Protein AF-A0A3N9US04-F1 (afdb_monomer)

Sequence (443 aa):
MNVVSRYLFRMILAGCVCLAECSLFPELSRGQSNHASGDSTETLRVQMQSLQERIDALERRLEDALHETGQDSTGGASSSLQDSLAVLRDEVGALNAILEAQQERISRVKISGEGRIRFMNIDTEGDSASGAYGEALEQETTFKHYMRLDTRLMISENLTAGIRLRMTNVDRTILDEGPEYLSQEYGRAFLHYARKEFNCAVGAYDIFLTPLTLMRWDQEDNPEGGGEAAGGCLPCGGIAGAIPSQSLEELSPRLTFEGARINGMIGESMDVVAFYARPRYEPDYDTYQQHLLGARAKWLSYHSASSSFRYVGCTVLTSRDEVSSLILRPSTPGETLRRKQPPASENDIINLDFRVPLTKGFLVEGECTYSEMRADSVIGGTDSYDGYGLILGFKSQYPECLKFRCSYLRLERDFQSTYRAVSYYTNRHGIRAAATLEIPQWK

Mean predicted aligned error: 13.93 Å

pLDDT: mean 74.23, std 19.11, range [27.42, 97.5]

Solvent-accessible surface area (backbone atoms only — not comparable to full-atom values): 24262 Å² total; per-residue (Å²): 136,58,74,66,60,58,51,54,54,55,49,56,34,50,59,53,48,56,65,61,69,68,58,93,68,88,88,80,89,80,80,80,93,74,93,84,86,76,44,72,70,58,51,46,48,53,48,48,50,54,48,49,53,50,44,57,52,50,52,51,51,50,52,51,53,53,50,52,62,69,68,62,86,75,85,88,70,67,63,69,55,49,54,51,51,50,52,52,51,53,52,47,52,53,50,50,55,50,50,52,55,50,51,52,58,51,70,32,50,48,77,50,71,54,75,50,76,46,80,48,75,44,84,69,79,70,101,75,34,54,46,100,22,36,15,80,54,67,74,44,79,47,79,41,42,37,34,41,40,39,40,36,36,52,78,46,100,40,33,34,40,34,40,40,36,39,49,64,73,57,56,64,74,53,55,74,31,24,68,54,37,52,73,48,85,49,50,42,53,26,40,37,40,46,56,97,55,38,36,38,35,36,33,52,45,76,48,79,53,50,41,70,62,49,51,38,83,54,61,91,82,46,74,56,60,26,9,25,84,58,82,86,67,86,78,77,38,93,67,47,20,31,21,43,83,78,43,84,61,56,77,50,54,63,38,47,33,22,37,42,37,42,36,32,50,59,76,97,37,29,45,35,38,39,39,40,34,48,40,52,73,73,93,82,61,90,54,57,33,43,36,40,39,37,38,35,43,32,42,49,45,83,36,75,82,34,74,41,69,26,40,44,34,42,36,40,39,38,40,37,45,34,78,86,60,52,76,86,74,76,92,50,97,84,66,74,94,70,72,75,74,66,42,52,31,38,38,42,35,45,33,40,35,38,37,43,59,77,33,74,38,33,34,38,38,38,37,41,32,42,15,41,36,40,30,42,42,99,84,69,59,74,48,74,34,59,22,43,36,38,40,45,33,39,38,39,44,57,68,100,33,33,39,37,37,39,33,39,41,38,33,32,70,37,41,57,54,68,23,50,28,49,91,60,56,50,59,39,68,50,77,49,74,50,75,46,79,52,75,76,78,85,126

Foldseek 3Di:
DDPVVVVVQVVVLVVQVVVVVPDPDDPDPDDDDDDDRRQVVVVLVVVLVVLVVVLVVLVVVLVVLVVVVVVCPDDDDPPVSVVVSVVSVVVSVVSVVVSVVSVVQVVQKDKDKDKDKDFDADDDDDPLDADPFQFGDDGDTDIKMKMWMWIWGPPDPFKIKIKIFIDIPQDPVLVLQAQAAAQDDTMKIKMWGHDDFKIKIAFKDKDFDDCLLLVPPPPPPDPQAFADPNDDDPLFEDQGAHRHPSHPHGSDSIYMAHGMKMWGDDPPFKIKIWDKGWFHDDPDDLFFGKIKTKMKIKGWDQDVQQRDIKIKMKMKMKIWGDQVRGDDDDPDPPDDPPPQRRKTKMKIKIKIKIWDAPHNFKIKIKMKMWMWMWIADSVGDIDIFIWMKIKIKMWGCDPVFKIKIKIKIAFAQRDDHSHHTNVCHGRDIDMDMDMGGHDPPDD

Structure (mmCIF, N/CA/C/O backbone):
data_AF-A0A3N9US04-F1
#
_entry.id   AF-A0A3N9US04-F1
#
loop_
_atom_site.group_PDB
_atom_site.id
_atom_site.type_symbol
_atom_site.label_atom_id
_atom_site.label_alt_id
_atom_site.label_comp_id
_atom_site.label_asym_id
_atom_site.label_entity_id
_atom_site.label_seq_id
_atom_site.pdbx_PDB_ins_code
_atom_site.Cartn_x
_atom_site.Cartn_y
_atom_site.Cartn_z
_atom_site.occupancy
_atom_site.B_iso_or_equiv
_atom_site.auth_seq_id
_atom_site.auth_comp_id
_atom_site.auth_asym_id
_atom_site.auth_atom_id
_atom_site.pdbx_PDB_model_num
ATOM 1 N N . MET A 1 1 ? 26.866 13.747 23.803 1.00 38.16 1 MET A N 1
ATOM 2 C CA . MET A 1 1 ? 25.462 13.945 23.368 1.00 38.16 1 MET A CA 1
ATOM 3 C C . MET A 1 1 ? 25.470 14.723 22.064 1.00 38.16 1 MET A C 1
ATOM 5 O O . MET A 1 1 ? 25.872 15.880 22.054 1.00 38.16 1 MET A O 1
ATOM 9 N N . ASN A 1 2 ? 25.159 14.030 20.969 1.00 30.08 2 ASN A N 1
ATOM 10 C CA . ASN A 1 2 ? 25.493 14.427 19.600 1.00 30.08 2 ASN A CA 1
ATOM 11 C C . ASN A 1 2 ? 24.652 15.592 19.068 1.00 30.08 2 ASN A C 1
ATOM 13 O O . ASN A 1 2 ? 23.477 15.732 19.398 1.00 30.08 2 ASN A O 1
ATOM 17 N N . VAL A 1 3 ? 25.259 16.373 18.171 1.00 30.97 3 VAL A N 1
ATOM 18 C CA . VAL A 1 3 ? 24.650 17.458 17.378 1.00 30.97 3 VAL A CA 1
ATOM 19 C C . VAL A 1 3 ? 23.313 17.030 16.745 1.00 30.97 3 VAL A C 1
ATOM 21 O O . VAL A 1 3 ? 22.370 17.815 16.714 1.00 30.97 3 VAL A O 1
ATOM 24 N N . VAL A 1 4 ? 23.183 15.751 16.378 1.00 30.81 4 VAL A N 1
ATOM 25 C CA . VAL A 1 4 ? 21.960 15.114 15.855 1.00 30.81 4 VAL A CA 1
ATOM 26 C C . VAL A 1 4 ? 20.780 15.175 16.840 1.00 30.81 4 VAL A C 1
ATOM 28 O O . VAL A 1 4 ? 19.668 15.497 16.439 1.00 30.81 4 VAL A O 1
ATOM 31 N N . SER A 1 5 ? 21.009 14.971 18.142 1.00 30.77 5 SER A N 1
ATOM 32 C CA . SER A 1 5 ? 19.957 15.052 19.173 1.00 30.77 5 SER A CA 1
ATOM 33 C C . SER A 1 5 ? 19.442 16.486 19.362 1.00 30.77 5 SER A C 1
ATOM 35 O O . SER A 1 5 ? 18.252 16.687 19.590 1.00 30.77 5 SER A O 1
ATOM 37 N N . ARG A 1 6 ? 20.305 17.499 19.179 1.00 34.59 6 ARG A N 1
ATOM 38 C CA . ARG A 1 6 ? 19.905 18.917 19.239 1.00 34.59 6 ARG A CA 1
ATOM 39 C C . ARG A 1 6 ? 19.103 19.356 18.010 1.00 34.59 6 ARG A C 1
ATOM 41 O O . ARG A 1 6 ? 18.216 20.191 18.154 1.00 34.59 6 ARG A O 1
ATOM 48 N N . TYR A 1 7 ? 19.386 18.797 16.832 1.00 37.81 7 TYR A N 1
ATOM 49 C CA . TYR A 1 7 ? 18.606 19.057 15.615 1.00 37.81 7 TYR A CA 1
ATOM 50 C C . TYR A 1 7 ? 17.246 18.350 15.636 1.00 37.81 7 TYR A C 1
ATOM 52 O O . TYR A 1 7 ? 16.240 18.983 15.325 1.00 37.81 7 TYR A O 1
ATOM 60 N N . LEU A 1 8 ? 17.192 17.093 16.094 1.00 35.66 8 LEU A N 1
ATOM 61 C CA . LEU A 1 8 ? 15.941 16.343 16.253 1.00 35.66 8 LEU A CA 1
ATOM 62 C C . LEU A 1 8 ? 14.979 17.054 17.222 1.00 35.66 8 LEU A C 1
ATOM 64 O O . LEU A 1 8 ? 13.803 17.232 16.921 1.00 35.66 8 LEU A O 1
ATOM 68 N N . PHE A 1 9 ? 15.506 17.549 18.347 1.00 37.66 9 PHE A N 1
ATOM 69 C CA . PHE A 1 9 ? 14.732 18.289 19.346 1.00 37.66 9 PHE A CA 1
ATOM 70 C C . PHE A 1 9 ? 14.217 19.639 18.814 1.00 37.66 9 PHE A C 1
ATOM 72 O O . PHE A 1 9 ? 13.053 19.981 19.006 1.00 37.66 9 PHE A O 1
ATOM 79 N N . ARG A 1 10 ? 15.050 20.392 18.077 1.00 37.69 10 ARG A N 1
ATOM 80 C CA . ARG A 1 10 ? 14.647 21.672 17.460 1.00 37.69 10 ARG A CA 1
ATOM 81 C C . ARG A 1 10 ? 13.607 21.507 16.345 1.00 37.69 10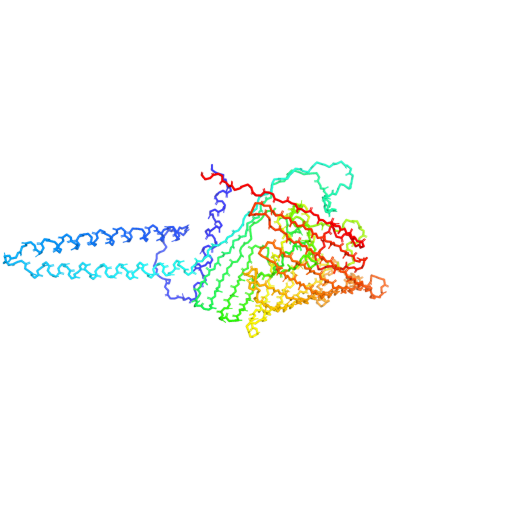 ARG A C 1
ATOM 83 O O . ARG A 1 10 ? 12.799 22.409 16.150 1.00 37.69 10 ARG A O 1
ATOM 90 N N . MET A 1 11 ? 13.595 20.374 15.643 1.00 40.72 11 MET A N 1
ATOM 91 C CA . MET A 1 11 ? 12.625 20.102 14.574 1.00 40.72 11 MET A CA 1
ATOM 92 C C . MET A 1 11 ? 11.275 19.593 15.090 1.00 40.72 11 MET A C 1
ATOM 94 O O . MET A 1 11 ? 10.242 20.011 14.571 1.00 40.72 11 MET A O 1
ATOM 98 N N . ILE A 1 12 ? 11.259 18.784 16.157 1.00 40.50 12 ILE A N 1
ATOM 99 C CA . ILE A 1 12 ? 10.019 18.439 16.877 1.00 40.50 12 ILE A CA 1
ATOM 100 C C . ILE A 1 12 ? 9.358 19.719 17.418 1.00 40.50 12 ILE A C 1
ATOM 102 O O . ILE A 1 12 ? 8.152 19.906 17.268 1.00 40.50 12 ILE A O 1
ATOM 106 N N . LEU A 1 13 ? 10.161 20.657 17.938 1.00 38.72 13 LEU A N 1
ATOM 107 C CA . LEU A 1 13 ? 9.705 21.998 18.316 1.00 38.72 13 LEU A CA 1
ATOM 108 C C . LEU A 1 13 ? 9.051 22.754 17.146 1.00 38.72 13 LEU A C 1
ATOM 110 O O . LEU A 1 13 ? 7.985 23.335 17.324 1.00 38.72 13 LEU A O 1
ATOM 114 N N . ALA A 1 14 ? 9.665 22.753 15.958 1.00 38.28 14 ALA A N 1
ATOM 115 C CA . ALA A 1 14 ? 9.157 23.484 14.793 1.00 38.28 14 ALA A CA 1
ATOM 116 C C . ALA A 1 14 ? 7.804 22.936 14.294 1.00 38.28 14 ALA A C 1
ATOM 118 O O . ALA A 1 14 ? 6.909 23.717 13.965 1.00 38.28 14 ALA A O 1
ATOM 119 N N . GLY A 1 15 ? 7.617 21.610 14.321 1.00 34.00 15 GLY A N 1
ATOM 120 C CA . GLY A 1 15 ? 6.329 20.971 14.023 1.00 34.00 15 GLY A CA 1
ATOM 121 C C . GLY A 1 15 ? 5.232 21.325 15.036 1.00 34.00 15 GLY A C 1
ATOM 122 O O . GLY A 1 15 ? 4.087 21.562 14.653 1.00 34.00 15 GLY A O 1
ATOM 123 N N . CYS A 1 16 ? 5.585 21.443 16.320 1.00 35.84 16 CYS A N 1
ATOM 124 C CA . CYS A 1 16 ? 4.667 21.882 17.375 1.00 35.84 16 CYS A CA 1
ATOM 125 C C . CYS A 1 16 ? 4.320 23.382 17.287 1.00 35.84 16 CYS A C 1
ATOM 127 O O . CYS A 1 16 ? 3.186 23.757 17.578 1.00 35.84 16 CYS A O 1
ATOM 129 N N . VAL A 1 17 ? 5.258 24.237 16.861 1.00 37.16 17 VAL A N 1
ATOM 130 C CA . VAL A 1 17 ? 5.034 25.686 16.678 1.00 37.16 17 VAL A CA 1
ATOM 131 C C . VAL A 1 17 ? 4.110 25.966 15.487 1.00 37.16 17 VAL A C 1
ATOM 133 O O . VAL A 1 17 ? 3.184 26.760 15.628 1.00 37.16 17 VAL A O 1
ATOM 136 N N . CYS A 1 18 ? 4.251 25.244 14.368 1.00 35.50 18 CYS A N 1
ATOM 137 C CA . CYS A 1 18 ? 3.314 25.359 13.238 1.00 35.50 18 CYS A CA 1
ATOM 138 C C . CYS A 1 18 ? 1.868 24.986 13.619 1.00 35.50 18 CYS A C 1
ATOM 140 O O . CYS A 1 18 ? 0.921 25.593 13.125 1.00 35.50 18 CYS A O 1
ATOM 142 N N . LEU A 1 19 ? 1.675 24.026 14.531 1.00 37.25 19 LEU A N 1
ATOM 143 C CA . LEU A 1 19 ? 0.346 23.662 15.041 1.00 37.25 19 LEU A CA 1
ATOM 144 C C . LEU A 1 19 ? -0.226 24.693 16.031 1.00 37.25 19 LEU A C 1
ATOM 146 O O . LEU A 1 19 ? -1.445 24.798 16.151 1.00 37.25 19 LEU A O 1
ATOM 150 N N . ALA A 1 20 ? 0.624 25.467 16.713 1.00 36.12 20 ALA A N 1
ATOM 151 C CA . ALA A 1 20 ? 0.197 26.547 17.604 1.00 36.12 20 ALA A CA 1
ATOM 152 C C . ALA A 1 20 ? -0.191 27.825 16.831 1.00 36.12 20 ALA A C 1
ATOM 154 O O . ALA A 1 20 ? -1.148 28.507 17.206 1.00 36.12 20 ALA A O 1
ATOM 155 N N . GLU A 1 21 ? 0.497 28.121 15.724 1.00 35.75 21 GLU A N 1
ATOM 156 C CA . GLU A 1 21 ? 0.235 29.303 14.888 1.00 35.75 21 GLU A CA 1
ATOM 157 C C . GLU A 1 21 ? -0.962 29.138 13.934 1.00 35.75 21 GLU A C 1
ATOM 159 O O . GLU A 1 21 ? -1.549 30.131 13.515 1.00 35.75 21 GLU A O 1
ATOM 164 N N . CYS A 1 22 ? -1.420 27.911 13.655 1.00 30.97 22 CYS A N 1
ATOM 165 C CA . CYS A 1 22 ? -2.651 27.664 12.885 1.00 30.97 22 CYS A CA 1
ATOM 166 C C . CYS A 1 22 ? -3.962 27.862 13.681 1.00 30.97 22 CYS A C 1
ATOM 168 O O . CYS A 1 22 ? -5.025 27.397 13.259 1.00 30.97 22 CYS A O 1
ATOM 170 N N . SER A 1 23 ? -3.933 28.571 14.813 1.00 34.03 23 SER A N 1
ATOM 171 C CA . SER A 1 23 ? -5.147 28.959 15.532 1.00 34.03 23 SER A CA 1
ATOM 172 C C . SER A 1 23 ? -5.871 30.104 14.807 1.00 34.03 23 SER A C 1
ATOM 174 O O . SER A 1 23 ? -5.522 31.277 14.885 1.00 34.03 23 SER A O 1
ATOM 176 N N . LEU A 1 24 ? -6.931 29.726 14.094 1.00 33.78 24 LEU A N 1
ATOM 177 C CA . LEU A 1 24 ? -8.001 30.573 13.566 1.00 33.78 24 LEU A CA 1
ATOM 178 C C . LEU A 1 24 ? -8.753 31.323 14.693 1.00 33.78 24 LEU A C 1
ATOM 180 O O . LEU A 1 24 ? -9.929 31.068 14.866 1.00 33.78 24 LEU A O 1
ATOM 184 N N . PHE A 1 25 ? -8.130 32.226 15.465 1.00 32.53 25 PHE A N 1
ATOM 185 C CA . PHE A 1 25 ? -8.823 33.233 16.304 1.00 32.53 25 PHE A CA 1
ATOM 186 C C . PHE A 1 25 ? -7.876 34.417 16.642 1.00 32.53 25 PHE A C 1
ATOM 188 O O . PHE A 1 25 ? -6.895 34.199 17.350 1.00 32.53 25 PHE A O 1
ATOM 195 N N . PRO A 1 26 ? -8.128 35.672 16.193 1.00 31.50 26 PRO A N 1
ATOM 196 C CA . PRO A 1 26 ? -7.194 36.798 16.383 1.00 31.50 26 PRO A CA 1
ATOM 197 C C . PRO A 1 26 ? -7.275 37.514 17.741 1.00 31.50 26 PRO A C 1
ATOM 199 O O . PRO A 1 26 ? -6.516 38.448 17.991 1.00 31.50 26 PRO A O 1
ATOM 202 N N . GLU A 1 27 ? -8.189 37.142 18.631 1.00 30.14 27 GLU A N 1
ATOM 203 C CA . GLU A 1 27 ? -8.425 37.900 19.861 1.00 30.14 27 GLU A CA 1
ATOM 204 C C . GLU A 1 27 ? -7.813 37.193 21.062 1.00 30.14 27 GLU A C 1
ATOM 206 O O . GLU A 1 27 ? -8.515 36.494 21.776 1.00 30.14 27 GLU A O 1
ATOM 211 N N . LEU A 1 28 ? -6.498 37.349 21.253 1.00 29.91 28 LEU A N 1
ATOM 212 C CA . LEU A 1 28 ? -5.812 37.294 22.562 1.00 29.91 28 LEU A CA 1
ATOM 213 C C . LEU A 1 28 ? -4.304 37.606 22.430 1.00 29.91 28 LEU A C 1
ATOM 215 O O . LEU A 1 28 ? -3.467 37.047 23.128 1.00 29.91 28 LEU A O 1
ATOM 219 N N . SER A 1 29 ? -3.914 38.543 21.558 1.00 33.06 29 SER A N 1
ATOM 220 C CA . SER A 1 29 ? -2.530 39.037 21.493 1.00 33.06 29 SER A CA 1
ATOM 221 C C . SER A 1 29 ? -2.348 40.331 22.297 1.00 33.06 29 SER A C 1
ATOM 223 O O . SER A 1 29 ? -2.039 41.382 21.736 1.00 33.06 29 SER A O 1
ATOM 225 N N . ARG A 1 30 ? -2.528 40.282 23.621 1.00 31.72 30 ARG A N 1
ATOM 226 C CA . ARG A 1 30 ? -1.938 41.268 24.549 1.00 31.72 30 ARG A CA 1
ATOM 227 C C . ARG A 1 30 ? -1.662 40.619 25.901 1.00 31.72 30 ARG A C 1
ATOM 229 O O . ARG A 1 30 ? -2.535 40.573 26.756 1.00 31.72 30 ARG A O 1
ATOM 236 N N . GLY A 1 31 ? -0.424 40.176 26.103 1.00 27.42 31 GLY A N 1
ATOM 237 C CA . GLY A 1 31 ? 0.046 39.788 27.430 1.00 27.42 31 GLY A CA 1
ATOM 238 C C . GLY A 1 31 ? 1.258 38.870 27.413 1.00 27.42 31 GLY A C 1
ATOM 239 O O . GLY A 1 31 ? 1.106 37.666 27.495 1.00 27.42 31 GLY A O 1
ATOM 240 N N . GLN A 1 32 ? 2.442 39.480 27.358 1.00 28.94 32 GLN A N 1
ATOM 241 C CA . GLN A 1 32 ? 3.722 38.944 27.836 1.00 28.94 32 GLN A CA 1
ATOM 242 C C . GLN A 1 32 ? 4.236 37.634 27.215 1.00 28.94 32 GLN A C 1
ATOM 244 O O . GLN A 1 32 ? 3.955 36.521 27.645 1.00 28.94 32 GLN A O 1
ATOM 249 N N . SER A 1 33 ? 5.156 37.824 26.271 1.00 37.34 33 SER A N 1
ATOM 250 C CA . SER A 1 33 ? 6.226 36.885 25.963 1.00 37.34 33 SER A CA 1
ATOM 251 C C . SER A 1 33 ? 7.048 36.577 27.218 1.00 37.34 33 SER A C 1
ATOM 253 O O . SER A 1 33 ? 7.639 37.494 27.785 1.00 37.34 33 SER A O 1
ATOM 255 N N . ASN A 1 34 ? 7.141 35.305 27.603 1.00 29.66 34 ASN A N 1
ATOM 256 C CA . ASN A 1 34 ? 8.347 34.732 28.195 1.00 29.66 34 ASN A CA 1
ATOM 257 C C . ASN A 1 34 ? 8.353 33.206 28.017 1.00 29.66 34 ASN A C 1
ATOM 259 O O . ASN A 1 34 ? 7.331 32.542 28.133 1.00 29.66 34 ASN A O 1
ATOM 263 N N . HIS A 1 35 ? 9.538 32.712 27.662 1.00 39.22 35 HIS A N 1
ATOM 264 C CA . HIS A 1 35 ? 9.981 31.334 27.449 1.00 39.22 35 HIS A CA 1
ATOM 265 C C . HIS A 1 35 ? 9.086 30.174 27.920 1.00 39.22 35 HIS A C 1
ATOM 267 O O . HIS A 1 35 ? 8.887 30.007 29.117 1.00 39.22 35 HIS A O 1
ATOM 273 N N . ALA A 1 36 ? 8.712 29.300 26.973 1.00 35.69 36 ALA A N 1
ATOM 274 C CA . ALA A 1 36 ? 8.868 27.833 27.017 1.00 35.69 36 ALA A CA 1
ATOM 275 C C . ALA A 1 36 ? 7.965 27.179 25.951 1.00 35.69 36 ALA A C 1
ATOM 277 O O . ALA A 1 36 ? 6.867 26.718 26.245 1.00 35.69 36 ALA A O 1
ATOM 278 N N . SER A 1 37 ? 8.401 27.130 24.691 1.00 40.16 37 SER A N 1
ATOM 279 C CA . SER A 1 37 ? 7.750 26.300 23.670 1.00 40.16 37 SER A CA 1
ATOM 280 C C . SER A 1 37 ? 8.656 25.112 23.378 1.00 40.16 37 SER A C 1
ATOM 282 O O . SER A 1 37 ? 9.678 25.244 22.719 1.00 40.16 37 SER A O 1
ATOM 284 N N . GLY A 1 38 ? 8.337 23.949 23.936 1.00 39.38 38 GLY A N 1
ATOM 285 C CA . GLY A 1 38 ? 9.129 22.743 23.688 1.00 39.38 38 GLY A CA 1
ATOM 286 C C . GLY A 1 38 ? 8.652 21.483 24.384 1.00 39.38 38 GLY A C 1
ATOM 287 O O . GLY A 1 38 ? 9.085 20.405 24.007 1.00 39.38 38 GLY A O 1
ATOM 288 N N . ASP A 1 39 ? 7.740 21.611 25.343 1.00 47.91 39 ASP A N 1
ATOM 289 C CA . ASP A 1 39 ? 7.416 20.509 26.240 1.00 47.91 39 ASP A CA 1
ATOM 290 C C . ASP A 1 39 ? 5.906 20.350 26.463 1.00 47.91 39 ASP A C 1
ATOM 292 O O . ASP A 1 39 ? 5.481 19.792 27.452 1.00 47.91 39 ASP A O 1
ATOM 296 N N . SER A 1 40 ? 5.038 20.842 25.573 1.00 54.38 40 SER A N 1
ATOM 297 C CA . SER A 1 40 ? 3.608 20.988 25.897 1.00 54.38 40 SER A CA 1
ATOM 298 C C . SER A 1 40 ? 2.914 19.683 26.298 1.00 54.38 40 SER A C 1
ATOM 300 O O . SER A 1 40 ? 2.134 19.710 27.236 1.00 54.38 40 SER A O 1
ATOM 302 N N . THR A 1 41 ? 3.204 18.539 25.672 1.00 50.31 41 THR A N 1
ATOM 303 C CA . THR A 1 41 ? 2.590 17.248 26.044 1.00 50.31 41 THR A CA 1
ATOM 304 C C . THR A 1 41 ? 3.204 16.607 27.282 1.00 50.31 41 THR A C 1
ATOM 306 O O . THR A 1 41 ? 2.490 15.939 28.025 1.00 50.31 41 THR A O 1
ATOM 309 N N . GLU A 1 42 ? 4.505 16.778 27.512 1.00 58.31 42 GLU A N 1
ATOM 310 C CA . GLU A 1 42 ? 5.176 16.237 28.700 1.00 58.31 42 GLU A CA 1
ATOM 311 C C . GLU A 1 42 ? 4.924 17.135 29.908 1.00 58.31 42 GLU A C 1
ATOM 313 O O . GLU A 1 42 ? 4.514 16.645 30.948 1.00 58.31 42 GLU A O 1
ATOM 318 N N . THR A 1 43 ? 4.981 18.452 29.727 1.00 65.38 43 THR A N 1
ATOM 319 C CA . THR A 1 43 ? 4.481 19.455 30.668 1.00 65.38 43 THR A CA 1
ATOM 320 C C . THR A 1 43 ? 3.000 19.232 30.966 1.00 65.38 43 THR A C 1
ATOM 322 O O . THR A 1 43 ? 2.633 19.271 32.132 1.00 65.38 43 THR A O 1
ATOM 325 N N . LEU A 1 44 ? 2.147 18.925 29.978 1.00 60.34 44 LEU A N 1
ATOM 326 C CA . LEU A 1 44 ? 0.745 18.560 30.234 1.00 60.34 44 LEU A CA 1
ATOM 327 C C . LEU A 1 44 ? 0.624 17.245 31.010 1.00 60.34 44 LEU A C 1
ATOM 329 O O . LEU A 1 44 ? -0.196 17.170 31.915 1.00 60.34 44 LEU A O 1
ATOM 333 N N . ARG A 1 45 ? 1.433 16.220 30.713 1.00 66.25 45 ARG A N 1
ATOM 334 C CA . ARG A 1 45 ? 1.458 14.968 31.493 1.00 66.25 45 ARG A CA 1
ATOM 335 C C . ARG A 1 45 ? 1.922 15.196 32.928 1.00 66.25 45 ARG A C 1
ATOM 337 O O . ARG A 1 45 ? 1.295 14.679 33.841 1.00 66.25 45 ARG A O 1
ATOM 344 N N . VAL A 1 46 ? 2.965 15.995 33.129 1.00 75.25 46 VAL A N 1
ATOM 345 C CA . VAL A 1 46 ? 3.481 16.391 34.446 1.00 75.25 46 VAL A CA 1
ATOM 346 C C . VAL A 1 46 ? 2.447 17.236 35.191 1.00 75.25 46 VAL A C 1
ATOM 348 O O . VAL A 1 46 ? 2.229 17.031 36.380 1.00 75.25 46 VAL A O 1
ATOM 351 N N . GLN A 1 47 ? 1.743 18.137 34.501 1.00 70.75 47 GLN A N 1
ATOM 352 C CA . GLN A 1 47 ? 0.631 18.902 35.067 1.00 70.75 47 GLN A CA 1
ATOM 353 C C . GLN A 1 47 ? -0.557 18.007 35.422 1.00 70.75 47 GLN A C 1
ATOM 355 O O . GLN A 1 47 ? -1.140 18.200 36.481 1.00 70.75 47 GLN A O 1
ATOM 360 N N . MET A 1 48 ? -0.901 17.019 34.591 1.00 67.38 48 MET A N 1
ATOM 361 C CA . MET A 1 48 ? -1.948 16.036 34.885 1.00 67.38 48 MET A CA 1
ATOM 362 C C . MET A 1 48 ? -1.569 15.153 36.069 1.00 67.38 48 MET A C 1
ATOM 364 O O . MET A 1 48 ? -2.404 14.924 36.932 1.00 67.38 48 MET A O 1
ATOM 368 N N . GLN A 1 49 ? -0.316 14.704 36.147 1.00 74.75 49 GLN A N 1
ATOM 369 C CA . GLN A 1 49 ? 0.180 13.927 37.277 1.00 74.75 49 GLN A CA 1
ATOM 370 C C . GLN A 1 49 ? 0.157 14.760 38.564 1.00 74.75 49 GLN A C 1
ATOM 372 O O . GLN A 1 49 ? -0.345 14.301 39.581 1.00 74.75 49 GLN A O 1
ATOM 377 N N . SER A 1 50 ? 0.597 16.019 38.506 1.00 77.06 50 SER A N 1
ATOM 378 C CA . SER A 1 50 ? 0.521 16.947 39.639 1.00 77.06 50 SER A CA 1
ATOM 379 C C . SER A 1 50 ? -0.923 17.275 40.041 1.00 77.06 50 SER A C 1
ATOM 381 O O . SER A 1 50 ? -1.216 17.407 41.228 1.00 77.06 50 SER A O 1
ATOM 383 N N . LEU A 1 51 ? -1.842 17.399 39.079 1.00 69.38 51 LEU A N 1
ATOM 384 C CA . LEU A 1 51 ? -3.271 17.578 39.341 1.00 69.38 51 LEU A CA 1
ATOM 385 C C . LEU A 1 51 ? -3.875 16.334 39.996 1.00 69.38 51 LEU A C 1
ATOM 387 O O . LEU A 1 51 ? -4.576 16.483 40.991 1.00 69.38 51 LEU A O 1
ATOM 391 N N . GLN A 1 52 ? -3.556 15.138 39.497 1.00 70.69 52 GLN A N 1
ATOM 392 C CA . GLN A 1 52 ? -3.992 13.869 40.079 1.00 70.69 52 GLN A CA 1
ATOM 393 C C . GLN A 1 52 ? -3.482 13.723 41.515 1.00 70.69 52 GLN A C 1
ATOM 395 O O . GLN A 1 52 ? -4.264 13.466 42.417 1.00 70.69 52 GLN A O 1
ATOM 400 N N . GLU A 1 53 ? -2.199 13.993 41.760 1.00 79.69 53 GLU A N 1
ATOM 401 C CA . GLU A 1 53 ? -1.617 13.958 43.107 1.00 79.69 53 GLU A CA 1
ATOM 402 C C . GLU A 1 53 ? -2.297 14.957 44.061 1.00 79.69 53 GLU A C 1
ATOM 404 O O . GLU A 1 53 ? -2.475 14.665 45.245 1.00 79.69 53 GLU A O 1
ATOM 409 N N . ARG A 1 54 ? -2.706 16.133 43.562 1.00 74.00 54 ARG A N 1
ATOM 410 C CA . ARG A 1 54 ? -3.470 17.118 44.347 1.00 74.00 54 ARG A CA 1
ATOM 411 C C . ARG A 1 54 ? -4.900 16.659 44.621 1.00 74.00 54 ARG A C 1
ATOM 413 O O . ARG A 1 54 ? -5.371 16.890 45.731 1.00 74.00 54 ARG A O 1
ATOM 420 N N . ILE A 1 55 ? -5.565 16.030 43.652 1.00 67.12 55 ILE A N 1
ATOM 421 C CA . ILE A 1 55 ? -6.897 15.435 43.824 1.00 67.12 55 ILE A CA 1
ATOM 422 C C . ILE A 1 55 ? -6.823 14.330 44.880 1.00 67.12 55 ILE A C 1
ATOM 424 O O . ILE A 1 55 ? -7.503 14.436 45.894 1.00 67.12 55 ILE A O 1
ATOM 428 N N . ASP A 1 56 ? -5.905 13.373 44.735 1.00 74.69 56 ASP A N 1
ATOM 429 C CA . ASP A 1 56 ? -5.721 12.264 45.678 1.00 74.69 56 ASP A CA 1
ATOM 430 C C . ASP A 1 56 ? -5.410 12.762 47.105 1.00 74.69 56 ASP A C 1
ATOM 432 O O . ASP A 1 56 ? -5.835 12.169 48.099 1.00 74.69 56 ASP A O 1
ATOM 436 N N . ALA A 1 57 ? -4.636 13.847 47.237 1.00 79.50 57 ALA A N 1
ATOM 437 C CA . ALA A 1 57 ? -4.329 14.452 48.532 1.00 79.50 57 ALA A CA 1
ATOM 438 C C . ALA A 1 57 ? -5.543 15.160 49.156 1.00 79.50 57 ALA A C 1
ATOM 440 O O . ALA A 1 57 ? -5.709 15.123 50.375 1.00 79.50 57 ALA A O 1
ATOM 441 N N . LEU A 1 58 ? -6.379 15.815 48.347 1.00 72.06 58 LEU A N 1
ATOM 442 C CA . LEU A 1 58 ? -7.611 16.457 48.810 1.00 72.06 58 LEU A CA 1
ATOM 443 C C . LEU A 1 58 ? -8.686 15.427 49.163 1.00 72.06 58 LEU A C 1
ATOM 445 O O . LEU A 1 58 ? -9.349 15.596 50.181 1.00 72.06 58 LEU A O 1
ATOM 449 N N . GLU A 1 59 ? -8.812 14.347 48.390 1.00 71.50 59 GLU A N 1
ATOM 450 C CA . GLU A 1 59 ? -9.706 13.225 48.689 1.00 71.50 59 GLU A CA 1
ATOM 451 C C . GLU A 1 59 ? -9.340 12.569 50.020 1.00 71.50 59 GLU A C 1
ATOM 453 O O . GLU A 1 59 ? -10.211 12.414 50.869 1.00 71.50 59 GLU A O 1
ATOM 458 N N . ARG A 1 60 ? -8.049 12.316 50.281 1.00 79.12 60 ARG A N 1
ATOM 459 C CA . ARG A 1 60 ? -7.597 11.823 51.595 1.00 79.12 60 ARG A CA 1
ATOM 460 C C . ARG A 1 60 ? -7.941 12.780 52.735 1.00 79.12 60 ARG A C 1
ATOM 462 O O . ARG A 1 60 ? -8.440 12.348 53.764 1.00 79.12 60 ARG A O 1
ATOM 469 N N . ARG A 1 61 ? -7.733 14.091 52.556 1.00 77.56 61 ARG A N 1
ATOM 470 C CA . ARG A 1 61 ? -8.104 15.094 53.576 1.00 77.56 61 ARG A CA 1
ATOM 471 C C . ARG A 1 61 ? -9.614 15.159 53.803 1.00 77.56 61 ARG A C 1
ATOM 473 O O . ARG A 1 61 ? -10.045 15.414 54.924 1.00 77.56 61 ARG A O 1
ATOM 480 N N . LEU A 1 62 ? -10.407 14.955 52.753 1.00 70.75 62 LEU A N 1
ATOM 481 C CA . LEU A 1 62 ? -11.861 14.876 52.834 1.00 70.75 62 LEU A CA 1
ATOM 482 C 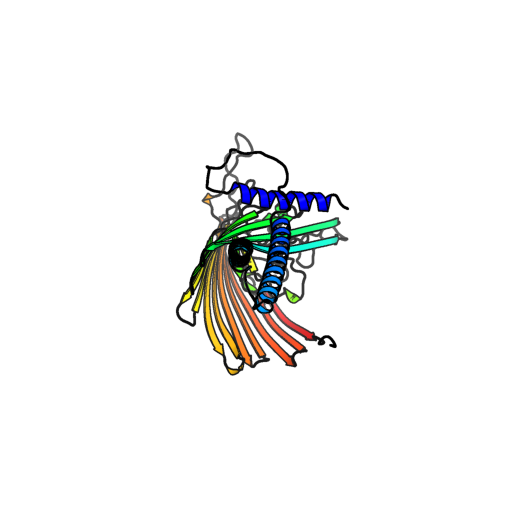C . LEU A 1 62 ? -12.296 13.611 53.588 1.00 70.75 62 LEU A C 1
ATOM 484 O O . LEU A 1 62 ? -13.163 13.699 54.452 1.00 70.75 62 LEU A O 1
ATOM 488 N N . GLU A 1 63 ? -11.685 12.461 53.294 1.00 77.00 63 GLU A N 1
ATOM 489 C CA . GLU A 1 63 ? -11.911 11.194 54.000 1.00 77.00 63 GLU A CA 1
ATOM 490 C C . GLU A 1 63 ? -11.552 11.304 55.486 1.00 77.00 63 GLU A C 1
ATOM 492 O O . GLU A 1 63 ? -12.375 10.950 56.330 1.00 77.00 63 GLU A O 1
ATOM 497 N N . ASP A 1 64 ? -10.389 11.874 55.813 1.00 80.81 64 ASP A N 1
ATOM 498 C CA . ASP A 1 64 ? -9.948 12.112 57.192 1.00 80.81 64 ASP A CA 1
ATOM 499 C C . ASP A 1 64 ? -10.934 13.030 57.943 1.00 80.81 64 ASP A C 1
ATOM 501 O O . ASP A 1 64 ? -11.389 12.698 59.039 1.00 80.81 64 ASP A O 1
ATOM 505 N N . ALA A 1 65 ? -11.357 14.141 57.327 1.00 70.69 65 ALA A N 1
ATOM 506 C CA . ALA A 1 65 ? -12.318 15.077 57.920 1.00 70.69 65 ALA A CA 1
ATOM 507 C C . ALA A 1 65 ? -13.726 14.469 58.102 1.00 70.69 65 ALA A C 1
ATOM 509 O O . ALA A 1 65 ? -14.423 14.763 59.081 1.00 70.69 65 ALA A O 1
ATOM 510 N N . LEU A 1 66 ? -14.160 13.601 57.181 1.00 69.69 66 LEU A N 1
ATOM 511 C CA . LEU A 1 66 ? -15.396 12.821 57.317 1.00 69.69 66 LEU A CA 1
ATOM 512 C C . LEU A 1 66 ? -15.288 11.784 58.444 1.00 69.69 66 LEU A C 1
ATOM 514 O O . LEU A 1 66 ? -16.275 11.511 59.130 1.00 69.69 66 LEU A O 1
ATOM 518 N N . HIS A 1 67 ? -14.099 11.221 58.661 1.00 76.38 67 HIS A N 1
ATOM 519 C CA . HIS A 1 67 ? -13.875 10.247 59.721 1.00 76.38 67 HIS A CA 1
ATOM 520 C C . HIS A 1 67 ? -13.862 10.901 61.113 1.00 76.38 67 HIS A C 1
ATOM 522 O O . HIS A 1 67 ? -14.486 10.365 62.032 1.00 76.38 67 HIS A O 1
ATOM 528 N N . GLU A 1 68 ? -13.244 12.080 61.248 1.00 70.19 68 GLU A N 1
ATOM 529 C CA . GLU A 1 68 ? -13.242 12.899 62.472 1.00 70.19 68 GLU A CA 1
ATOM 530 C C . GLU A 1 68 ? -14.657 13.377 62.849 1.00 70.19 68 GLU A C 1
ATOM 532 O O . GLU A 1 68 ? -15.090 13.230 63.994 1.00 70.19 68 GLU A O 1
ATOM 537 N N . THR A 1 69 ? -15.438 13.859 61.876 1.00 63.88 69 THR A N 1
ATOM 538 C CA . THR A 1 69 ? -16.838 14.276 62.106 1.00 63.88 69 THR A CA 1
ATOM 539 C C . THR A 1 69 ? -17.777 13.116 62.460 1.00 63.88 69 THR A C 1
ATOM 541 O O . THR A 1 69 ? -18.804 13.339 63.101 1.00 63.88 69 THR A O 1
ATOM 544 N N . GLY A 1 70 ? -17.431 11.876 62.096 1.00 61.53 70 GLY A N 1
ATOM 545 C CA . GLY A 1 70 ? -18.154 10.668 62.502 1.00 61.53 70 GLY A CA 1
ATOM 546 C C . GLY A 1 70 ? -17.866 10.195 63.935 1.00 61.53 70 GLY A C 1
ATOM 547 O O . GLY A 1 70 ? -18.662 9.428 64.480 1.00 61.53 70 GLY A O 1
ATOM 548 N N . GLN A 1 71 ? -16.761 10.633 64.555 1.00 59.28 71 GLN A N 1
ATOM 549 C CA . GLN A 1 71 ? -16.374 10.245 65.920 1.00 59.28 71 GLN A CA 1
ATOM 550 C C . GLN A 1 71 ? -16.852 11.246 66.990 1.00 59.28 71 GLN A C 1
ATOM 552 O O . GLN A 1 71 ? -17.253 10.822 68.076 1.00 59.28 71 GLN A O 1
ATOM 557 N N . ASP A 1 72 ? -16.937 12.541 66.669 1.00 52.91 72 ASP A N 1
ATOM 558 C CA . ASP A 1 72 ? -17.416 13.588 67.586 1.00 52.91 72 ASP A CA 1
ATOM 559 C C . ASP A 1 72 ? -18.938 13.810 67.489 1.00 52.91 72 ASP A C 1
ATOM 561 O O . ASP A 1 72 ? -19.443 14.803 66.968 1.00 52.91 72 ASP A O 1
ATOM 565 N N . SER A 1 73 ? -19.715 12.880 68.050 1.00 50.16 73 SER A N 1
ATOM 566 C CA . SER A 1 73 ? -21.183 12.997 68.162 1.00 50.16 73 SER A CA 1
ATOM 567 C C . SER A 1 73 ? -21.671 13.870 69.336 1.00 50.16 73 SER A C 1
ATOM 569 O O . SER A 1 73 ? -22.865 13.891 69.643 1.00 50.16 73 SER A O 1
ATOM 571 N N . THR A 1 74 ? -20.796 14.650 69.982 1.00 50.75 74 THR A N 1
ATOM 572 C CA . THR A 1 74 ? -21.165 15.521 71.112 1.00 50.75 74 THR A CA 1
ATOM 573 C C . THR A 1 74 ? -20.757 16.982 70.906 1.00 50.75 74 THR A C 1
ATOM 575 O O . THR A 1 74 ? -19.728 17.425 71.394 1.00 50.75 74 THR A O 1
ATOM 578 N N . GLY A 1 75 ? -21.639 17.744 70.250 1.00 52.19 75 GLY A N 1
ATOM 579 C CA . GLY A 1 75 ? -21.925 19.151 70.569 1.00 52.19 75 GLY A CA 1
ATOM 580 C C . GLY A 1 75 ? -20.922 20.234 70.138 1.00 52.19 75 GLY A C 1
ATOM 581 O O . GLY A 1 75 ? -19.943 20.496 70.822 1.00 52.19 75 GLY A O 1
ATOM 582 N N . GLY A 1 76 ? -21.292 21.008 69.108 1.00 51.72 76 GLY A N 1
ATOM 583 C CA . GLY A 1 76 ? -20.967 22.445 69.035 1.00 51.72 76 GLY A CA 1
ATOM 584 C C . GLY A 1 76 ? -20.082 22.942 67.886 1.00 51.72 76 GLY A C 1
ATOM 585 O O . GLY A 1 76 ? -20.053 24.148 67.663 1.00 51.72 76 GLY A O 1
ATOM 586 N N . ALA A 1 77 ? -19.419 22.072 67.118 1.00 51.34 77 ALA A N 1
ATOM 587 C CA . ALA A 1 77 ? -18.465 22.476 66.068 1.00 51.34 77 ALA A CA 1
ATOM 588 C C . ALA A 1 77 ? -18.989 22.343 64.614 1.00 51.34 77 ALA A C 1
ATOM 590 O O . ALA A 1 77 ? -18.200 22.256 63.676 1.00 51.34 77 ALA A O 1
ATOM 591 N N . SER A 1 78 ? -20.310 22.285 64.387 1.00 59.62 78 SER A N 1
ATOM 592 C CA . SER A 1 78 ? -20.833 21.678 63.148 1.00 59.62 78 SER A CA 1
ATOM 593 C C . SER A 1 78 ? -20.937 22.579 61.910 1.00 59.62 78 SER A C 1
ATOM 595 O O . SER A 1 78 ? -21.022 22.027 60.821 1.00 59.62 78 SER A O 1
ATOM 597 N N . SER A 1 79 ? -20.942 23.915 62.007 1.00 62.59 79 SER A N 1
ATOM 598 C CA . SER A 1 79 ? -21.135 24.765 60.813 1.00 62.59 79 SER A CA 1
ATOM 599 C C . SER A 1 79 ? -19.830 25.069 60.072 1.00 62.59 79 SER A C 1
ATOM 601 O O . SER A 1 79 ? -19.773 24.908 58.861 1.00 62.59 79 SER A O 1
ATOM 603 N N . SER A 1 80 ? -18.745 25.417 60.778 1.00 67.06 80 SER A N 1
ATOM 604 C CA . SER A 1 80 ? -17.474 25.777 60.123 1.00 67.06 80 SER A CA 1
ATOM 605 C C . SER A 1 80 ? -16.791 24.587 59.443 1.00 67.06 80 SER A C 1
ATOM 607 O O . SER A 1 80 ? -16.127 24.753 58.421 1.00 67.06 80 SER A O 1
ATOM 609 N N . LEU A 1 81 ? -16.949 23.382 60.002 1.00 67.56 81 LEU A N 1
ATOM 610 C CA . LEU A 1 81 ? -16.469 22.136 59.400 1.00 67.56 81 LEU A CA 1
ATOM 611 C C . LEU A 1 81 ? -17.306 21.746 58.175 1.00 67.56 81 LEU A C 1
ATOM 613 O O . LEU A 1 81 ? -16.737 21.340 57.167 1.00 67.56 81 LEU A O 1
ATOM 617 N N . GLN A 1 82 ? -18.630 21.926 58.221 1.00 71.25 82 GLN A N 1
ATOM 618 C CA . GLN A 1 82 ? -19.500 21.702 57.060 1.00 71.25 82 GLN A CA 1
ATOM 619 C C . GLN A 1 82 ? -19.206 22.685 55.921 1.00 71.25 82 GLN A C 1
ATOM 621 O O . GLN A 1 82 ? -19.122 22.258 54.771 1.00 71.25 82 GLN A O 1
ATOM 626 N N . ASP A 1 83 ? -18.964 23.958 56.237 1.00 74.88 83 ASP A N 1
ATOM 627 C CA . ASP A 1 83 ? -18.555 24.966 55.253 1.00 74.88 83 ASP A CA 1
ATOM 628 C C . ASP A 1 83 ? -17.188 24.616 54.638 1.00 74.88 83 ASP A C 1
ATOM 630 O O . ASP A 1 83 ? -17.007 24.702 53.425 1.00 74.88 83 ASP A O 1
ATOM 634 N N . SER A 1 84 ? -16.240 24.131 55.449 1.00 74.25 84 SER A N 1
ATOM 635 C CA . SER A 1 84 ? -14.919 23.692 54.969 1.00 74.25 84 SER A CA 1
ATOM 636 C C . SER A 1 84 ? -15.003 22.445 54.077 1.00 74.25 84 SER A C 1
ATOM 638 O O . SER A 1 84 ? -14.314 22.368 53.061 1.00 74.25 84 SER A O 1
ATOM 640 N N . LEU A 1 85 ? -15.871 21.483 54.412 1.00 74.12 85 LEU A N 1
ATOM 641 C CA . LEU A 1 85 ? -16.134 20.293 53.594 1.00 74.12 85 LEU A CA 1
ATOM 642 C C . LEU A 1 85 ? -16.808 20.647 52.260 1.00 74.12 85 LEU A C 1
ATOM 644 O O . LEU A 1 85 ? -16.495 20.033 51.240 1.00 74.12 85 LEU A O 1
ATOM 648 N N . ALA A 1 86 ? -17.714 21.630 52.253 1.00 75.81 86 ALA A N 1
ATOM 649 C CA . ALA A 1 86 ? -18.347 22.118 51.030 1.00 75.81 86 ALA A CA 1
ATOM 650 C C . ALA A 1 86 ? -17.318 22.766 50.091 1.00 75.81 86 ALA A C 1
ATOM 652 O O . ALA A 1 86 ? -17.254 22.400 48.920 1.00 75.81 86 ALA A O 1
ATOM 653 N N . VAL A 1 87 ? -16.446 23.631 50.625 1.00 79.62 87 VAL A N 1
ATOM 654 C CA . VAL A 1 87 ? -15.350 24.251 49.861 1.00 79.62 87 VAL A CA 1
ATOM 655 C C . VAL A 1 87 ? -14.402 23.192 49.285 1.00 79.62 87 VAL A C 1
ATOM 657 O O . VAL A 1 87 ? -14.073 23.251 48.104 1.00 79.62 87 VAL A O 1
ATOM 660 N N . LEU A 1 88 ? -14.015 22.182 50.073 1.00 72.31 88 LEU A N 1
ATOM 661 C CA . LEU A 1 88 ? -13.145 21.095 49.602 1.00 72.31 88 LEU A CA 1
ATOM 662 C C . LEU A 1 88 ? -13.797 20.245 48.502 1.00 72.31 88 LEU A C 1
ATOM 664 O O . LEU A 1 88 ? -13.132 19.876 47.535 1.00 72.31 88 LEU A O 1
ATOM 668 N N . ARG A 1 89 ? -15.096 19.939 48.617 1.00 75.19 89 ARG A N 1
ATOM 669 C CA . ARG A 1 89 ? -15.835 19.196 47.585 1.00 75.19 89 ARG A CA 1
ATOM 670 C C . ARG A 1 89 ? -15.922 19.990 46.279 1.00 75.19 89 ARG A C 1
ATOM 672 O O . ARG A 1 89 ? -15.738 19.403 45.213 1.00 75.19 89 ARG A O 1
ATOM 679 N N . ASP A 1 90 ? -16.172 21.294 46.361 1.00 82.69 90 ASP A N 1
ATOM 680 C CA . ASP A 1 90 ? -16.223 22.172 45.190 1.00 82.69 90 ASP A CA 1
ATOM 681 C C . ASP A 1 90 ? -14.843 22.297 44.522 1.00 82.69 90 ASP A C 1
ATOM 683 O O . ASP A 1 90 ? -14.742 22.232 43.295 1.00 82.69 90 ASP A O 1
ATOM 687 N N . GLU A 1 91 ? -13.766 22.391 45.310 1.00 78.88 91 GLU A N 1
ATOM 688 C CA . GLU A 1 91 ? -12.390 22.390 44.801 1.00 78.88 91 GLU A CA 1
ATOM 689 C C . GLU A 1 91 ? -12.034 21.077 44.086 1.00 78.88 91 GLU A C 1
ATOM 691 O O . GLU A 1 91 ? -11.497 21.115 42.976 1.00 78.88 91 GLU A O 1
ATOM 696 N N . VAL A 1 92 ? -12.368 19.917 44.667 1.00 73.69 92 VAL A N 1
ATOM 697 C CA . VAL A 1 92 ? -12.151 18.608 44.021 1.00 73.69 92 VAL A CA 1
ATOM 698 C C . VAL A 1 92 ? -12.977 18.488 42.739 1.00 73.69 92 VAL A C 1
ATOM 700 O O . VAL A 1 92 ? -12.451 18.068 41.709 1.00 73.69 92 VAL A O 1
ATOM 703 N N . GLY A 1 93 ? -14.242 18.920 42.755 1.00 79.69 93 GLY A N 1
ATOM 704 C CA . GLY A 1 93 ? -15.100 18.936 41.568 1.00 79.69 93 GLY A CA 1
ATOM 705 C C . GLY A 1 93 ? -14.531 19.799 40.436 1.00 79.69 93 GLY A C 1
ATOM 706 O O . GLY A 1 93 ? -14.497 19.366 39.282 1.00 79.69 93 GLY A O 1
ATOM 707 N N . ALA A 1 94 ? -14.018 20.989 40.760 1.00 82.62 94 ALA A N 1
ATOM 708 C CA . ALA A 1 94 ? -13.380 21.875 39.791 1.00 82.62 94 ALA A CA 1
ATOM 709 C C . ALA A 1 94 ? -12.085 21.277 39.212 1.00 82.62 94 ALA A C 1
ATOM 711 O O . ALA A 1 94 ? -11.842 21.380 38.007 1.00 82.62 94 ALA A O 1
ATOM 712 N N . LEU A 1 95 ? -11.263 20.627 40.043 1.00 74.06 95 LEU A N 1
ATOM 713 C CA . LEU A 1 95 ? -10.027 19.976 39.598 1.00 74.06 95 LEU A CA 1
ATOM 714 C C . LEU A 1 95 ? -10.300 18.754 38.713 1.00 74.06 95 LEU A C 1
ATOM 716 O O . LEU A 1 95 ? -9.640 18.609 37.684 1.00 74.06 95 LEU A O 1
ATOM 720 N N . ASN A 1 96 ? -11.298 17.934 39.051 1.00 74.38 96 ASN A N 1
ATOM 721 C CA . ASN A 1 96 ? -11.721 16.801 38.225 1.00 74.38 96 ASN A CA 1
ATOM 722 C C . ASN A 1 96 ? -12.214 17.261 36.847 1.00 74.38 96 ASN A C 1
ATOM 724 O O . ASN A 1 96 ? -11.781 16.717 35.835 1.00 74.38 96 ASN A O 1
ATOM 728 N N . ALA A 1 97 ? -13.016 18.329 36.777 1.00 81.25 97 ALA A N 1
ATOM 729 C CA . ALA A 1 97 ? -13.457 18.891 35.498 1.00 81.25 97 ALA A CA 1
ATOM 730 C C . ALA A 1 97 ? -12.282 19.396 34.633 1.00 81.25 97 ALA A C 1
ATOM 732 O O . ALA A 1 97 ? -12.276 19.223 33.412 1.00 81.25 97 ALA A O 1
ATOM 733 N N . ILE A 1 98 ? -11.258 20.002 35.251 1.00 79.62 98 ILE A N 1
ATOM 734 C CA . ILE A 1 98 ? -10.031 20.409 34.548 1.00 79.62 98 ILE A CA 1
ATOM 735 C C . ILE A 1 98 ? -9.271 19.179 34.045 1.00 79.62 98 ILE A C 1
ATOM 737 O O . ILE A 1 98 ? -8.827 19.174 32.896 1.00 79.62 98 ILE A O 1
ATOM 741 N N . LEU A 1 99 ? -9.116 18.149 34.879 1.00 73.25 99 LEU A N 1
ATOM 742 C CA . LEU A 1 99 ? -8.415 16.920 34.518 1.00 73.25 99 LEU A CA 1
ATOM 743 C C . LEU A 1 99 ? -9.100 16.211 33.343 1.00 73.25 99 LEU A C 1
ATOM 745 O O . LEU A 1 99 ? -8.426 15.878 32.370 1.00 73.25 99 LEU A O 1
ATOM 749 N N . GLU A 1 100 ? -10.424 16.058 33.390 1.00 80.69 100 GLU A N 1
ATOM 750 C CA . GLU A 1 100 ? -11.226 15.476 32.309 1.00 80.69 100 GLU A CA 1
ATOM 751 C C . GLU A 1 100 ? -11.067 16.269 31.007 1.00 80.69 100 GLU A C 1
ATOM 753 O O . GLU A 1 100 ? -10.785 15.685 29.960 1.00 80.69 100 GLU A O 1
ATOM 758 N N . ALA A 1 101 ? -11.137 17.603 31.068 1.00 79.62 101 ALA A N 1
ATOM 759 C CA . ALA A 1 101 ? -10.932 18.457 29.900 1.00 79.62 101 ALA A CA 1
ATOM 760 C C . ALA A 1 101 ? -9.511 18.325 29.314 1.00 79.62 101 ALA A C 1
ATOM 762 O O . ALA A 1 101 ? -9.329 18.362 28.094 1.00 79.62 101 ALA A O 1
ATOM 763 N N . GLN A 1 102 ? -8.482 18.160 30.153 1.00 78.12 102 GLN A N 1
ATOM 764 C CA . GLN A 1 102 ? -7.107 17.940 29.687 1.00 78.12 102 GLN A CA 1
ATOM 765 C C . GLN A 1 102 ? -6.920 16.540 29.096 1.00 78.12 102 GLN A C 1
ATOM 767 O O . GLN A 1 102 ? -6.313 16.397 28.032 1.00 78.12 102 GLN A O 1
ATOM 772 N N . GLN A 1 103 ? -7.480 15.514 29.735 1.00 77.69 103 GLN A N 1
ATOM 773 C CA . GLN A 1 103 ? -7.435 14.140 29.249 1.00 77.69 103 GLN A CA 1
ATOM 774 C C . GLN A 1 103 ? -8.160 14.010 27.907 1.00 77.69 103 GLN A C 1
ATOM 776 O O . GLN A 1 103 ? -7.634 13.392 26.979 1.00 77.69 103 GLN A O 1
ATOM 781 N N . GLU A 1 104 ? -9.307 14.672 27.758 1.00 81.75 104 GLU A N 1
ATOM 782 C CA . GLU A 1 104 ? -10.025 14.775 26.495 1.00 81.75 104 GLU A CA 1
ATOM 783 C C . GLU A 1 104 ? -9.155 15.451 25.423 1.00 81.75 104 GLU A C 1
ATOM 785 O O . GLU A 1 104 ? -8.983 14.900 24.333 1.00 81.75 104 GLU A O 1
ATOM 790 N N . ARG A 1 105 ? -8.521 16.593 25.727 1.00 77.69 105 ARG A N 1
ATOM 791 C CA . ARG A 1 105 ? -7.629 17.297 24.784 1.00 77.69 105 ARG A CA 1
ATOM 792 C C . ARG A 1 105 ? -6.452 16.440 24.324 1.00 77.69 105 ARG A C 1
ATOM 794 O O . ARG A 1 105 ? -6.149 16.439 23.132 1.00 77.69 105 ARG A O 1
ATOM 801 N N . ILE A 1 106 ? -5.809 15.704 25.230 1.00 78.44 106 ILE A N 1
ATOM 802 C CA . ILE A 1 106 ? -4.696 14.809 24.883 1.00 78.44 106 ILE A CA 1
ATOM 803 C C . ILE A 1 106 ? -5.199 13.618 24.069 1.00 78.44 106 ILE A C 1
ATOM 805 O O . ILE A 1 106 ? -4.570 13.254 23.078 1.00 78.44 106 ILE A O 1
ATOM 809 N N . SER A 1 107 ? -6.349 13.043 24.431 1.00 82.19 107 SER A N 1
ATOM 810 C CA . SER A 1 107 ? -6.922 11.893 23.721 1.00 82.19 107 SER A CA 1
ATOM 811 C C . SER A 1 107 ? -7.255 12.196 22.255 1.00 82.19 107 SER A C 1
ATOM 813 O O . SER A 1 107 ? -7.209 11.299 21.414 1.00 82.19 107 SER A O 1
ATOM 815 N N . ARG A 1 108 ? -7.529 13.467 21.927 1.00 87.31 108 ARG A N 1
ATOM 816 C CA . ARG A 1 108 ? -7.793 13.932 20.559 1.00 87.31 108 ARG A CA 1
ATOM 817 C C . ARG A 1 108 ? -6.546 13.961 19.676 1.00 87.31 108 ARG A C 1
ATOM 819 O O . ARG A 1 108 ? -6.702 13.999 18.457 1.00 87.31 108 ARG A O 1
ATOM 826 N N . VAL A 1 109 ? -5.336 13.936 20.240 1.00 89.38 109 VAL A N 1
ATOM 827 C CA . VAL A 1 109 ? -4.083 13.970 19.475 1.00 89.38 109 VAL A CA 1
ATOM 828 C C . VAL A 1 109 ? -3.423 12.595 19.470 1.00 89.38 109 VAL A C 1
ATOM 830 O O . VAL A 1 109 ? -3.080 12.043 20.511 1.00 89.38 109 VAL A O 1
ATOM 833 N N . LYS A 1 110 ? -3.179 12.052 18.277 1.00 92.12 110 LYS A N 1
ATOM 834 C CA . LYS A 1 110 ? -2.451 10.795 18.088 1.00 92.12 110 LYS A CA 1
ATOM 835 C C . LYS A 1 110 ? -1.211 11.031 17.245 1.00 92.12 110 LYS A C 1
ATOM 837 O O . LYS A 1 110 ? -1.311 11.458 16.099 1.00 92.12 110 LYS A O 1
ATOM 842 N N . ILE A 1 111 ? -0.058 10.685 17.801 1.00 89.25 111 ILE A N 1
ATOM 843 C CA . ILE A 1 111 ? 1.223 10.706 17.100 1.00 89.25 111 ILE A CA 1
ATOM 844 C C . ILE A 1 111 ? 1.641 9.259 16.851 1.00 89.25 111 ILE A C 1
ATOM 846 O O . ILE A 1 111 ? 1.591 8.421 17.750 1.00 89.25 111 ILE A O 1
ATOM 850 N N . SER A 1 112 ? 2.018 8.949 15.620 1.00 92.56 112 SER A N 1
ATOM 851 C CA . SER A 1 112 ? 2.547 7.642 15.226 1.00 92.56 112 SER A CA 1
ATOM 852 C C . SER A 1 112 ? 3.639 7.839 14.197 1.00 92.56 112 SER A C 1
ATOM 854 O O . SER A 1 112 ? 3.579 8.796 13.438 1.00 92.56 112 SER A O 1
ATOM 856 N N . GLY A 1 113 ? 4.595 6.932 14.106 1.00 88.00 113 GLY A N 1
ATOM 857 C CA . GLY A 1 113 ? 5.615 7.033 13.080 1.00 88.00 113 GLY A CA 1
ATOM 858 C C . GLY A 1 113 ? 6.408 5.756 12.935 1.00 88.00 113 GLY A C 1
ATOM 859 O O . GLY A 1 113 ? 6.256 4.822 13.721 1.00 88.00 113 GLY A O 1
ATOM 860 N N . GLU A 1 114 ? 7.258 5.752 11.926 1.00 89.44 114 GLU A N 1
ATOM 861 C CA . GLU A 1 114 ? 8.236 4.706 11.670 1.00 89.44 114 GLU A CA 1
ATOM 862 C C . GLU A 1 114 ? 9.565 5.355 11.297 1.00 89.44 114 GLU A C 1
ATOM 864 O O . GLU A 1 114 ? 9.607 6.462 10.756 1.00 89.44 114 GLU A O 1
ATOM 869 N N . GLY A 1 115 ? 10.653 4.674 11.631 1.00 88.44 115 GLY A N 1
ATOM 870 C CA . GLY A 1 115 ? 12.001 5.127 11.345 1.00 88.44 115 GLY A CA 1
ATOM 871 C C . GLY A 1 115 ? 12.828 3.975 10.805 1.00 88.44 115 GLY A C 1
ATOM 872 O O . GLY A 1 115 ? 12.724 2.850 11.289 1.00 88.44 115 GLY A O 1
ATOM 873 N N . ARG A 1 116 ? 13.659 4.276 9.815 1.00 87.00 116 ARG A N 1
ATOM 874 C CA . ARG A 1 116 ? 14.618 3.368 9.202 1.00 87.00 116 ARG A CA 1
ATOM 875 C C . ARG A 1 116 ? 15.982 4.030 9.192 1.00 87.00 116 ARG A C 1
ATOM 877 O O . ARG A 1 116 ? 16.117 5.228 8.942 1.00 87.00 116 ARG A O 1
ATOM 884 N N . ILE A 1 117 ? 16.998 3.228 9.459 1.00 88.00 117 ILE A N 1
ATOM 885 C CA . ILE A 1 117 ? 18.396 3.622 9.360 1.00 88.00 117 ILE A CA 1
ATOM 886 C C . ILE A 1 117 ? 19.091 2.515 8.581 1.00 88.00 117 ILE A C 1
ATOM 888 O O . ILE A 1 117 ? 18.933 1.341 8.915 1.00 88.00 117 ILE A O 1
ATOM 892 N N . ARG A 1 118 ? 19.855 2.885 7.555 1.00 84.62 118 ARG A N 1
ATOM 893 C CA . ARG A 1 118 ? 20.676 1.954 6.781 1.00 84.62 118 ARG A CA 1
ATOM 894 C C . ARG A 1 118 ? 22.117 2.430 6.813 1.00 84.62 118 ARG A C 1
ATOM 896 O O . ARG A 1 118 ? 22.419 3.561 6.436 1.00 84.62 118 ARG A O 1
ATOM 903 N N . PHE A 1 119 ? 22.988 1.546 7.275 1.00 88.12 119 PHE A N 1
ATOM 904 C CA . PHE A 1 119 ? 24.417 1.646 7.039 1.00 88.12 119 PHE A CA 1
ATOM 905 C C . PHE A 1 119 ? 24.746 0.705 5.889 1.00 88.12 119 PHE A C 1
ATOM 907 O O . PHE A 1 119 ? 24.398 -0.474 5.945 1.00 88.12 119 PHE A O 1
ATOM 914 N N . MET A 1 120 ? 25.363 1.237 4.847 1.00 84.50 120 MET A N 1
ATOM 915 C CA . MET A 1 120 ? 25.647 0.508 3.625 1.00 84.50 120 MET A CA 1
ATOM 916 C C . MET A 1 120 ? 27.111 0.705 3.266 1.00 84.50 120 MET A C 1
ATOM 918 O O . MET A 1 120 ? 27.634 1.812 3.348 1.00 84.50 120 MET A O 1
ATOM 922 N N . ASN A 1 121 ? 27.777 -0.390 2.923 1.00 87.88 121 ASN A N 1
ATOM 923 C CA . ASN A 1 121 ? 29.126 -0.378 2.389 1.00 87.88 121 ASN A CA 1
ATOM 924 C C . ASN A 1 121 ? 29.111 -1.224 1.123 1.00 87.88 121 ASN A C 1
ATOM 926 O O . ASN A 1 121 ? 28.927 -2.440 1.203 1.00 87.88 121 ASN A O 1
ATOM 930 N N . ILE A 1 122 ? 29.221 -0.561 -0.018 1.00 83.44 122 ILE A N 1
ATOM 931 C CA . ILE A 1 122 ? 29.210 -1.173 -1.334 1.00 83.44 122 ILE A CA 1
ATOM 932 C C . ILE A 1 122 ? 30.653 -1.209 -1.817 1.00 83.44 122 ILE A C 1
ATOM 934 O O . ILE A 1 122 ? 31.289 -0.170 -1.985 1.00 83.44 122 ILE A O 1
ATOM 938 N N . ASP A 1 123 ? 31.153 -2.422 -2.025 1.00 86.38 123 ASP A N 1
ATOM 939 C CA . ASP A 1 123 ? 32.432 -2.671 -2.673 1.00 86.38 123 ASP A CA 1
ATOM 940 C C . ASP A 1 123 ? 32.159 -3.441 -3.963 1.00 86.38 123 ASP A C 1
ATOM 942 O O . ASP A 1 123 ? 31.516 -4.494 -3.940 1.00 86.38 123 ASP A O 1
ATOM 946 N N . THR A 1 124 ? 32.562 -2.875 -5.096 1.00 82.25 124 THR A N 1
ATOM 947 C CA . THR A 1 124 ? 32.190 -3.362 -6.427 1.00 82.25 124 THR A CA 1
ATOM 948 C C . THR A 1 124 ? 33.417 -3.519 -7.303 1.00 82.25 124 THR A C 1
ATOM 950 O O . THR A 1 124 ? 34.241 -2.611 -7.386 1.00 82.25 124 THR A O 1
ATOM 953 N N . GLU A 1 125 ? 33.500 -4.637 -8.021 1.00 76.69 125 GLU A N 1
ATOM 954 C CA . GLU A 1 125 ? 34.515 -4.870 -9.047 1.00 76.69 125 GLU A CA 1
ATOM 955 C C . GLU A 1 125 ? 33.892 -4.733 -10.450 1.00 76.69 125 GLU A C 1
ATOM 957 O O . GLU A 1 125 ? 32.906 -5.402 -10.766 1.00 76.69 125 GLU A O 1
ATOM 962 N N . GLY A 1 126 ? 34.488 -3.895 -11.306 1.00 71.62 126 GLY A N 1
ATOM 963 C CA . GLY A 1 126 ? 34.089 -3.697 -12.708 1.00 71.62 126 GLY A CA 1
ATOM 964 C C . GLY A 1 126 ? 33.148 -2.509 -12.963 1.00 71.62 126 GLY A C 1
ATOM 965 O O . GLY A 1 126 ? 32.388 -2.095 -12.095 1.00 71.62 126 GLY A O 1
ATOM 966 N N . ASP A 1 127 ? 33.173 -1.985 -14.193 1.00 65.06 127 ASP A N 1
ATOM 967 C CA . ASP A 1 127 ? 32.504 -0.732 -14.607 1.00 65.06 127 ASP A CA 1
ATOM 968 C C . ASP A 1 127 ? 30.962 -0.828 -14.727 1.00 65.06 127 ASP A C 1
ATOM 970 O O . ASP A 1 127 ? 30.311 0.053 -15.287 1.00 65.06 127 ASP A O 1
ATOM 974 N N . SER A 1 128 ? 30.344 -1.927 -14.283 1.00 70.94 128 SER A N 1
ATOM 975 C CA . SER A 1 128 ? 28.897 -2.185 -14.429 1.00 70.94 128 SER A CA 1
ATOM 976 C C . SER A 1 128 ? 28.357 -3.094 -13.324 1.00 70.94 128 SER A C 1
ATOM 978 O O . SER A 1 128 ? 27.563 -4.006 -13.576 1.00 70.94 128 SER A O 1
ATOM 980 N N . ALA A 1 129 ? 28.831 -2.895 -12.094 1.00 71.50 129 ALA A N 1
ATOM 981 C CA . ALA A 1 129 ? 28.281 -3.608 -10.955 1.00 71.50 129 ALA A CA 1
ATOM 982 C C . ALA A 1 129 ? 26.806 -3.237 -10.761 1.00 71.50 129 ALA A C 1
ATOM 984 O O . ALA A 1 129 ? 26.418 -2.071 -10.838 1.00 71.50 129 ALA A O 1
ATOM 985 N N . SER A 1 130 ? 25.982 -4.254 -10.529 1.00 73.06 130 SER A N 1
ATOM 986 C CA . SER A 1 130 ? 24.545 -4.094 -10.347 1.00 73.06 130 SER A CA 1
ATOM 987 C C . SER A 1 130 ? 24.078 -4.819 -9.095 1.00 73.06 130 SER A C 1
ATOM 989 O O . SER A 1 130 ? 24.644 -5.843 -8.702 1.00 73.06 130 SER A O 1
ATOM 991 N N . GLY A 1 131 ? 23.073 -4.244 -8.442 1.00 68.38 131 GLY A N 1
ATOM 992 C CA . GLY A 1 131 ? 22.516 -4.767 -7.209 1.00 68.38 131 GLY A CA 1
ATOM 993 C C . GLY A 1 131 ? 21.632 -5.980 -7.439 1.00 68.38 131 GLY A C 1
ATOM 994 O O . GLY A 1 131 ? 21.455 -6.467 -8.560 1.00 68.38 131 GLY A O 1
ATOM 995 N N . ALA A 1 132 ? 21.042 -6.477 -6.351 1.00 64.00 132 ALA A N 1
ATOM 996 C CA . ALA A 1 132 ? 20.148 -7.637 -6.387 1.00 64.00 132 ALA A CA 1
ATOM 997 C C . ALA A 1 132 ? 18.954 -7.428 -7.333 1.00 64.00 132 ALA A C 1
ATOM 999 O O . ALA A 1 132 ? 18.340 -8.395 -7.793 1.00 64.00 132 ALA A O 1
ATOM 1000 N N . TYR A 1 133 ? 18.651 -6.170 -7.645 1.00 63.28 133 TYR A N 1
ATOM 1001 C CA . TYR A 1 133 ? 17.588 -5.781 -8.534 1.00 63.28 133 TYR A CA 1
ATOM 1002 C C . TYR A 1 133 ? 18.081 -4.959 -9.730 1.00 63.28 133 TYR A C 1
ATOM 1004 O O . TYR A 1 133 ? 17.313 -4.199 -10.307 1.00 63.28 133 TYR A O 1
ATOM 1012 N N . GLY A 1 134 ? 19.327 -5.143 -10.162 1.00 64.81 134 GLY A N 1
ATOM 1013 C CA . GLY A 1 134 ? 19.826 -4.520 -11.385 1.00 64.81 134 GLY A CA 1
ATOM 1014 C C . GLY A 1 134 ? 20.023 -3.003 -11.315 1.00 64.81 134 GLY A C 1
ATOM 1015 O O . GLY A 1 134 ? 20.367 -2.410 -12.333 1.00 64.81 134 GLY A O 1
ATOM 1016 N N . GLU A 1 135 ? 19.838 -2.394 -10.143 1.00 68.81 135 GLU A N 1
ATOM 1017 C CA . GLU A 1 135 ? 20.225 -1.015 -9.872 1.00 68.81 135 GLU A CA 1
ATOM 1018 C C . GLU A 1 135 ? 21.733 -0.833 -9.991 1.00 68.81 135 GLU A C 1
ATOM 1020 O O . GLU A 1 135 ? 22.494 -1.709 -9.569 1.00 68.81 135 GLU A O 1
ATOM 1025 N N . ALA A 1 136 ? 22.168 0.285 -10.570 1.00 71.94 136 ALA A N 1
ATOM 1026 C CA . ALA A 1 136 ? 23.584 0.613 -10.622 1.00 71.94 136 ALA A CA 1
ATOM 1027 C C . ALA A 1 136 ? 24.152 0.713 -9.197 1.00 71.94 136 ALA A C 1
ATOM 1029 O O . ALA A 1 136 ? 23.602 1.401 -8.331 1.00 71.94 136 ALA A O 1
ATOM 1030 N N . LEU A 1 137 ? 25.254 0.003 -8.946 1.00 74.75 137 LEU A N 1
ATOM 1031 C CA . LEU A 1 137 ? 25.979 0.098 -7.686 1.00 74.75 137 LEU A CA 1
ATOM 1032 C C . LEU A 1 137 ? 27.211 0.972 -7.864 1.00 74.75 137 LEU A C 1
ATOM 1034 O O . LEU A 1 137 ? 28.054 0.710 -8.721 1.00 74.75 137 LEU A O 1
ATOM 1038 N N . GLU A 1 138 ? 27.328 1.975 -7.003 1.00 76.25 138 GLU A N 1
ATOM 1039 C CA . GLU A 1 138 ? 28.523 2.799 -6.882 1.00 76.25 138 GLU A CA 1
ATOM 1040 C C . GLU A 1 138 ? 29.305 2.379 -5.638 1.00 76.25 138 GLU A C 1
ATOM 1042 O O . GLU A 1 138 ? 28.719 2.032 -4.611 1.00 76.25 138 GLU A O 1
ATOM 1047 N N . GLN A 1 139 ? 30.635 2.397 -5.722 1.00 84.56 139 GLN A N 1
ATOM 1048 C CA . GLN A 1 139 ? 31.484 2.087 -4.578 1.00 84.56 139 GLN A CA 1
ATOM 1049 C C . GLN A 1 139 ? 31.374 3.211 -3.541 1.00 84.56 139 GLN A C 1
ATOM 1051 O O . GLN A 1 139 ? 31.897 4.309 -3.736 1.00 84.56 139 GLN A O 1
ATOM 1056 N N . GLU A 1 140 ? 30.704 2.940 -2.424 1.00 85.44 140 GLU A N 1
ATOM 1057 C CA . GLU A 1 140 ? 30.468 3.936 -1.383 1.00 85.44 140 GLU A CA 1
ATOM 1058 C C . GLU A 1 140 ? 30.263 3.321 0.006 1.00 85.44 140 GLU A C 1
ATOM 1060 O O . GLU A 1 140 ? 29.786 2.198 0.170 1.00 85.44 140 GLU A O 1
ATOM 1065 N N . THR A 1 141 ? 30.571 4.104 1.041 1.00 89.12 141 THR A N 1
ATOM 1066 C CA . THR A 1 141 ? 30.130 3.834 2.412 1.00 89.12 141 THR A CA 1
ATOM 1067 C C . THR A 1 141 ? 29.162 4.930 2.832 1.00 89.12 141 THR A C 1
ATOM 1069 O O . THR A 1 141 ? 29.565 6.077 3.038 1.00 89.12 141 THR A O 1
ATOM 1072 N N . THR A 1 142 ? 27.886 4.589 2.992 1.00 86.62 142 THR A N 1
ATOM 1073 C CA . THR A 1 142 ? 26.825 5.553 3.286 1.00 86.62 142 THR A CA 1
ATOM 1074 C C . THR A 1 142 ? 26.065 5.240 4.568 1.00 86.62 142 THR A C 1
ATOM 1076 O O . THR A 1 142 ? 25.879 4.098 4.993 1.00 86.62 142 THR A O 1
ATOM 1079 N N . PHE A 1 143 ? 25.612 6.316 5.212 1.00 89.38 143 PHE A N 1
ATOM 1080 C CA . PHE A 1 143 ? 24.672 6.281 6.322 1.00 89.38 143 PHE A CA 1
ATOM 1081 C C . PHE A 1 143 ? 23.426 7.062 5.912 1.00 89.38 143 PHE A C 1
ATOM 1083 O O . PHE A 1 143 ? 23.462 8.290 5.776 1.00 89.38 143 PHE A O 1
ATOM 1090 N N . LYS A 1 144 ? 22.319 6.352 5.715 1.00 87.81 144 LYS A N 1
ATOM 1091 C CA . LYS A 1 144 ? 21.037 6.938 5.329 1.00 87.81 144 LYS A CA 1
ATOM 1092 C C . LYS A 1 144 ? 20.021 6.750 6.457 1.00 87.81 144 LYS A C 1
ATOM 1094 O O . LYS A 1 144 ? 20.025 5.735 7.156 1.00 87.81 144 LYS A O 1
ATOM 1099 N N . HIS A 1 145 ? 19.140 7.725 6.636 1.00 89.31 145 HIS A N 1
ATOM 1100 C CA . HIS A 1 145 ? 18.017 7.652 7.562 1.00 89.31 145 HIS A CA 1
ATOM 1101 C C . HIS A 1 145 ? 16.729 8.126 6.897 1.00 89.31 145 HIS A C 1
ATOM 1103 O O . HIS A 1 145 ? 16.738 8.998 6.031 1.00 89.31 145 HIS A O 1
ATOM 1109 N N . TYR A 1 146 ? 15.619 7.546 7.328 1.00 86.88 146 TYR A N 1
ATOM 1110 C CA . TYR A 1 146 ? 14.271 7.902 6.919 1.00 86.88 146 TYR A CA 1
ATOM 1111 C C . TYR A 1 146 ? 13.382 7.829 8.150 1.00 86.88 146 TYR A C 1
ATOM 1113 O O . TYR A 1 146 ? 13.426 6.859 8.899 1.00 86.88 146 TYR A O 1
ATOM 1121 N N . MET A 1 147 ? 12.575 8.850 8.378 1.00 89.94 147 MET A N 1
ATOM 1122 C CA . MET A 1 147 ? 11.581 8.863 9.434 1.00 89.94 147 MET A CA 1
ATOM 1123 C C . MET A 1 147 ? 10.296 9.450 8.883 1.00 89.94 147 MET A C 1
ATOM 1125 O O . MET A 1 147 ? 10.301 10.528 8.293 1.00 89.94 147 MET A O 1
ATOM 1129 N N . ARG A 1 148 ? 9.193 8.747 9.115 1.00 88.81 148 ARG A N 1
ATOM 1130 C CA . ARG A 1 148 ? 7.845 9.206 8.807 1.00 88.81 148 ARG A CA 1
ATOM 1131 C C . ARG A 1 148 ? 7.092 9.417 10.108 1.00 88.81 148 ARG A C 1
ATOM 1133 O O . ARG A 1 148 ? 6.985 8.496 10.915 1.00 88.81 148 ARG A O 1
ATOM 1140 N N . LEU A 1 149 ? 6.561 10.617 10.302 1.00 92.44 149 LEU A N 1
ATOM 1141 C CA . LEU A 1 149 ? 5.797 11.002 11.483 1.00 92.44 149 LEU A CA 1
ATOM 1142 C C . LEU A 1 149 ? 4.398 11.459 11.072 1.00 92.44 149 LEU A C 1
ATOM 1144 O O . LEU A 1 149 ? 4.249 12.419 10.329 1.00 92.44 149 LEU A O 1
ATOM 1148 N N . ASP A 1 150 ? 3.378 10.801 11.599 1.00 91.56 150 ASP A N 1
ATOM 1149 C CA . ASP A 1 150 ? 1.973 11.149 11.439 1.00 91.56 150 ASP A CA 1
ATOM 1150 C C . ASP A 1 150 ? 1.437 11.752 12.736 1.00 91.56 150 ASP A C 1
ATOM 1152 O O . ASP A 1 150 ? 1.305 11.053 13.745 1.00 91.56 150 ASP A O 1
ATOM 1156 N N . THR A 1 151 ? 1.036 13.017 12.677 1.00 93.94 151 THR A N 1
ATOM 1157 C CA . THR A 1 151 ? 0.291 13.690 13.744 1.00 93.94 151 THR A CA 1
ATOM 1158 C C . THR A 1 151 ? -1.165 13.818 13.324 1.00 93.94 151 THR A C 1
ATOM 1160 O O . THR A 1 151 ? -1.465 14.401 12.285 1.00 93.94 151 THR A O 1
ATOM 1163 N N . ARG A 1 152 ? -2.082 13.272 14.125 1.00 94.56 152 ARG A N 1
ATOM 1164 C CA . ARG A 1 152 ? -3.536 13.286 13.912 1.00 94.56 152 ARG A CA 1
ATOM 1165 C C . ARG A 1 152 ? -4.220 14.050 15.035 1.00 94.56 152 ARG A C 1
ATOM 1167 O O . ARG A 1 152 ? -3.901 13.827 16.196 1.00 94.56 152 ARG A O 1
ATOM 1174 N N . LEU A 1 153 ? -5.191 14.878 14.682 1.00 94.56 153 LEU A N 1
ATOM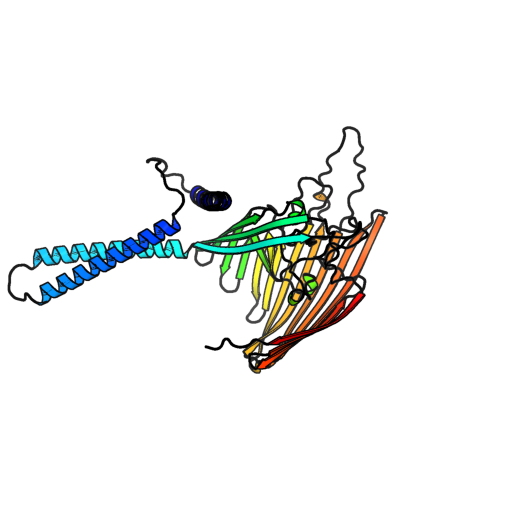 1175 C CA . LEU A 1 153 ? -6.078 15.608 15.575 1.00 94.56 153 LEU A CA 1
ATOM 1176 C C . LEU A 1 153 ? -7.529 15.245 15.239 1.00 94.56 153 LEU A C 1
ATOM 1178 O O . LEU A 1 153 ? -8.005 15.521 14.136 1.00 94.56 153 LEU A O 1
ATOM 1182 N N . MET A 1 154 ? -8.239 14.649 16.193 1.00 94.56 154 MET A N 1
ATOM 1183 C CA . MET A 1 154 ? -9.681 14.429 16.105 1.00 94.56 154 MET A CA 1
ATOM 1184 C C . MET A 1 154 ? -10.404 15.761 16.325 1.00 94.56 154 MET A C 1
ATOM 1186 O O . MET A 1 154 ? -10.456 16.277 17.442 1.00 94.56 154 MET A O 1
ATOM 1190 N N . ILE A 1 155 ? -10.931 16.333 15.240 1.00 92.75 155 ILE A N 1
ATOM 1191 C CA . ILE A 1 155 ? -11.699 17.586 15.257 1.00 92.75 155 ILE A CA 1
ATOM 1192 C C . ILE A 1 155 ? -13.123 17.309 15.749 1.00 92.75 155 ILE A C 1
ATOM 1194 O O . ILE A 1 155 ? -13.683 18.087 16.519 1.00 92.75 155 ILE A O 1
ATOM 1198 N N . SER A 1 156 ? -13.704 16.192 15.311 1.00 93.06 156 SER A N 1
ATOM 1199 C CA . SER A 1 156 ? -15.006 15.691 15.751 1.00 93.06 156 SER A CA 1
ATOM 1200 C C . SER A 1 156 ? -15.029 14.162 15.696 1.00 93.06 156 SER A C 1
ATOM 1202 O O . SER A 1 156 ? -14.072 13.547 15.228 1.00 93.06 156 SER A O 1
ATOM 1204 N N . GLU A 1 157 ? -16.134 13.547 16.126 1.00 90.69 157 GLU A N 1
ATOM 1205 C CA . GLU A 1 157 ? -16.337 12.087 16.089 1.00 90.69 157 GLU A CA 1
ATOM 1206 C C . GLU A 1 157 ? -16.047 11.471 14.709 1.00 90.69 157 GLU A C 1
ATOM 1208 O O . GLU A 1 157 ? -15.512 10.372 14.615 1.00 90.69 157 GLU A O 1
ATOM 1213 N N . ASN A 1 158 ? -16.358 12.203 13.634 1.00 95.62 158 ASN A N 1
ATOM 1214 C CA . ASN A 1 158 ? -16.255 11.711 12.261 1.00 95.62 158 ASN A CA 1
ATOM 1215 C C . ASN A 1 158 ? -15.158 12.416 11.448 1.00 95.62 158 ASN A C 1
ATOM 1217 O O . ASN A 1 158 ? -15.010 12.110 10.270 1.00 95.62 158 ASN A O 1
ATOM 1221 N N . LEU A 1 159 ? -14.419 13.383 12.011 1.00 96.31 159 LEU A N 1
ATOM 1222 C CA . LEU A 1 159 ? -13.449 14.201 11.270 1.00 96.31 159 LEU A CA 1
ATOM 1223 C C . LEU A 1 159 ? -12.096 14.258 11.980 1.00 96.31 159 LEU A C 1
ATOM 1225 O O . LEU A 1 159 ? -11.984 14.716 13.115 1.00 96.31 159 LEU A O 1
ATOM 1229 N N . THR A 1 160 ? -11.048 13.860 11.269 1.00 96.69 160 THR A N 1
ATOM 1230 C CA . THR A 1 160 ? -9.653 13.925 11.711 1.00 96.69 160 THR A CA 1
ATOM 1231 C C . THR A 1 160 ? -8.850 14.769 10.732 1.00 96.69 160 THR A C 1
ATOM 1233 O O . THR A 1 160 ? -8.895 14.516 9.534 1.00 96.69 160 THR A O 1
ATOM 1236 N N . ALA A 1 161 ? -8.076 15.730 11.224 1.00 97.00 161 ALA A N 1
ATOM 1237 C CA . ALA A 1 161 ? -7.053 16.411 10.433 1.00 97.00 161 ALA A CA 1
ATOM 1238 C C . ALA A 1 161 ? -5.667 15.995 10.909 1.00 97.00 161 ALA A C 1
ATOM 1240 O O . ALA A 1 161 ? -5.501 15.536 12.038 1.00 97.00 161 ALA A O 1
ATOM 1241 N N . GLY A 1 162 ? -4.656 16.150 10.071 1.00 94.88 162 GLY A N 1
ATOM 1242 C CA . GLY A 1 162 ? -3.307 15.817 10.478 1.00 94.88 162 GLY A CA 1
ATOM 1243 C C . GLY A 1 162 ? -2.245 16.269 9.507 1.00 94.88 162 GLY A C 1
ATOM 1244 O O . GLY A 1 162 ? -2.533 16.827 8.450 1.00 94.88 162 GLY A O 1
ATOM 1245 N N . ILE A 1 163 ? -1.003 16.019 9.900 1.00 92.94 163 ILE A N 1
ATOM 1246 C CA . ILE A 1 163 ? 0.185 16.279 9.099 1.00 92.94 163 ILE A CA 1
ATOM 1247 C C . ILE A 1 163 ? 1.041 15.016 9.127 1.00 92.94 163 ILE A C 1
ATOM 1249 O O . ILE A 1 163 ? 1.278 14.441 10.189 1.00 92.94 163 ILE A O 1
ATOM 1253 N N . ARG A 1 164 ? 1.490 14.595 7.950 1.00 91.12 164 ARG A N 1
ATOM 1254 C CA . ARG A 1 164 ? 2.516 13.580 7.737 1.00 91.12 164 ARG A CA 1
ATOM 1255 C C . ARG A 1 164 ? 3.818 14.293 7.414 1.00 91.12 164 ARG A C 1
ATOM 1257 O O . ARG A 1 164 ? 3.853 15.071 6.468 1.00 91.12 164 ARG A O 1
ATOM 1264 N N . LEU A 1 165 ? 4.864 14.047 8.186 1.00 91.19 165 LEU A N 1
ATOM 1265 C CA . LEU A 1 165 ? 6.202 14.591 7.985 1.00 91.19 165 LEU A CA 1
ATOM 1266 C C . LEU A 1 165 ? 7.147 13.469 7.568 1.00 91.19 165 LEU A C 1
ATOM 1268 O O . LEU A 1 165 ? 7.062 12.360 8.097 1.00 91.19 165 LEU A O 1
ATOM 1272 N N . ARG A 1 166 ? 8.055 13.776 6.648 1.00 87.50 166 ARG A N 1
ATOM 1273 C CA . ARG A 1 166 ? 9.155 12.911 6.232 1.00 87.50 166 ARG A CA 1
ATOM 1274 C C . ARG A 1 166 ? 10.466 13.614 6.558 1.00 87.50 166 ARG A C 1
ATOM 1276 O O . ARG A 1 166 ? 10.661 14.780 6.227 1.00 87.50 166 ARG A O 1
ATOM 1283 N N . MET A 1 167 ? 11.364 12.896 7.216 1.00 88.69 167 MET A N 1
ATOM 1284 C CA . MET A 1 167 ? 12.709 13.357 7.535 1.00 88.69 167 MET A CA 1
ATOM 1285 C C . MET A 1 167 ? 13.698 12.346 6.979 1.00 88.69 167 MET A C 1
ATOM 1287 O O . MET A 1 167 ? 13.683 11.183 7.377 1.00 88.69 167 MET A O 1
ATOM 1291 N N . THR A 1 168 ? 14.543 12.769 6.049 1.00 89.00 168 THR A N 1
ATOM 1292 C CA . THR A 1 168 ? 15.512 11.882 5.415 1.00 89.00 168 THR A CA 1
ATOM 1293 C C . THR A 1 168 ? 16.720 12.658 4.901 1.00 89.00 168 THR A C 1
ATOM 1295 O O . THR A 1 168 ? 16.634 13.862 4.674 1.00 89.00 168 THR A O 1
ATOM 1298 N N . ASN A 1 169 ? 17.851 11.967 4.758 1.00 88.50 169 ASN A N 1
ATOM 1299 C CA . ASN A 1 169 ? 19.036 12.434 4.031 1.00 88.50 169 ASN A CA 1
ATOM 1300 C C . ASN A 1 169 ? 19.270 11.640 2.731 1.00 88.50 169 ASN A C 1
ATOM 1302 O O . ASN A 1 169 ? 20.398 11.578 2.235 1.00 88.50 169 ASN A O 1
ATOM 1306 N N . VAL A 1 170 ? 18.239 10.951 2.239 1.00 83.69 170 VAL A N 1
ATOM 1307 C CA . VAL A 1 170 ? 18.218 10.409 0.880 1.00 83.69 170 VAL A CA 1
ATOM 1308 C C . VAL A 1 170 ? 18.058 11.585 -0.079 1.00 83.69 170 VAL A C 1
ATOM 1310 O O . VAL A 1 170 ? 17.303 12.511 0.209 1.00 83.69 170 VAL A O 1
ATOM 1313 N N . ASP A 1 171 ? 18.819 11.572 -1.169 1.00 80.06 171 ASP A N 1
ATOM 1314 C CA . ASP A 1 171 ? 18.833 12.673 -2.123 1.00 80.06 171 ASP A CA 1
ATOM 1315 C C . ASP A 1 171 ? 17.498 12.763 -2.862 1.00 80.06 171 ASP A C 1
ATOM 1317 O O . ASP A 1 171 ? 16.843 11.754 -3.128 1.00 80.06 171 ASP A O 1
ATOM 1321 N N . ARG A 1 172 ? 17.102 13.988 -3.206 1.00 75.62 172 ARG A N 1
ATOM 1322 C CA . ARG A 1 172 ? 15.789 14.262 -3.788 1.00 75.62 172 ARG A CA 1
ATOM 1323 C C . ARG A 1 172 ? 15.513 13.464 -5.061 1.00 75.62 172 ARG A C 1
ATOM 1325 O O . ARG A 1 172 ? 14.418 12.946 -5.212 1.00 75.62 172 ARG A O 1
ATOM 1332 N N . THR A 1 173 ? 16.510 13.311 -5.930 1.00 72.12 173 THR A N 1
ATOM 1333 C CA . THR A 1 173 ? 16.388 12.532 -7.173 1.00 72.12 173 THR A CA 1
ATOM 1334 C C . THR A 1 173 ? 15.968 11.086 -6.903 1.00 72.12 173 THR A C 1
ATOM 1336 O O . THR A 1 173 ? 15.106 10.555 -7.588 1.00 72.12 173 THR A O 1
ATOM 1339 N N . ILE A 1 174 ? 16.496 10.476 -5.837 1.00 73.56 174 ILE A N 1
ATOM 1340 C CA . ILE A 1 174 ? 16.142 9.114 -5.419 1.00 73.56 174 ILE A CA 1
ATOM 1341 C C . ILE A 1 174 ? 14.713 9.057 -4.852 1.00 73.56 174 ILE A C 1
ATOM 1343 O O . ILE A 1 174 ? 13.998 8.076 -5.051 1.00 73.56 174 ILE A O 1
ATOM 1347 N N . LEU A 1 175 ? 14.282 10.090 -4.121 1.00 75.06 175 LEU A N 1
ATOM 1348 C CA . LEU A 1 175 ? 12.912 10.163 -3.596 1.00 75.06 175 LEU A CA 1
ATOM 1349 C C . LEU A 1 175 ? 11.885 10.424 -4.702 1.00 75.06 175 LEU A C 1
ATOM 1351 O O . LEU A 1 175 ? 10.771 9.905 -4.632 1.00 75.06 175 LEU A O 1
ATOM 1355 N N . ASP A 1 176 ? 12.268 11.190 -5.722 1.00 69.56 176 ASP A N 1
ATOM 1356 C CA . ASP A 1 176 ? 11.439 11.486 -6.888 1.00 69.56 176 ASP A CA 1
ATOM 1357 C C . ASP A 1 176 ? 11.250 10.239 -7.781 1.00 69.56 176 ASP A C 1
ATOM 1359 O O . ASP A 1 176 ? 10.216 10.114 -8.440 1.00 69.56 176 ASP A O 1
ATOM 1363 N N . GLU A 1 177 ? 12.167 9.264 -7.730 1.00 66.88 177 GLU A N 1
ATOM 1364 C CA . GLU A 1 177 ? 12.060 7.953 -8.399 1.00 66.88 177 GLU A CA 1
ATOM 1365 C C . GLU A 1 177 ? 11.275 6.897 -7.597 1.00 66.88 177 GLU A C 1
ATOM 1367 O O . GLU A 1 177 ? 10.665 6.001 -8.195 1.00 66.88 177 GLU A O 1
ATOM 1372 N N . GLY A 1 178 ? 11.231 7.035 -6.263 1.00 68.94 178 GLY A N 1
ATOM 1373 C CA . GLY A 1 178 ? 10.661 6.065 -5.316 1.00 68.94 178 GLY A CA 1
ATOM 1374 C C . GLY A 1 178 ? 9.167 5.761 -5.518 1.00 68.94 178 GLY A C 1
ATOM 1375 O O . GLY A 1 178 ? 8.542 6.266 -6.442 1.00 68.94 178 GLY A O 1
ATOM 1376 N N . PRO A 1 179 ? 8.524 4.907 -4.705 1.00 69.00 179 PRO A N 1
ATOM 1377 C CA . PRO A 1 179 ? 7.127 4.515 -4.901 1.00 69.00 179 PRO A CA 1
ATOM 1378 C C . PRO A 1 179 ? 6.104 5.436 -4.227 1.00 69.00 179 PRO A C 1
ATOM 1380 O O . PRO A 1 179 ? 4.924 5.366 -4.571 1.00 69.00 179 PRO A O 1
ATOM 1383 N N . GLU A 1 180 ? 6.499 6.283 -3.269 1.00 74.88 180 GLU A N 1
ATOM 1384 C CA . GLU A 1 180 ? 5.565 7.194 -2.596 1.00 74.88 180 GLU A CA 1
ATOM 1385 C C . GLU A 1 180 ? 5.349 8.467 -3.439 1.00 74.88 180 GLU A C 1
ATOM 1387 O O . GLU A 1 180 ? 6.298 9.136 -3.836 1.00 74.88 180 GLU A O 1
ATOM 1392 N N . TYR A 1 181 ? 4.103 8.837 -3.746 1.00 67.62 181 TYR A N 1
ATOM 1393 C CA . TYR A 1 181 ? 3.793 10.014 -4.577 1.00 67.62 181 TYR A CA 1
ATOM 1394 C C . TYR A 1 181 ? 3.325 11.170 -3.700 1.00 67.62 181 TYR A C 1
ATOM 1396 O O . TYR A 1 181 ? 2.127 11.385 -3.491 1.00 67.62 181 TYR A O 1
ATOM 1404 N N . LEU A 1 182 ? 4.289 11.917 -3.173 1.00 68.00 182 LEU A N 1
ATOM 1405 C CA . LEU A 1 182 ? 4.039 13.142 -2.422 1.00 68.00 182 LEU A CA 1
ATOM 1406 C C . LEU A 1 182 ? 4.500 14.339 -3.250 1.00 68.00 182 LEU A C 1
ATOM 1408 O O . LEU A 1 182 ? 5.618 14.350 -3.747 1.00 68.00 182 LEU A O 1
ATOM 1412 N N . SER A 1 183 ? 3.679 15.387 -3.367 1.00 67.62 183 SER A N 1
ATOM 1413 C CA . SER A 1 183 ? 4.090 16.584 -4.120 1.00 67.62 183 SER A CA 1
ATOM 1414 C C . SER A 1 183 ? 5.042 17.511 -3.342 1.00 67.62 183 SER A C 1
ATOM 1416 O O . SER A 1 183 ? 5.455 18.542 -3.865 1.00 67.62 183 SER A O 1
ATOM 1418 N N . GLN A 1 184 ? 5.357 17.211 -2.076 1.00 73.25 184 GLN A N 1
ATOM 1419 C CA . GLN A 1 184 ? 6.514 17.763 -1.361 1.00 73.25 184 GLN A CA 1
ATOM 1420 C C . GLN A 1 184 ? 7.201 16.607 -0.650 1.00 73.25 184 GLN A C 1
ATOM 1422 O O . GLN A 1 184 ? 6.552 15.754 -0.045 1.00 73.25 184 GLN A O 1
ATOM 1427 N N . GLU A 1 185 ? 8.517 16.709 -0.623 1.00 73.25 185 GLU A N 1
ATOM 1428 C CA . GLU A 1 185 ? 9.441 15.771 -0.009 1.00 73.25 185 GLU A CA 1
ATOM 1429 C C . GLU A 1 185 ? 9.249 15.647 1.514 1.00 73.25 185 GLU A C 1
ATOM 1431 O O . GLU A 1 185 ? 9.243 14.544 2.042 1.00 73.25 185 GLU A O 1
ATOM 1436 N N . TYR A 1 186 ? 9.026 16.758 2.232 1.00 78.62 186 TYR A N 1
ATOM 1437 C CA . TYR A 1 186 ? 9.134 16.784 3.704 1.00 78.62 186 TYR A CA 1
ATOM 1438 C C . TYR A 1 186 ? 7.822 16.692 4.476 1.00 78.62 186 TYR A C 1
ATOM 1440 O O . TYR A 1 186 ? 7.834 16.425 5.679 1.00 78.62 186 TYR A O 1
ATOM 1448 N N . GLY A 1 187 ? 6.675 16.929 3.842 1.00 81.44 187 GLY A N 1
ATOM 1449 C CA . GLY A 1 187 ? 5.425 16.769 4.570 1.00 81.44 187 GLY A CA 1
ATOM 1450 C C . GLY A 1 187 ? 4.162 17.291 3.915 1.00 81.44 187 GLY A C 1
ATOM 1451 O O . GLY A 1 187 ? 4.171 18.115 2.996 1.00 81.44 187 GLY A O 1
ATOM 1452 N N . ARG A 1 188 ? 3.040 16.769 4.412 1.00 87.31 188 ARG A N 1
ATOM 1453 C CA . ARG A 1 188 ? 1.708 16.943 3.845 1.00 87.31 188 ARG A CA 1
ATOM 1454 C C . ARG A 1 188 ? 0.629 16.946 4.905 1.00 87.31 188 ARG A C 1
ATOM 1456 O O . ARG A 1 188 ? 0.605 16.085 5.778 1.00 87.31 188 ARG A O 1
ATOM 1463 N N . ALA A 1 189 ? -0.301 17.882 4.772 1.00 92.56 189 ALA A N 1
ATOM 1464 C CA . ALA A 1 189 ? -1.538 17.843 5.528 1.00 92.56 189 ALA A CA 1
ATOM 1465 C C . ALA A 1 189 ? -2.493 16.793 4.944 1.00 92.56 189 ALA A C 1
ATOM 1467 O O . ALA A 1 189 ? -2.440 16.462 3.756 1.00 92.56 189 ALA A O 1
ATOM 1468 N N . PHE A 1 190 ? -3.385 16.288 5.784 1.00 94.44 190 PHE A N 1
ATOM 1469 C CA . PHE A 1 190 ? -4.498 15.454 5.363 1.00 94.44 190 PHE A CA 1
ATOM 1470 C C . PHE A 1 190 ? -5.741 15.727 6.199 1.00 94.44 190 PHE A C 1
ATOM 1472 O O . PHE A 1 190 ? -5.671 16.176 7.346 1.00 94.44 190 PHE A O 1
ATOM 1479 N N . LEU A 1 191 ? -6.884 15.407 5.609 1.00 97.31 191 LEU A N 1
ATOM 1480 C CA . LEU A 1 191 ? -8.190 15.417 6.238 1.00 97.31 191 LEU A CA 1
ATOM 1481 C C . LEU A 1 191 ? -8.849 14.063 5.989 1.00 97.31 191 LEU A C 1
ATOM 1483 O O . LEU A 1 191 ? -8.876 13.584 4.859 1.00 97.31 191 LEU A O 1
ATOM 1487 N N . HIS A 1 192 ? -9.378 13.450 7.039 1.00 97.06 192 HIS A N 1
ATOM 1488 C CA . HIS A 1 192 ? -10.063 12.170 6.993 1.00 97.06 192 HIS A CA 1
ATOM 1489 C C . HIS A 1 192 ? -11.448 12.304 7.613 1.00 97.06 192 HIS A C 1
ATOM 1491 O O . HIS A 1 192 ? -11.579 12.687 8.775 1.00 97.06 192 HIS A O 1
ATOM 1497 N N . TYR A 1 193 ? -12.471 11.971 6.837 1.00 97.19 193 TYR A N 1
ATOM 1498 C CA . TYR A 1 193 ? -13.850 11.880 7.279 1.00 97.19 193 TYR A CA 1
ATOM 1499 C C . TYR A 1 193 ? -14.280 10.414 7.310 1.00 97.19 193 TYR A C 1
ATOM 1501 O O . TYR A 1 193 ? -14.153 9.726 6.302 1.00 97.19 193 TYR A O 1
ATOM 1509 N N . ALA A 1 194 ? -14.801 9.939 8.435 1.00 95.62 194 ALA A N 1
ATOM 1510 C CA . ALA A 1 194 ? -15.233 8.558 8.622 1.00 95.62 194 ALA A CA 1
ATOM 1511 C C . ALA A 1 194 ? -16.614 8.533 9.266 1.00 95.62 194 ALA A C 1
ATOM 1513 O O . ALA A 1 194 ? -16.789 9.093 10.340 1.00 95.62 194 ALA A O 1
ATOM 1514 N N . ARG A 1 195 ? -17.590 7.882 8.631 1.00 93.81 195 ARG A N 1
ATOM 1515 C CA . ARG A 1 195 ? -18.944 7.704 9.162 1.00 93.81 195 ARG A CA 1
ATOM 1516 C C . ARG A 1 195 ? -19.485 6.332 8.776 1.00 93.81 195 ARG A C 1
ATOM 1518 O O . ARG A 1 195 ? -19.887 6.126 7.633 1.00 93.81 195 ARG A O 1
ATOM 1525 N N . LYS A 1 196 ? -19.596 5.431 9.759 1.00 88.69 196 LYS A N 1
ATOM 1526 C CA . LYS A 1 196 ? -20.103 4.056 9.592 1.00 88.69 196 LYS A CA 1
ATOM 1527 C C . LYS A 1 196 ? -19.411 3.327 8.427 1.00 88.69 196 LYS A C 1
ATOM 1529 O O . LYS A 1 196 ? -18.262 2.926 8.545 1.00 88.69 196 LYS A O 1
ATOM 1534 N N . GLU A 1 197 ? -20.126 3.186 7.320 1.00 90.88 197 GLU A N 1
ATOM 1535 C CA . GLU A 1 197 ? -19.754 2.453 6.114 1.00 90.88 197 GLU A CA 1
ATOM 1536 C C . GLU A 1 197 ? -19.052 3.328 5.074 1.00 90.88 197 GLU A C 1
ATOM 1538 O O . GLU A 1 197 ? -18.752 2.836 3.998 1.00 90.88 197 GLU A O 1
ATOM 1543 N N . PHE A 1 198 ? -18.813 4.611 5.350 1.00 94.44 198 PHE A N 1
ATOM 1544 C CA . PHE A 1 198 ? -18.208 5.544 4.405 1.00 94.44 198 PHE A CA 1
ATOM 1545 C C . PHE A 1 198 ? -16.991 6.236 5.012 1.00 94.44 198 PHE A C 1
ATOM 1547 O O . PHE A 1 198 ? -17.063 6.798 6.104 1.00 94.44 198 PHE A O 1
ATOM 1554 N N . ASN A 1 199 ? -15.890 6.256 4.268 1.00 95.94 199 ASN A N 1
ATOM 1555 C CA . ASN A 1 199 ? -14.647 6.918 4.633 1.00 95.94 199 ASN A CA 1
ATOM 1556 C C . ASN A 1 199 ? -14.117 7.728 3.446 1.00 95.94 199 ASN A C 1
ATOM 1558 O O . ASN A 1 199 ? -14.064 7.243 2.322 1.00 95.94 199 ASN A O 1
ATOM 1562 N N . CYS A 1 200 ? -13.661 8.948 3.686 1.00 97.19 200 CYS A N 1
ATOM 1563 C CA . CYS A 1 200 ? -13.048 9.807 2.682 1.00 97.19 200 CYS A CA 1
ATOM 1564 C C . CYS A 1 200 ? -11.763 10.414 3.246 1.00 97.19 200 CYS A C 1
ATOM 1566 O O . CYS A 1 200 ? -11.727 10.837 4.398 1.00 97.19 200 CYS A O 1
ATOM 1568 N N . ALA A 1 201 ? -10.707 10.455 2.445 1.00 96.19 201 ALA A N 1
ATOM 1569 C CA . ALA A 1 201 ? -9.448 11.106 2.762 1.00 96.19 201 ALA A CA 1
ATOM 1570 C C . ALA A 1 201 ? -9.082 12.087 1.646 1.00 96.19 201 ALA A C 1
ATOM 1572 O O . ALA A 1 201 ? -9.215 11.758 0.469 1.00 96.19 201 ALA A O 1
ATOM 1573 N N . VAL A 1 202 ? -8.588 13.265 2.018 1.00 95.81 202 VAL A N 1
ATOM 1574 C CA . VAL A 1 202 ? -8.016 14.263 1.105 1.00 95.81 202 VAL A CA 1
ATOM 1575 C C . VAL A 1 202 ? -6.656 14.699 1.650 1.00 95.81 202 VAL A C 1
ATOM 1577 O O . VAL A 1 202 ? -6.489 14.816 2.862 1.00 95.81 202 VAL A O 1
ATOM 1580 N N . GLY A 1 203 ? -5.681 14.941 0.776 1.00 93.06 203 GLY A N 1
ATOM 1581 C CA . GLY A 1 203 ? -4.284 15.174 1.150 1.00 93.06 203 GLY A CA 1
ATOM 1582 C C . GLY A 1 203 ? -3.498 13.866 1.148 1.00 93.06 203 GLY A C 1
ATOM 1583 O O . GLY A 1 203 ? -3.667 13.072 0.229 1.00 93.06 203 GLY A O 1
ATOM 1584 N N . ALA A 1 204 ? -2.642 13.633 2.144 1.00 90.88 204 ALA A N 1
ATOM 1585 C CA . ALA A 1 204 ? -1.914 12.366 2.267 1.00 90.88 204 ALA A CA 1
ATOM 1586 C C . ALA A 1 204 ? -2.830 11.203 2.698 1.00 90.88 204 ALA A C 1
ATOM 1588 O O . ALA A 1 204 ? -3.544 11.297 3.699 1.00 90.88 204 ALA A O 1
ATOM 1589 N N . TYR A 1 205 ? -2.777 10.083 1.981 1.00 92.00 205 TYR A N 1
ATOM 1590 C CA . TYR A 1 205 ? -3.498 8.857 2.318 1.00 92.00 205 TYR A CA 1
ATOM 1591 C C . TYR A 1 205 ? -2.725 7.616 1.868 1.00 92.00 205 TYR A C 1
ATOM 1593 O O . TYR A 1 205 ? -1.807 7.690 1.058 1.00 92.00 205 TYR A O 1
ATOM 1601 N N . ASP A 1 206 ? -3.127 6.459 2.393 1.00 90.56 206 ASP A N 1
ATOM 1602 C CA . ASP A 1 206 ? -2.518 5.177 2.043 1.00 90.56 206 ASP A CA 1
ATOM 1603 C C . ASP A 1 206 ? -3.447 4.350 1.145 1.00 90.56 206 ASP A C 1
ATOM 1605 O O . ASP A 1 206 ? -4.669 4.354 1.338 1.00 90.56 206 ASP A O 1
ATOM 1609 N N . ILE A 1 207 ? -2.884 3.593 0.208 1.00 89.19 207 ILE A N 1
ATOM 1610 C CA . ILE A 1 207 ? -3.593 2.583 -0.591 1.00 89.19 207 ILE A CA 1
ATOM 1611 C C . ILE A 1 207 ? -2.903 1.240 -0.419 1.00 89.19 207 ILE A C 1
ATOM 1613 O O . ILE A 1 207 ? -1.685 1.167 -0.274 1.00 89.19 207 ILE A O 1
ATOM 1617 N N . PHE A 1 208 ? -3.711 0.180 -0.433 1.00 88.31 208 PHE A N 1
ATOM 1618 C CA . PHE A 1 208 ? -3.227 -1.189 -0.406 1.00 88.31 208 PHE A CA 1
ATOM 1619 C C . PHE A 1 208 ? -3.315 -1.805 -1.797 1.00 88.31 208 PHE A C 1
ATOM 1621 O O . PHE A 1 208 ? -4.416 -2.054 -2.301 1.00 88.31 208 PHE A O 1
ATOM 1628 N N . LEU A 1 209 ? -2.156 -2.059 -2.386 1.00 85.88 209 LEU A N 1
ATOM 1629 C CA . LEU A 1 209 ? -2.010 -2.688 -3.687 1.00 85.88 209 LEU A CA 1
ATOM 1630 C C . LEU A 1 209 ? -1.602 -4.162 -3.517 1.00 85.88 209 LEU A C 1
ATOM 1632 O O . LEU A 1 209 ? -1.140 -4.597 -2.460 1.00 85.88 209 LEU A O 1
ATOM 1636 N N . THR A 1 210 ? -1.888 -4.963 -4.534 1.00 87.31 210 THR A N 1
ATOM 1637 C CA . THR A 1 210 ? -1.622 -6.408 -4.576 1.00 87.31 210 THR A CA 1
ATOM 1638 C C . THR A 1 210 ? -0.212 -6.708 -5.106 1.00 87.31 210 THR A C 1
ATOM 1640 O O . THR A 1 210 ? 0.395 -5.854 -5.753 1.00 87.31 210 THR A O 1
ATOM 1643 N N . PRO A 1 211 ? 0.336 -7.913 -4.871 1.00 84.88 211 PRO A N 1
ATOM 1644 C CA . PRO A 1 211 ? 1.674 -8.270 -5.335 1.00 84.88 211 PRO A CA 1
ATOM 1645 C C . PRO A 1 211 ? 1.957 -8.033 -6.825 1.00 84.88 211 PRO A C 1
ATOM 1647 O O . PRO A 1 211 ? 3.045 -7.549 -7.126 1.00 84.88 211 PRO A O 1
ATOM 1650 N N . LEU A 1 212 ? 1.042 -8.336 -7.757 1.00 85.00 212 LEU A N 1
ATOM 1651 C CA . LEU A 1 212 ? 1.289 -8.064 -9.186 1.00 85.00 212 LEU A CA 1
ATOM 1652 C C . LEU A 1 212 ? 1.081 -6.595 -9.561 1.00 85.00 212 LEU A C 1
ATOM 1654 O O . LEU A 1 212 ? 1.776 -6.123 -10.453 1.00 85.00 212 LEU A O 1
ATOM 1658 N N . THR A 1 213 ? 0.182 -5.867 -8.890 1.00 81.75 213 THR A N 1
ATOM 1659 C CA . THR A 1 213 ? 0.023 -4.413 -9.116 1.00 81.75 213 THR A CA 1
ATOM 1660 C C . THR A 1 213 ? 1.182 -3.592 -8.537 1.00 81.75 213 THR A C 1
ATOM 1662 O O . THR A 1 213 ? 1.458 -2.503 -9.026 1.00 81.75 213 THR A O 1
ATOM 1665 N N . LEU A 1 214 ? 1.891 -4.120 -7.532 1.00 75.38 214 LEU A N 1
ATOM 1666 C CA . LEU A 1 214 ? 3.123 -3.544 -6.975 1.00 75.38 214 LEU A CA 1
ATOM 1667 C C . LEU A 1 214 ? 4.407 -4.117 -7.559 1.00 75.38 214 LEU A C 1
ATOM 1669 O O . LEU A 1 214 ? 5.470 -3.597 -7.258 1.00 75.38 214 LEU A O 1
ATOM 1673 N N . MET A 1 215 ? 4.341 -5.227 -8.294 1.00 70.94 215 MET A N 1
ATOM 1674 C CA . MET A 1 215 ? 5.509 -6.070 -8.567 1.00 70.94 215 MET A CA 1
ATOM 1675 C C . MET A 1 215 ? 6.338 -6.376 -7.306 1.00 70.94 215 MET A C 1
ATOM 1677 O O . MET A 1 215 ? 7.543 -6.144 -7.272 1.00 70.94 215 MET A O 1
ATOM 1681 N N . ARG A 1 216 ? 5.696 -6.928 -6.263 1.00 71.81 216 ARG A N 1
ATOM 1682 C CA . ARG A 1 216 ? 6.344 -7.442 -5.030 1.00 71.81 216 ARG A CA 1
ATOM 1683 C C . ARG A 1 216 ? 5.771 -8.775 -4.527 1.00 71.81 216 ARG A C 1
ATOM 1685 O O . ARG A 1 216 ? 5.444 -8.931 -3.355 1.00 71.81 216 ARG A O 1
ATOM 1692 N N . TRP A 1 217 ? 5.709 -9.793 -5.386 1.00 70.62 217 TRP A N 1
ATOM 1693 C CA . TRP A 1 217 ? 5.590 -11.202 -4.978 1.00 70.62 217 TRP A CA 1
ATOM 1694 C C . TRP A 1 217 ? 6.758 -11.675 -4.091 1.00 70.62 217 TRP A C 1
ATOM 1696 O O . TRP A 1 217 ? 6.588 -12.597 -3.294 1.00 70.62 217 TRP A O 1
ATOM 1706 N N . ASP A 1 218 ? 7.937 -11.053 -4.192 1.00 66.69 218 ASP A N 1
ATOM 1707 C CA . ASP A 1 218 ? 9.183 -11.412 -3.502 1.00 66.69 218 ASP A CA 1
ATOM 1708 C C . ASP A 1 218 ? 9.449 -10.702 -2.170 1.00 66.69 218 ASP A C 1
ATOM 1710 O O . ASP A 1 218 ? 10.486 -10.962 -1.569 1.00 66.69 218 ASP A O 1
ATOM 1714 N N . GLN A 1 219 ? 8.506 -9.899 -1.661 1.00 65.62 219 GLN A N 1
ATOM 1715 C CA . GLN A 1 219 ? 8.698 -9.051 -0.470 1.00 65.62 219 GLN A CA 1
ATOM 1716 C C . GLN A 1 219 ? 9.290 -9.775 0.757 1.00 65.62 219 GLN A C 1
ATOM 1718 O O . GLN A 1 219 ? 10.028 -9.174 1.521 1.00 65.62 219 GLN A O 1
ATOM 1723 N N . GLU A 1 220 ? 8.993 -11.064 0.948 1.00 66.06 220 GLU A N 1
ATOM 1724 C CA . GLU A 1 220 ? 9.498 -11.836 2.096 1.00 66.06 220 GLU A CA 1
ATOM 1725 C C . GLU A 1 220 ? 10.935 -12.381 1.938 1.00 66.06 220 GLU A C 1
ATOM 1727 O O . GLU A 1 220 ? 11.518 -12.784 2.939 1.00 66.06 220 GLU A O 1
ATOM 1732 N N . ASP A 1 221 ? 11.501 -12.438 0.724 1.00 59.16 221 ASP A N 1
ATOM 1733 C CA . ASP A 1 221 ? 12.823 -13.070 0.489 1.00 59.16 221 ASP A CA 1
ATOM 1734 C C . ASP A 1 221 ? 13.954 -12.058 0.351 1.00 59.16 221 ASP A C 1
ATOM 1736 O O . ASP A 1 221 ? 15.109 -12.368 0.635 1.00 59.16 221 ASP A O 1
ATOM 1740 N N . ASN A 1 222 ? 13.630 -10.865 -0.126 1.00 58.16 222 ASN A N 1
ATOM 1741 C CA . ASN A 1 222 ? 14.615 -9.882 -0.524 1.00 58.16 222 ASN A CA 1
ATOM 1742 C C . ASN A 1 222 ? 14.371 -8.572 0.232 1.00 58.16 222 ASN A C 1
ATOM 1744 O O . ASN A 1 222 ? 13.217 -8.275 0.562 1.00 58.16 222 ASN A O 1
ATOM 1748 N N . PRO A 1 223 ? 15.424 -7.773 0.494 1.00 57.00 223 PRO A N 1
ATOM 1749 C CA . PRO A 1 223 ? 15.265 -6.465 1.116 1.00 57.00 223 PRO A CA 1
ATOM 1750 C C . PRO A 1 223 ? 14.251 -5.621 0.340 1.00 57.00 223 PRO A C 1
ATOM 1752 O O . PRO A 1 223 ? 14.058 -5.779 -0.865 1.00 57.00 223 PRO A O 1
ATOM 1755 N N . GLU A 1 224 ? 13.582 -4.703 1.024 1.00 54.09 224 GLU A N 1
ATOM 1756 C CA . GLU A 1 224 ? 12.470 -3.925 0.470 1.00 54.09 224 GLU A CA 1
ATOM 1757 C C . GLU A 1 224 ? 12.903 -2.842 -0.554 1.00 54.09 224 GLU A C 1
ATOM 1759 O O . GLU A 1 224 ? 12.230 -1.833 -0.720 1.00 54.09 224 GLU A O 1
ATOM 1764 N N . GLY A 1 225 ? 14.001 -3.069 -1.288 1.00 53.66 225 GLY A N 1
ATOM 1765 C CA . GLY A 1 225 ? 14.424 -2.313 -2.473 1.00 53.66 225 GLY A CA 1
ATOM 1766 C C . GLY A 1 225 ? 13.758 -2.830 -3.751 1.00 53.66 225 GLY A C 1
ATOM 1767 O O . GLY A 1 225 ? 13.263 -3.949 -3.790 1.00 53.66 225 GLY A O 1
ATOM 1768 N N . GLY A 1 226 ? 13.696 -2.023 -4.795 1.00 50.81 226 GLY A N 1
ATOM 1769 C CA . GLY A 1 22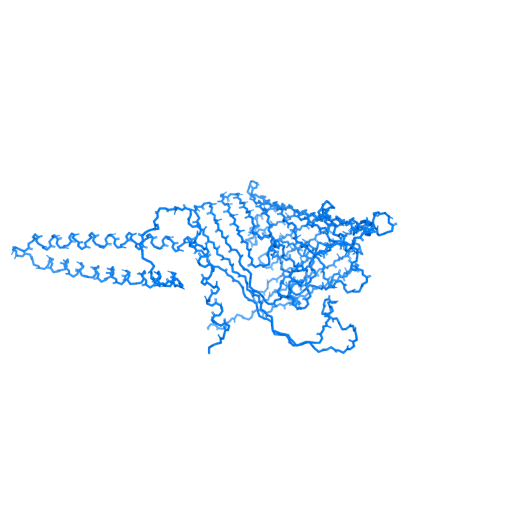6 ? 12.960 -2.288 -6.033 1.00 50.81 226 GLY A CA 1
ATOM 1770 C C . GLY A 1 226 ? 13.828 -1.845 -7.193 1.00 50.81 226 GLY A C 1
ATOM 1771 O O . GLY A 1 226 ? 14.207 -0.698 -7.269 1.00 50.81 226 GLY A O 1
ATOM 1772 N N . GLY A 1 227 ? 14.230 -2.768 -8.044 1.00 52.81 227 GLY A N 1
ATOM 1773 C CA . GLY A 1 227 ? 15.286 -2.509 -9.019 1.00 52.81 227 GLY A CA 1
ATOM 1774 C C . GLY A 1 227 ? 15.179 -1.261 -9.870 1.00 52.81 227 GLY A C 1
ATOM 1775 O O . GLY A 1 227 ? 14.097 -0.754 -10.142 1.00 52.81 227 GLY A O 1
ATOM 1776 N N . GLU A 1 228 ? 16.325 -0.850 -10.391 1.00 51.81 228 GLU A N 1
ATOM 1777 C CA . GLU A 1 228 ? 16.363 -0.075 -11.622 1.00 51.81 228 GLU A CA 1
ATOM 1778 C C . GLU A 1 228 ? 16.082 -1.029 -12.789 1.00 51.81 228 GLU A C 1
ATOM 1780 O O . GLU A 1 228 ? 16.425 -2.214 -12.738 1.00 51.81 228 GLU A O 1
ATOM 1785 N N . ALA A 1 229 ? 15.452 -0.554 -13.862 1.00 44.97 229 ALA A N 1
ATOM 1786 C CA . ALA A 1 229 ? 15.374 -1.333 -15.091 1.00 44.97 229 ALA A CA 1
ATOM 1787 C C . ALA A 1 229 ? 16.797 -1.511 -15.656 1.00 44.97 229 ALA A C 1
ATOM 1789 O O . ALA A 1 229 ? 17.273 -0.674 -16.418 1.00 44.97 229 ALA A O 1
ATOM 1790 N N . ALA A 1 230 ? 17.487 -2.584 -15.258 1.00 31.69 230 ALA A N 1
ATOM 1791 C CA . ALA A 1 230 ? 18.840 -2.887 -15.705 1.00 31.69 230 ALA A CA 1
ATOM 1792 C C . ALA A 1 230 ? 18.920 -2.895 -17.240 1.00 31.69 230 ALA A C 1
ATOM 1794 O O . ALA A 1 230 ? 18.377 -3.778 -17.900 1.00 31.69 230 ALA A O 1
ATOM 1795 N N . GLY A 1 231 ? 19.633 -1.908 -17.787 1.00 34.56 231 GLY A N 1
ATOM 1796 C CA . GLY A 1 231 ? 20.108 -1.879 -19.166 1.00 34.56 231 GLY A CA 1
ATOM 1797 C C . GLY A 1 231 ? 19.031 -1.724 -20.245 1.00 34.56 231 GLY A C 1
ATOM 1798 O O . GLY A 1 231 ? 18.476 -2.702 -20.737 1.00 34.56 231 GLY A O 1
ATOM 1799 N N . GLY A 1 232 ? 18.877 -0.502 -20.764 1.00 34.81 232 GLY A N 1
ATOM 1800 C CA . GLY A 1 232 ? 18.749 -0.357 -22.221 1.00 34.81 232 GLY A CA 1
ATOM 1801 C C . GLY A 1 232 ? 17.755 0.656 -22.773 1.00 34.81 232 GLY A C 1
ATOM 1802 O O . GLY A 1 232 ? 17.900 1.006 -23.940 1.00 34.81 232 GLY A O 1
ATOM 1803 N N . CYS A 1 233 ? 16.799 1.174 -21.998 1.00 32.28 233 CYS A N 1
ATOM 1804 C CA . CYS A 1 233 ? 16.022 2.342 -22.423 1.00 32.28 233 CYS A CA 1
ATOM 1805 C C . CYS A 1 233 ? 15.261 3.006 -21.261 1.00 32.28 233 CYS A C 1
ATOM 1807 O O . CYS A 1 233 ? 14.127 2.643 -20.965 1.00 32.28 233 CYS A O 1
ATOM 1809 N N . LEU A 1 234 ? 15.855 4.060 -20.692 1.00 38.66 234 LEU A N 1
ATOM 1810 C CA . LEU A 1 234 ? 15.128 5.094 -19.947 1.00 38.66 234 LEU A CA 1
ATOM 1811 C C . LEU A 1 234 ? 14.085 5.900 -20.774 1.00 38.66 234 LEU A C 1
ATOM 1813 O O . LEU A 1 234 ? 13.185 6.444 -20.146 1.00 38.66 234 LEU A O 1
ATOM 1817 N N . PRO A 1 235 ? 14.111 6.021 -22.128 1.00 33.97 235 PRO A N 1
ATOM 1818 C CA . PRO A 1 235 ? 13.154 6.880 -22.831 1.00 33.97 235 PRO A CA 1
ATOM 1819 C C . PRO A 1 235 ? 11.840 6.185 -23.235 1.00 33.97 235 PRO A C 1
ATOM 1821 O O . PRO A 1 235 ? 11.048 6.794 -23.947 1.00 33.97 235 PRO A O 1
ATOM 1824 N N . CYS A 1 236 ? 11.568 4.945 -22.817 1.00 35.91 236 CYS A N 1
ATOM 1825 C CA . CYS A 1 236 ? 10.325 4.239 -23.164 1.00 35.91 236 CYS A CA 1
ATOM 1826 C C . CYS A 1 236 ? 9.276 4.343 -22.038 1.00 35.91 236 CYS A C 1
ATOM 1828 O O . CYS A 1 236 ? 8.903 3.334 -21.443 1.00 35.91 236 CYS A O 1
ATOM 1830 N N . GLY A 1 237 ? 8.810 5.566 -21.763 1.00 36.22 237 GLY A N 1
ATOM 1831 C CA . GLY A 1 237 ? 7.688 5.868 -20.861 1.00 36.22 237 GLY A CA 1
ATOM 1832 C C . GLY A 1 237 ? 8.091 6.056 -19.395 1.00 36.22 237 GLY A C 1
ATOM 1833 O O . GLY A 1 237 ? 8.918 5.318 -18.873 1.00 36.22 237 GLY A O 1
ATOM 1834 N N . GLY A 1 238 ? 7.526 7.069 -18.735 1.00 41.53 238 GLY A N 1
ATOM 1835 C CA . GLY A 1 238 ? 7.810 7.425 -17.343 1.00 41.53 238 GLY A CA 1
ATOM 1836 C C . GLY A 1 238 ? 7.250 6.400 -16.362 1.00 41.53 238 GLY A C 1
ATOM 1837 O O . GLY A 1 238 ? 6.109 6.503 -15.924 1.00 41.53 238 GLY A O 1
ATOM 1838 N N . ILE A 1 239 ? 8.044 5.395 -16.007 1.00 48.53 239 ILE A N 1
ATOM 1839 C CA . ILE A 1 239 ? 7.629 4.354 -15.063 1.00 48.53 239 ILE A CA 1
ATOM 1840 C C . ILE A 1 239 ? 8.190 4.707 -13.695 1.00 48.53 239 ILE A C 1
ATOM 1842 O O . ILE A 1 239 ? 9.397 4.650 -13.476 1.00 48.53 239 ILE A O 1
ATOM 1846 N N . ALA A 1 240 ? 7.309 5.093 -12.780 1.00 48.22 240 ALA A N 1
ATOM 1847 C CA . ALA A 1 240 ? 7.669 5.318 -11.391 1.00 48.22 240 ALA A CA 1
ATOM 1848 C C . ALA A 1 240 ? 7.961 4.000 -10.659 1.00 48.22 240 ALA A C 1
ATOM 1850 O O . ALA A 1 240 ? 7.489 2.929 -11.045 1.00 48.22 240 AL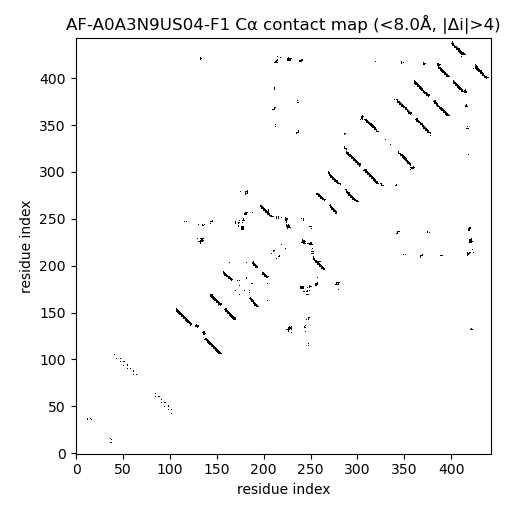A A O 1
ATOM 1851 N N . GLY A 1 241 ? 8.685 4.079 -9.543 1.00 52.84 241 GLY A N 1
ATOM 1852 C CA . GLY A 1 241 ? 8.925 2.921 -8.685 1.00 52.84 241 GLY A CA 1
ATOM 1853 C C . GLY A 1 241 ? 10.256 2.220 -8.913 1.00 52.84 241 GLY A C 1
ATOM 1854 O O . GLY A 1 241 ? 10.399 1.093 -8.439 1.00 52.84 241 GLY A O 1
ATOM 1855 N N . ALA A 1 242 ? 11.214 2.874 -9.577 1.00 57.69 242 ALA A N 1
ATOM 1856 C CA . ALA A 1 242 ? 12.614 2.523 -9.388 1.00 57.69 242 ALA A CA 1
ATOM 1857 C C . ALA A 1 242 ? 12.994 2.873 -7.941 1.00 57.69 242 ALA A C 1
ATOM 1859 O O . ALA A 1 242 ? 12.714 3.957 -7.436 1.00 57.69 242 ALA A O 1
ATOM 1860 N N . ILE A 1 243 ? 13.572 1.922 -7.226 1.00 65.44 243 ILE A N 1
ATOM 1861 C CA . ILE A 1 243 ? 14.009 2.076 -5.838 1.00 65.44 243 ILE A CA 1
ATOM 1862 C C . ILE A 1 243 ? 15.480 1.687 -5.808 1.00 65.44 243 ILE A C 1
ATOM 1864 O O . ILE A 1 243 ? 15.829 0.538 -5.502 1.00 65.44 243 ILE A O 1
ATOM 1868 N N . PRO A 1 244 ? 16.359 2.643 -6.133 1.00 67.75 244 PRO A N 1
ATOM 1869 C CA . PRO A 1 244 ? 17.782 2.376 -6.147 1.00 67.75 244 PRO A CA 1
ATOM 1870 C C . PRO A 1 244 ? 18.242 1.976 -4.738 1.00 67.75 244 PRO A C 1
ATOM 1872 O O . PRO A 1 244 ? 17.568 2.245 -3.736 1.00 67.75 244 PRO A O 1
ATOM 1875 N N . SER A 1 245 ? 19.394 1.315 -4.641 1.00 70.56 245 SER A N 1
ATOM 1876 C CA . SER A 1 245 ? 19.914 0.748 -3.383 1.00 70.56 245 SER A CA 1
ATOM 1877 C C . SER A 1 245 ? 20.026 1.788 -2.252 1.00 70.56 245 SER A C 1
ATOM 1879 O O . SER A 1 245 ? 19.869 1.473 -1.065 1.00 70.56 245 SER A O 1
ATOM 1881 N N . GLN A 1 246 ? 20.224 3.049 -2.634 1.00 72.50 246 GLN A N 1
ATOM 1882 C CA . GLN A 1 246 ? 20.318 4.228 -1.783 1.00 72.50 246 GLN A CA 1
ATOM 1883 C C . GLN A 1 246 ? 18.966 4.670 -1.192 1.00 72.50 246 GLN A C 1
ATOM 1885 O O . GLN A 1 246 ? 18.947 5.397 -0.193 1.00 72.50 246 GLN A O 1
ATOM 1890 N N . SER A 1 247 ? 17.839 4.241 -1.767 1.00 75.88 247 SER A N 1
ATOM 1891 C CA . SER A 1 247 ? 16.503 4.583 -1.282 1.00 75.88 247 SER A CA 1
ATOM 1892 C C . SER A 1 247 ? 16.153 3.828 0.001 1.00 75.88 247 SER A C 1
ATOM 1894 O O . SER A 1 247 ? 16.422 2.634 0.166 1.00 75.88 247 SER A O 1
ATOM 1896 N N . LEU A 1 248 ? 15.517 4.547 0.925 1.00 78.25 248 LEU A N 1
ATOM 1897 C CA . LEU A 1 248 ? 14.918 3.997 2.146 1.00 78.25 248 LEU A CA 1
ATOM 1898 C C . LEU A 1 248 ? 13.390 3.924 2.074 1.00 78.25 248 LEU A C 1
ATOM 1900 O O . LEU A 1 248 ? 12.741 3.538 3.055 1.00 78.25 248 LEU A O 1
ATOM 1904 N N . GLU A 1 249 ? 12.821 4.310 0.932 1.00 74.19 249 GLU A N 1
ATOM 1905 C CA . GLU A 1 249 ? 11.444 3.977 0.612 1.00 74.19 249 GLU A CA 1
ATOM 1906 C C . GLU A 1 249 ? 11.357 2.494 0.266 1.00 74.19 249 GLU A C 1
ATOM 1908 O O . GLU A 1 249 ? 12.269 1.914 -0.318 1.00 74.19 249 GLU A O 1
ATOM 1913 N N . GLU A 1 250 ? 10.253 1.877 0.666 1.00 73.44 250 GLU A N 1
ATOM 1914 C CA . GLU A 1 250 ? 10.045 0.445 0.524 1.00 73.44 250 GLU A CA 1
ATOM 1915 C C . GLU A 1 250 ? 8.814 0.211 -0.334 1.00 73.44 250 GLU A C 1
ATOM 1917 O O . GLU A 1 250 ? 7.760 0.815 -0.102 1.00 73.44 250 GLU A O 1
ATOM 1922 N N . LEU A 1 251 ? 8.934 -0.685 -1.313 1.00 71.44 251 LEU A N 1
ATOM 1923 C CA . LEU A 1 251 ? 7.796 -1.117 -2.120 1.00 71.44 251 LEU A CA 1
ATOM 1924 C C . LEU A 1 251 ? 6.951 -2.090 -1.296 1.00 71.44 251 LEU A C 1
ATOM 1926 O O . LEU A 1 251 ? 7.019 -3.306 -1.454 1.00 71.44 251 LEU A O 1
ATOM 1930 N N . SER A 1 252 ? 6.194 -1.544 -0.351 1.00 74.38 252 SER A N 1
ATOM 1931 C CA . SER A 1 252 ? 5.311 -2.328 0.502 1.00 74.38 252 SER A CA 1
ATOM 1932 C C . SER A 1 252 ? 3.902 -2.411 -0.105 1.00 74.38 252 SER A C 1
ATOM 1934 O O . SER A 1 252 ? 3.501 -1.517 -0.855 1.00 74.38 252 SER A O 1
ATOM 1936 N N . PRO A 1 253 ? 3.089 -3.413 0.289 1.00 79.25 253 PRO A N 1
ATOM 1937 C CA . PRO A 1 253 ? 1.660 -3.492 0.000 1.00 79.25 253 PRO A CA 1
ATOM 1938 C C . PRO A 1 253 ? 0.911 -2.193 0.275 1.00 79.25 253 PRO A C 1
ATOM 1940 O O . PRO A 1 253 ? -0.119 -1.942 -0.337 1.00 79.25 253 PRO A O 1
ATOM 1943 N N . ARG A 1 254 ? 1.418 -1.379 1.205 1.00 86.19 254 ARG A N 1
ATOM 1944 C CA . ARG A 1 254 ? 0.881 -0.080 1.583 1.00 86.19 254 ARG A CA 1
ATOM 1945 C C . ARG A 1 254 ? 1.738 1.033 0.983 1.00 86.19 254 ARG A C 1
ATOM 1947 O O . ARG A 1 254 ? 2.846 1.279 1.457 1.00 86.19 254 ARG A O 1
ATOM 1954 N N . LEU A 1 255 ? 1.189 1.749 0.010 1.00 82.75 255 LEU A N 1
ATOM 1955 C CA . LEU A 1 255 ? 1.823 2.935 -0.562 1.00 82.75 255 LEU A CA 1
ATOM 1956 C C . LEU A 1 255 ? 1.137 4.214 -0.106 1.00 82.75 255 LEU A C 1
ATOM 1958 O O . LEU A 1 255 ? -0.082 4.244 0.087 1.00 82.75 255 LEU A O 1
ATOM 1962 N N . THR A 1 256 ? 1.939 5.266 0.038 1.00 86.38 256 THR A N 1
ATOM 1963 C CA . THR A 1 256 ? 1.471 6.610 0.367 1.00 86.38 256 THR A CA 1
ATOM 1964 C C . THR A 1 256 ? 1.289 7.437 -0.904 1.00 86.38 256 THR A C 1
ATOM 1966 O O . THR A 1 256 ? 2.222 7.578 -1.695 1.00 86.38 256 THR A O 1
ATOM 1969 N N . PHE A 1 257 ? 0.126 8.071 -1.034 1.00 87.38 257 PHE A N 1
ATOM 1970 C CA . PHE A 1 257 ? -0.189 9.028 -2.092 1.00 87.38 257 PHE A CA 1
ATOM 1971 C C . PHE A 1 257 ? -0.701 10.348 -1.514 1.00 87.38 257 PHE A C 1
ATOM 1973 O O . PHE A 1 257 ? -1.181 10.414 -0.381 1.00 87.38 257 PHE A O 1
ATOM 1980 N N . GLU A 1 258 ? -0.646 11.401 -2.321 1.00 87.81 258 GLU A N 1
ATOM 1981 C CA . GLU A 1 258 ? -1.366 12.650 -2.093 1.00 87.81 258 GLU A CA 1
ATOM 1982 C C . GLU A 1 258 ? -2.532 12.781 -3.077 1.00 87.81 258 GLU A C 1
ATOM 1984 O O . GLU A 1 258 ? -2.376 12.482 -4.251 1.00 87.81 258 GLU A O 1
ATOM 1989 N N . GLY A 1 259 ? -3.696 13.260 -2.642 1.00 92.25 259 GLY A N 1
ATOM 1990 C CA . GLY A 1 259 ? -4.852 13.476 -3.518 1.00 92.25 259 GLY A CA 1
ATOM 1991 C C . GLY A 1 259 ? -6.163 13.227 -2.785 1.00 92.25 259 GLY A C 1
ATOM 1992 O O . GLY A 1 259 ? -6.378 13.807 -1.723 1.00 92.25 259 GLY A O 1
ATOM 1993 N N . ALA A 1 260 ? -7.022 12.362 -3.326 1.00 95.38 260 ALA A N 1
ATOM 1994 C CA . ALA A 1 260 ? -8.268 11.967 -2.677 1.00 95.38 260 ALA A CA 1
ATOM 1995 C C . ALA A 1 260 ? -8.500 10.453 -2.733 1.00 95.38 260 ALA A C 1
ATOM 1997 O O . ALA A 1 260 ? -8.212 9.804 -3.735 1.00 95.38 260 ALA A O 1
ATOM 1998 N N . ARG A 1 261 ? -9.081 9.901 -1.668 1.00 96.69 261 ARG A N 1
ATOM 1999 C CA . ARG A 1 261 ? -9.513 8.504 -1.572 1.00 96.69 261 ARG A CA 1
ATOM 2000 C C . ARG A 1 261 ? -10.887 8.443 -0.939 1.00 96.69 261 ARG A C 1
ATOM 2002 O O . ARG A 1 261 ? -11.107 9.034 0.111 1.00 96.69 261 ARG A O 1
ATOM 2009 N N . ILE A 1 262 ? -11.772 7.651 -1.514 1.00 97.31 262 ILE A N 1
ATOM 2010 C CA . ILE A 1 262 ? -13.073 7.318 -0.950 1.00 97.31 262 ILE A CA 1
ATOM 2011 C C . ILE A 1 262 ? -13.124 5.804 -0.775 1.00 97.31 262 ILE A C 1
ATOM 2013 O O . ILE A 1 262 ? -12.705 5.055 -1.650 1.00 97.31 262 ILE A O 1
ATOM 2017 N N . ASN A 1 263 ? -13.606 5.353 0.369 1.00 96.19 263 ASN A N 1
ATOM 2018 C CA . ASN A 1 263 ? -13.923 3.967 0.655 1.00 96.19 263 ASN A CA 1
ATOM 2019 C C . ASN A 1 263 ? -15.374 3.912 1.140 1.00 96.19 263 ASN A C 1
ATOM 2021 O O . ASN A 1 263 ? -15.799 4.777 1.909 1.00 96.19 263 ASN A O 1
ATOM 2025 N N . GLY A 1 264 ? -16.119 2.895 0.732 1.00 94.56 264 GLY A N 1
ATOM 2026 C CA . GLY A 1 264 ? -17.326 2.550 1.451 1.00 94.56 264 GLY A CA 1
ATOM 2027 C C . GLY A 1 264 ? -17.844 1.148 1.195 1.00 94.56 264 GLY A C 1
ATOM 2028 O O . GLY A 1 264 ? -17.447 0.477 0.243 1.00 94.56 264 GLY A O 1
ATOM 2029 N N . MET A 1 265 ? -18.761 0.726 2.059 1.00 93.62 265 MET A N 1
ATOM 2030 C CA . MET A 1 265 ? -19.458 -0.548 1.942 1.00 93.62 265 MET A CA 1
ATOM 2031 C C . MET A 1 265 ? -20.746 -0.386 1.128 1.00 93.62 265 MET A C 1
ATOM 2033 O O . MET A 1 265 ? -21.507 0.561 1.323 1.00 93.62 265 MET A O 1
ATOM 2037 N N . ILE A 1 266 ? -21.006 -1.325 0.221 1.00 90.31 266 ILE A N 1
ATOM 2038 C CA . ILE A 1 266 ? -22.291 -1.476 -0.467 1.00 90.31 266 ILE A CA 1
ATOM 2039 C C . ILE A 1 266 ? -22.945 -2.753 0.062 1.00 90.31 266 ILE A C 1
ATOM 2041 O O . ILE A 1 266 ? -22.553 -3.870 -0.287 1.00 90.31 266 ILE A O 1
ATOM 2045 N N . GLY A 1 267 ? -23.944 -2.577 0.929 1.00 87.75 267 GLY A N 1
ATOM 2046 C CA . GLY A 1 267 ? -24.524 -3.674 1.702 1.00 87.75 267 GLY A CA 1
ATOM 2047 C C . GLY A 1 267 ? -23.513 -4.282 2.682 1.00 87.75 267 GLY A C 1
ATOM 2048 O O . GLY A 1 267 ? -22.532 -3.650 3.060 1.00 87.75 267 GLY A O 1
ATOM 2049 N N . GLU A 1 268 ? -23.731 -5.535 3.078 1.00 86.69 268 GLU A N 1
ATOM 2050 C CA . GLU A 1 268 ? -22.897 -6.207 4.092 1.00 86.69 268 GLU A CA 1
ATOM 2051 C C . GLU A 1 268 ? -21.673 -6.935 3.509 1.00 86.69 268 GLU A C 1
ATOM 2053 O O . GLU A 1 268 ? -20.836 -7.450 4.250 1.00 86.69 268 GLU A O 1
ATOM 2058 N N . SER A 1 269 ? -21.565 -7.018 2.181 1.00 91.06 269 SER A N 1
ATOM 2059 C CA . SER A 1 269 ? -20.649 -7.949 1.515 1.00 91.06 269 SER A CA 1
ATOM 2060 C C . SER A 1 269 ? -19.722 -7.312 0.489 1.00 91.06 269 SER A C 1
ATOM 2062 O O . SER A 1 269 ? -18.956 -8.047 -0.124 1.00 91.06 269 SER A O 1
ATOM 2064 N N . MET A 1 270 ? -19.788 -6.003 0.234 1.00 94.56 270 MET A N 1
ATOM 2065 C CA . MET A 1 270 ? -18.944 -5.372 -0.784 1.00 94.56 270 MET A CA 1
ATOM 2066 C C . MET A 1 270 ? -18.223 -4.145 -0.235 1.00 94.56 270 MET A C 1
ATOM 2068 O O . MET A 1 270 ? -18.877 -3.180 0.135 1.00 94.56 270 MET A O 1
ATOM 2072 N N . ASP A 1 271 ? -16.892 -4.183 -0.217 1.00 94.94 271 ASP A N 1
ATOM 2073 C CA . ASP A 1 271 ? -16.013 -3.057 0.129 1.00 94.94 271 ASP A CA 1
ATOM 2074 C C . ASP A 1 271 ? -15.491 -2.421 -1.162 1.00 94.94 271 ASP A C 1
ATOM 2076 O O . ASP A 1 271 ? -14.892 -3.108 -1.994 1.00 94.94 271 ASP A O 1
ATOM 2080 N N . VAL A 1 272 ? -15.743 -1.128 -1.356 1.00 96.31 272 VAL A N 1
ATOM 2081 C CA . VAL A 1 272 ? -15.347 -0.385 -2.553 1.00 96.31 272 VAL A CA 1
ATOM 2082 C C . VAL A 1 272 ? -14.421 0.755 -2.173 1.00 96.31 272 VAL A C 1
ATOM 2084 O O . VAL A 1 272 ? -14.731 1.559 -1.303 1.00 96.31 272 VAL A O 1
ATOM 2087 N N . VAL A 1 273 ? -13.298 0.866 -2.872 1.00 96.62 273 VAL A N 1
ATOM 2088 C CA . VAL A 1 273 ? -12.343 1.967 -2.762 1.00 96.62 273 VAL A CA 1
ATOM 2089 C C . VAL A 1 273 ? -12.199 2.619 -4.125 1.00 96.62 273 VAL A C 1
ATOM 2091 O O . VAL A 1 273 ? -12.057 1.923 -5.119 1.00 96.62 273 VAL A O 1
ATOM 2094 N N . ALA A 1 274 ? -12.191 3.942 -4.180 1.00 97.31 274 ALA A N 1
ATOM 2095 C CA . ALA A 1 274 ? -11.790 4.714 -5.347 1.00 97.31 274 ALA A CA 1
ATOM 2096 C C . ALA A 1 274 ? -10.786 5.777 -4.909 1.00 97.31 274 ALA A C 1
ATOM 2098 O O . ALA A 1 274 ? -10.897 6.328 -3.811 1.00 97.31 274 ALA A O 1
ATOM 2099 N N . PHE A 1 275 ? -9.792 6.062 -5.736 1.00 95.38 275 PHE A N 1
ATOM 2100 C CA . PHE A 1 275 ? -8.770 7.037 -5.404 1.00 95.38 275 PHE A CA 1
ATOM 2101 C C . PHE A 1 275 ? -8.213 7.740 -6.634 1.00 95.38 275 PHE A C 1
ATOM 2103 O O . PHE A 1 275 ? -8.250 7.239 -7.756 1.00 95.38 275 PHE A O 1
ATOM 2110 N N . TYR A 1 276 ? -7.685 8.924 -6.368 1.00 93.75 276 TYR A N 1
ATOM 2111 C CA . TYR A 1 276 ? -6.923 9.746 -7.283 1.00 93.75 276 TYR A CA 1
ATOM 2112 C C . TYR A 1 276 ? -5.658 10.185 -6.559 1.00 93.75 276 TYR A C 1
ATOM 2114 O O . TYR A 1 276 ? -5.720 10.868 -5.527 1.00 93.75 276 TYR A O 1
ATOM 2122 N N . ALA A 1 277 ? -4.517 9.775 -7.085 1.00 88.19 277 ALA A N 1
ATOM 2123 C CA . ALA A 1 277 ? -3.213 10.227 -6.661 1.00 88.19 277 ALA A CA 1
ATOM 2124 C C . ALA A 1 277 ? -2.763 11.357 -7.591 1.00 88.19 277 ALA A C 1
ATOM 2126 O O . ALA A 1 277 ? -2.675 11.211 -8.811 1.00 88.19 277 ALA A O 1
ATOM 2127 N N . ARG A 1 278 ? -2.526 12.513 -6.978 1.00 77.62 278 ARG A N 1
ATOM 2128 C CA . ARG A 1 278 ? -2.018 13.720 -7.611 1.00 77.62 278 ARG A CA 1
ATOM 2129 C C . ARG A 1 278 ? -0.635 13.442 -8.218 1.00 77.62 278 ARG A C 1
ATOM 2131 O O . ARG A 1 278 ? 0.159 12.743 -7.586 1.00 77.62 278 ARG A O 1
ATOM 2138 N N . PRO A 1 279 ? -0.322 14.040 -9.380 1.00 65.31 279 PRO A N 1
ATOM 2139 C CA . PRO A 1 279 ? 0.975 13.884 -10.013 1.00 65.31 279 PRO A CA 1
ATOM 2140 C C . PRO A 1 279 ? 2.125 14.407 -9.158 1.00 65.31 279 PRO A C 1
ATOM 2142 O O . PRO A 1 279 ? 1.982 15.373 -8.395 1.00 65.31 279 PRO A O 1
ATOM 2145 N N . ARG A 1 280 ? 3.292 13.786 -9.348 1.00 62.97 280 ARG A N 1
ATOM 2146 C CA . ARG A 1 280 ? 4.578 14.342 -8.918 1.00 62.97 280 ARG A CA 1
ATOM 2147 C C . ARG A 1 280 ? 4.822 15.638 -9.684 1.00 62.97 280 ARG A C 1
ATOM 2149 O O . ARG A 1 280 ? 4.629 15.694 -10.895 1.00 62.97 280 ARG A O 1
ATOM 2156 N N . TYR A 1 281 ? 5.191 16.694 -8.964 1.00 52.09 281 TYR A N 1
ATOM 2157 C CA . TYR A 1 281 ? 5.606 17.944 -9.587 1.00 52.09 281 TYR A CA 1
ATOM 2158 C C . TYR A 1 281 ? 7.127 17.938 -9.687 1.00 52.09 281 TYR A C 1
ATOM 2160 O O . TYR A 1 281 ? 7.802 18.102 -8.672 1.00 52.09 281 TYR A O 1
ATOM 2168 N N . GLU A 1 282 ? 7.643 17.764 -10.899 1.00 54.88 282 GLU A N 1
ATOM 2169 C CA . GLU A 1 282 ? 9.053 17.951 -11.236 1.00 54.88 282 GLU A CA 1
ATOM 2170 C C . GLU A 1 282 ? 9.228 19.403 -11.727 1.00 54.88 282 GLU A C 1
ATOM 2172 O O . GLU A 1 282 ? 8.773 19.738 -12.821 1.00 54.88 282 GLU A O 1
ATOM 2177 N N . PRO A 1 283 ? 9.818 20.324 -10.942 1.00 48.75 283 PRO A N 1
ATOM 2178 C CA . PRO A 1 283 ? 9.931 21.728 -11.341 1.00 48.75 283 PRO A CA 1
ATOM 2179 C C . PRO A 1 283 ? 10.907 21.982 -12.499 1.00 48.75 283 PRO A C 1
ATOM 2181 O O . PRO A 1 283 ? 10.884 23.089 -13.048 1.00 48.75 283 PRO A O 1
ATOM 2184 N N . ASP A 1 284 ? 11.782 21.019 -12.821 1.00 51.19 284 ASP A N 1
ATOM 2185 C CA . ASP A 1 284 ? 13.029 21.292 -13.546 1.00 51.19 284 ASP A CA 1
ATOM 2186 C C . ASP A 1 284 ? 13.355 20.386 -14.753 1.00 51.19 284 ASP A C 1
ATOM 2188 O O . ASP A 1 284 ? 14.438 20.548 -15.313 1.00 51.19 284 ASP A O 1
ATOM 2192 N N . TYR A 1 285 ? 12.444 19.540 -15.266 1.00 51.09 285 TYR A N 1
ATOM 2193 C CA . TYR A 1 285 ? 12.747 18.702 -16.447 1.00 51.09 285 TYR A CA 1
ATOM 2194 C C . TYR A 1 285 ? 11.605 18.518 -17.461 1.00 51.09 285 TYR A C 1
ATOM 2196 O O . TYR A 1 285 ? 10.438 18.787 -17.186 1.00 51.09 285 TYR A O 1
ATOM 2204 N N . ASP A 1 286 ? 11.985 18.074 -18.670 1.00 58.03 286 ASP A N 1
ATOM 2205 C CA . ASP A 1 286 ? 11.130 17.735 -19.818 1.00 58.03 286 ASP A CA 1
ATOM 2206 C C . ASP A 1 286 ? 10.290 16.459 -19.574 1.00 58.03 286 ASP A C 1
ATOM 2208 O O . ASP A 1 286 ? 10.336 15.527 -20.375 1.00 58.03 286 ASP A O 1
ATOM 2212 N N . THR A 1 287 ? 9.559 16.369 -18.464 1.00 63.00 287 THR A N 1
ATOM 2213 C CA . THR A 1 287 ? 8.726 15.206 -18.119 1.00 63.00 287 THR A CA 1
ATOM 2214 C C . THR A 1 287 ? 7.261 15.601 -17.952 1.00 63.00 287 THR A C 1
ATOM 2216 O O . THR A 1 287 ? 6.920 16.757 -17.684 1.00 63.00 287 THR A O 1
ATOM 2219 N N . TYR A 1 288 ? 6.364 14.640 -18.177 1.00 70.69 288 TYR A N 1
ATOM 2220 C CA . TYR A 1 288 ? 4.933 14.840 -17.980 1.00 70.69 288 TYR A CA 1
ATOM 2221 C C . TYR A 1 288 ? 4.543 14.636 -16.517 1.00 70.69 288 TYR A C 1
ATOM 2223 O O . TYR A 1 288 ? 5.122 13.818 -15.805 1.00 70.69 288 TYR A O 1
ATOM 2231 N N . GLN A 1 289 ? 3.514 15.358 -16.078 1.00 76.31 289 GLN A N 1
ATOM 2232 C CA . GLN A 1 289 ? 2.830 15.054 -14.830 1.00 76.31 289 GLN A CA 1
ATOM 2233 C C . GLN A 1 289 ? 2.094 13.728 -15.001 1.00 76.31 289 GLN A C 1
ATOM 2235 O O . GLN A 1 289 ? 1.237 13.602 -15.871 1.00 76.31 289 GLN A O 1
ATOM 2240 N N . GLN A 1 290 ? 2.421 12.742 -14.171 1.00 75.56 290 GLN A N 1
ATOM 2241 C CA . GLN A 1 290 ? 1.786 11.430 -14.225 1.00 75.56 290 GLN A CA 1
ATOM 2242 C C . GLN A 1 290 ? 0.668 11.318 -13.188 1.00 75.56 290 GLN A C 1
ATOM 2244 O O . GLN A 1 290 ? 0.915 11.383 -11.983 1.00 75.56 290 GLN A O 1
ATOM 2249 N N . HIS A 1 291 ? -0.564 11.128 -13.647 1.00 82.06 291 HIS A N 1
ATOM 2250 C CA . HIS A 1 291 ? -1.732 10.928 -12.796 1.00 82.06 291 HIS A CA 1
ATOM 2251 C C . HIS A 1 291 ? -1.974 9.443 -12.580 1.00 82.06 291 HIS A C 1
ATOM 2253 O O . HIS A 1 291 ? -1.985 8.686 -13.546 1.00 82.06 291 HIS A O 1
ATOM 2259 N N . LEU A 1 292 ? -2.261 9.046 -11.340 1.00 85.94 292 LEU A N 1
ATOM 2260 C CA . LEU A 1 292 ? -2.682 7.684 -11.027 1.00 85.94 292 LEU A CA 1
ATOM 2261 C C . LEU A 1 292 ? -4.108 7.703 -10.477 1.00 85.94 292 LEU A C 1
ATOM 2263 O O . LEU A 1 292 ? -4.411 8.363 -9.483 1.00 85.94 292 LEU A O 1
ATOM 2267 N N . LEU A 1 293 ? -4.992 6.955 -11.122 1.00 91.38 293 LEU A N 1
ATOM 2268 C CA . LEU A 1 293 ? -6.369 6.752 -10.696 1.00 91.38 293 LEU A CA 1
ATOM 2269 C C . LEU A 1 293 ? -6.596 5.273 -10.450 1.00 91.38 293 LEU A C 1
ATOM 2271 O O . LEU A 1 293 ? -6.009 4.426 -11.120 1.00 91.38 293 LEU A O 1
ATOM 2275 N N . GLY A 1 294 ? -7.476 4.951 -9.513 1.00 93.69 294 GLY A N 1
ATOM 2276 C CA . GLY A 1 294 ? -7.813 3.560 -9.299 1.00 93.69 294 GLY A CA 1
ATOM 2277 C C . GLY A 1 294 ? -9.115 3.342 -8.567 1.00 93.69 294 GLY A C 1
ATOM 2278 O O . GLY A 1 294 ? -9.604 4.195 -7.826 1.00 93.69 294 GLY A O 1
ATOM 2279 N N . ALA A 1 295 ? -9.666 2.155 -8.768 1.00 96.12 295 ALA A N 1
ATOM 2280 C CA . ALA A 1 295 ? -10.812 1.664 -8.036 1.00 96.12 295 ALA A CA 1
ATOM 2281 C C . ALA A 1 295 ? -10.620 0.191 -7.690 1.00 96.12 295 ALA A C 1
ATOM 2283 O O . ALA A 1 295 ? -10.013 -0.569 -8.438 1.00 96.12 295 ALA A O 1
ATOM 2284 N N . ARG A 1 296 ? -11.155 -0.224 -6.549 1.00 95.88 296 ARG A N 1
ATOM 2285 C CA . ARG A 1 296 ? -11.149 -1.605 -6.096 1.00 95.88 296 ARG A CA 1
ATOM 2286 C C . ARG A 1 296 ? -12.499 -1.963 -5.512 1.00 95.88 296 ARG A C 1
ATOM 2288 O O . ARG A 1 296 ? -12.977 -1.257 -4.636 1.00 95.88 296 ARG A O 1
ATOM 2295 N N . ALA A 1 297 ? -13.068 -3.081 -5.936 1.00 96.56 297 ALA A N 1
ATOM 2296 C CA . ALA A 1 297 ? -14.242 -3.684 -5.320 1.00 96.56 297 ALA A CA 1
ATOM 2297 C C . ALA A 1 297 ? -13.864 -5.057 -4.760 1.00 96.56 297 ALA A C 1
ATOM 2299 O O . ALA A 1 297 ? -13.255 -5.860 -5.461 1.00 96.56 297 ALA A O 1
ATOM 2300 N N . LYS A 1 298 ? -14.207 -5.331 -3.501 1.00 96.19 298 LYS A N 1
ATOM 2301 C CA . LYS A 1 298 ? -14.002 -6.622 -2.838 1.00 96.19 298 LYS A CA 1
ATOM 2302 C C . LYS A 1 298 ? -15.335 -7.192 -2.396 1.00 96.19 298 LYS A C 1
ATOM 2304 O O . LYS A 1 298 ? -15.997 -6.610 -1.543 1.00 96.19 298 LYS A O 1
ATOM 2309 N N . TRP A 1 299 ? -15.681 -8.364 -2.905 1.00 96.94 299 TRP A N 1
ATOM 2310 C CA . TRP A 1 299 ? -16.792 -9.165 -2.410 1.00 96.94 299 TRP A CA 1
ATOM 2311 C C . TRP A 1 299 ? -16.320 -10.063 -1.276 1.00 96.94 299 TRP A C 1
ATOM 2313 O O . TRP A 1 299 ? -15.443 -10.901 -1.469 1.00 96.94 299 TRP A O 1
ATOM 2323 N N . LEU A 1 300 ? -16.913 -9.890 -0.101 1.00 95.31 300 LEU A N 1
ATOM 2324 C CA . LEU A 1 300 ? -16.573 -10.535 1.158 1.00 95.31 300 LEU A CA 1
ATOM 2325 C C . LEU A 1 300 ? -17.672 -11.522 1.559 1.00 95.31 300 LEU A C 1
ATOM 2327 O O . LEU A 1 300 ? -18.863 -11.248 1.444 1.00 95.31 300 LEU A O 1
ATOM 2331 N N . SER A 1 301 ? -17.272 -12.682 2.071 1.00 94.81 301 SER A N 1
ATOM 2332 C CA . SER A 1 301 ? -18.191 -13.685 2.610 1.00 94.81 301 SER A CA 1
ATOM 2333 C C . SER A 1 301 ? -17.550 -14.363 3.817 1.00 94.81 301 SER A C 1
ATOM 2335 O O . SER A 1 301 ? -16.386 -14.760 3.767 1.00 94.81 301 SER A O 1
ATOM 2337 N N . TYR A 1 302 ? -18.293 -14.490 4.916 1.00 93.31 302 TYR A N 1
ATOM 2338 C CA . TYR A 1 302 ? -17.798 -15.183 6.103 1.00 93.31 302 TYR A CA 1
ATOM 2339 C C . TYR A 1 302 ? -17.758 -16.699 5.873 1.00 93.31 302 TYR A C 1
ATOM 2341 O O . TYR A 1 302 ? -18.736 -17.303 5.429 1.00 93.31 302 TYR A O 1
ATOM 2349 N N . HIS A 1 303 ? -16.626 -17.319 6.193 1.00 90.88 303 HIS A N 1
ATOM 2350 C CA . HIS A 1 303 ? -16.407 -18.755 6.103 1.00 90.88 303 HIS A CA 1
ATOM 2351 C C . HIS A 1 303 ? -16.268 -19.346 7.511 1.00 90.88 303 HIS A C 1
ATOM 2353 O O . HIS A 1 303 ? -15.235 -19.217 8.175 1.00 90.88 303 HIS A O 1
ATOM 2359 N N . SER A 1 304 ? -17.333 -20.003 7.976 1.00 89.62 304 SER A N 1
ATOM 2360 C CA . SER A 1 304 ? -17.464 -20.483 9.358 1.00 89.62 304 SER A CA 1
ATOM 2361 C C . SER A 1 304 ? -16.412 -21.524 9.746 1.00 89.62 304 SER A C 1
ATOM 2363 O O . SER A 1 304 ? -15.850 -21.439 10.837 1.00 89.62 304 SER A O 1
ATOM 2365 N N . ALA A 1 305 ? -16.085 -22.462 8.850 1.00 87.25 305 ALA A N 1
ATOM 2366 C CA . ALA A 1 305 ? -15.149 -23.557 9.127 1.00 87.25 305 ALA A CA 1
ATOM 2367 C C . ALA A 1 305 ? -13.718 -23.075 9.435 1.00 87.25 305 ALA A C 1
ATOM 2369 O O . ALA A 1 305 ? -13.004 -23.699 10.220 1.00 87.25 305 ALA A O 1
ATOM 2370 N N . SER A 1 306 ? -13.304 -21.949 8.849 1.00 86.44 306 SER A N 1
ATOM 2371 C CA . SER A 1 306 ? -12.013 -21.309 9.127 1.00 86.44 306 SER A CA 1
ATOM 2372 C C . SER A 1 306 ? -12.119 -20.113 10.072 1.00 86.44 306 SER A C 1
ATOM 2374 O O . SER A 1 306 ? -11.101 -19.494 10.361 1.00 86.44 306 SER A O 1
ATOM 2376 N N . SER A 1 307 ? -13.333 -19.751 10.500 1.00 89.12 307 SER A N 1
ATOM 2377 C CA . SER A 1 307 ? -13.615 -18.541 11.282 1.00 89.12 307 SER A CA 1
ATOM 2378 C C . SER A 1 307 ? -12.989 -17.274 10.673 1.00 89.12 307 SER A C 1
ATOM 2380 O O . SER A 1 307 ? -12.447 -16.435 11.384 1.00 89.12 307 SER A O 1
ATOM 2382 N N . SER A 1 308 ? -13.028 -17.156 9.343 1.00 90.75 308 SER A N 1
ATOM 2383 C CA . SER A 1 308 ? -12.351 -16.093 8.588 1.00 90.75 308 SER A CA 1
ATOM 2384 C C . SER A 1 308 ? -13.180 -15.684 7.371 1.00 90.75 308 SER A C 1
ATOM 2386 O O . SER A 1 308 ? -14.137 -16.368 7.015 1.00 90.75 308 SER A O 1
ATOM 2388 N N . PHE A 1 309 ? -12.837 -14.573 6.726 1.00 92.06 309 PHE A N 1
ATOM 2389 C CA . PHE A 1 309 ? -13.501 -14.126 5.505 1.00 92.06 309 PHE A CA 1
ATOM 2390 C C . PHE A 1 309 ? -12.792 -14.678 4.269 1.00 92.06 309 PHE A C 1
ATOM 2392 O O . PHE A 1 309 ? -11.563 -14.671 4.181 1.00 92.06 309 PHE A O 1
ATOM 2399 N N . ARG A 1 310 ? -13.584 -15.118 3.291 1.00 95.06 310 ARG A N 1
ATOM 2400 C CA . ARG A 1 310 ? -13.130 -15.281 1.909 1.00 95.06 310 ARG A CA 1
ATOM 2401 C C . ARG A 1 310 ? -13.465 -14.027 1.123 1.00 95.06 310 ARG A C 1
ATOM 2403 O O . ARG A 1 310 ? -14.476 -13.381 1.413 1.00 95.06 310 ARG A O 1
ATOM 2410 N N . TYR A 1 311 ? -12.655 -13.715 0.123 1.00 96.19 311 TYR A N 1
ATOM 2411 C CA . TYR A 1 311 ? -12.972 -12.625 -0.783 1.00 96.19 311 TYR A CA 1
ATOM 2412 C C . TYR A 1 311 ? -12.556 -12.892 -2.220 1.00 96.19 311 TYR A C 1
ATOM 2414 O O . TYR A 1 311 ? -11.644 -13.677 -2.482 1.00 96.19 311 TYR A O 1
ATOM 2422 N N . VAL A 1 312 ? -13.233 -12.182 -3.118 1.00 97.31 312 VAL A N 1
ATOM 2423 C CA . VAL A 1 312 ? -12.817 -11.946 -4.501 1.00 97.31 312 VAL A CA 1
ATOM 2424 C C . VAL A 1 312 ? -12.772 -10.437 -4.694 1.00 97.31 312 VAL A C 1
ATOM 2426 O O . VAL A 1 312 ? -13.716 -9.739 -4.332 1.00 97.31 312 VAL A O 1
ATOM 2429 N N . GLY A 1 313 ? -11.661 -9.930 -5.200 1.00 96.75 313 GLY A N 1
ATOM 2430 C CA . GLY A 1 313 ? -11.420 -8.531 -5.479 1.00 96.75 313 GLY A CA 1
ATOM 2431 C C . GLY A 1 313 ? -11.224 -8.291 -6.968 1.00 96.75 313 GLY A C 1
ATOM 2432 O O . GLY A 1 313 ? -10.719 -9.147 -7.690 1.00 96.75 313 GLY A O 1
ATOM 2433 N N . CYS A 1 314 ? -11.644 -7.115 -7.414 1.00 97.00 314 CYS A N 1
ATOM 2434 C CA . CYS A 1 314 ? -11.323 -6.558 -8.716 1.00 97.00 314 CYS A CA 1
ATOM 2435 C C . CYS A 1 314 ? -10.719 -5.174 -8.494 1.00 97.00 314 CYS A C 1
ATOM 2437 O O . CYS A 1 314 ? -11.333 -4.351 -7.812 1.00 97.00 314 CYS A O 1
ATOM 2439 N N . THR A 1 315 ? -9.530 -4.929 -9.033 1.00 95.50 315 THR A N 1
ATOM 2440 C CA . THR A 1 315 ? -8.838 -3.640 -8.978 1.00 95.50 315 THR A CA 1
ATOM 2441 C C . THR A 1 315 ? -8.606 -3.146 -10.399 1.00 95.50 315 THR A C 1
ATOM 2443 O O . THR A 1 315 ? -8.145 -3.904 -11.244 1.00 95.50 315 THR A O 1
ATOM 2446 N N . VAL A 1 316 ? -8.903 -1.879 -10.655 1.00 94.81 316 VAL A N 1
ATOM 2447 C CA . VAL A 1 316 ? -8.555 -1.178 -11.892 1.00 94.81 316 VAL A CA 1
ATOM 2448 C C . VAL A 1 316 ? -7.640 -0.024 -11.520 1.00 94.81 316 VAL A C 1
ATOM 2450 O O . VAL A 1 316 ? -7.971 0.732 -10.605 1.00 94.81 316 VAL A O 1
ATOM 2453 N N . LEU A 1 317 ? -6.501 0.098 -12.193 1.00 91.12 317 LEU A N 1
ATOM 2454 C CA . LEU A 1 317 ? -5.561 1.205 -12.047 1.00 91.12 317 LEU A CA 1
ATOM 2455 C C . LEU A 1 317 ? -5.277 1.791 -13.425 1.00 91.12 317 LEU A C 1
ATOM 2457 O O . LEU A 1 317 ? -5.077 1.039 -14.370 1.00 91.12 317 LEU A O 1
ATOM 2461 N N . THR A 1 318 ? -5.205 3.111 -13.512 1.00 88.81 318 THR A N 1
ATOM 2462 C CA . THR A 1 318 ? -4.809 3.826 -14.725 1.00 88.81 318 THR A CA 1
ATOM 2463 C C . THR A 1 318 ? -3.745 4.839 -14.350 1.00 88.81 318 THR A C 1
ATOM 2465 O O . THR A 1 318 ? -3.985 5.704 -13.504 1.00 88.81 318 THR A O 1
ATOM 2468 N N . SER A 1 319 ? -2.581 4.732 -14.981 1.00 83.50 319 SER A N 1
ATOM 2469 C CA . SER A 1 319 ? -1.528 5.742 -14.941 1.00 83.50 319 SER A CA 1
ATOM 2470 C C . SER A 1 319 ? -1.495 6.476 -16.273 1.00 83.50 319 SER A C 1
ATOM 2472 O O . SER A 1 319 ? -1.466 5.827 -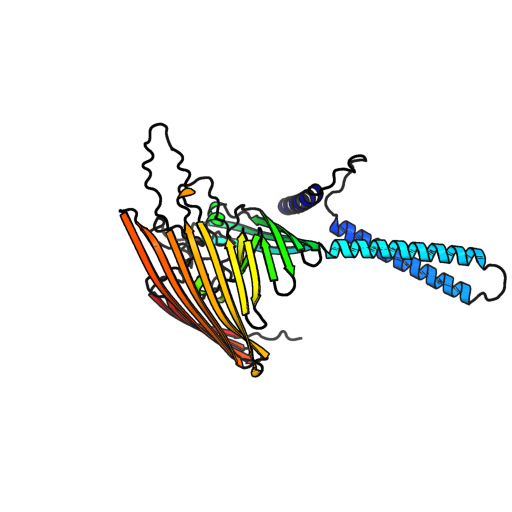17.317 1.00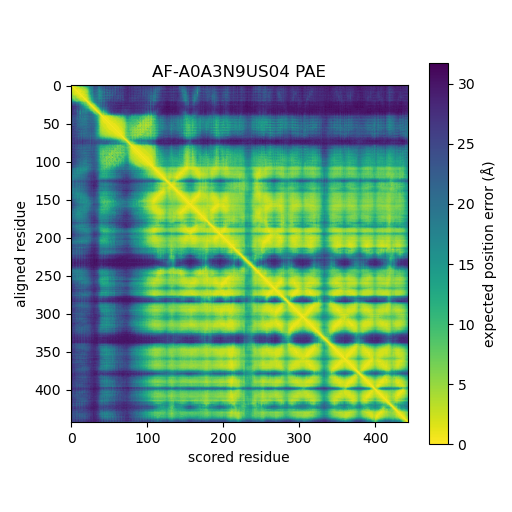 83.50 319 SER A O 1
ATOM 2474 N N . ARG A 1 320 ? -1.506 7.809 -16.263 1.00 82.25 320 ARG A N 1
ATOM 2475 C CA . ARG A 1 320 ? -1.522 8.603 -17.494 1.00 82.25 320 ARG A CA 1
ATOM 2476 C C . ARG A 1 320 ? -0.682 9.861 -17.387 1.00 82.25 320 ARG A C 1
ATOM 2478 O O . ARG A 1 320 ? -0.833 10.636 -16.443 1.00 82.25 320 ARG A O 1
ATOM 2485 N N . ASP A 1 321 ? 0.114 10.088 -18.419 1.00 79.44 321 ASP A N 1
ATOM 2486 C CA . ASP A 1 321 ? 0.894 11.304 -18.588 1.00 79.44 321 ASP A CA 1
ATOM 2487 C C . ASP A 1 321 ? 0.020 12.466 -19.095 1.00 79.44 321 ASP A C 1
ATOM 2489 O O . ASP A 1 321 ? -0.715 12.358 -20.085 1.00 79.44 321 ASP A O 1
ATOM 2493 N N . GLU A 1 322 ? 0.097 13.612 -18.419 1.00 79.94 322 GLU A N 1
ATOM 2494 C CA . GLU A 1 322 ? -0.563 14.847 -18.826 1.00 79.94 322 GLU A CA 1
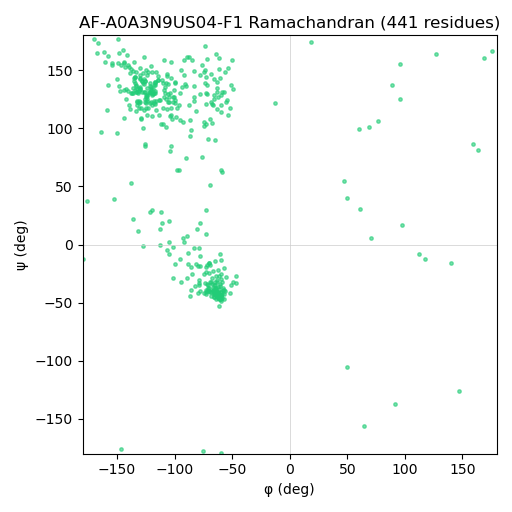ATOM 2495 C C . GLU A 1 322 ? 0.315 15.618 -19.818 1.00 79.94 322 GLU A C 1
ATOM 2497 O O . GLU A 1 322 ? 1.194 16.393 -19.448 1.00 79.94 322 GLU A O 1
ATOM 2502 N N . VAL A 1 323 ? 0.025 15.468 -21.111 1.00 77.12 323 VAL A N 1
ATOM 2503 C CA . VAL A 1 323 ? 0.800 16.125 -22.179 1.00 77.12 323 VAL A CA 1
ATOM 2504 C C . VAL A 1 323 ? 0.812 17.657 -22.053 1.00 77.12 323 VAL A C 1
ATOM 2506 O O . VAL A 1 323 ? 1.801 18.308 -22.394 1.00 77.12 323 VAL A O 1
ATOM 2509 N N . SER A 1 324 ? -0.271 18.245 -21.532 1.00 73.25 324 SER A N 1
ATOM 2510 C CA . SER A 1 324 ? -0.403 19.689 -21.302 1.00 73.25 324 SER A CA 1
ATOM 2511 C C . SER A 1 324 ? 0.469 20.230 -20.172 1.00 73.25 324 SER A C 1
ATOM 2513 O O . SER A 1 324 ? 0.661 21.444 -20.104 1.00 73.25 324 SER A O 1
ATOM 2515 N N . SER A 1 325 ? 1.014 19.378 -19.301 1.00 71.00 325 SER A N 1
ATOM 2516 C CA . SER A 1 325 ? 1.814 19.826 -18.161 1.00 71.00 325 SER A CA 1
ATOM 2517 C C . SER A 1 325 ? 3.245 20.223 -18.536 1.00 71.00 325 SER A C 1
ATOM 2519 O O . SER A 1 325 ? 3.970 20.752 -17.694 1.00 71.00 325 SER A O 1
ATOM 2521 N N . LEU A 1 326 ? 3.683 19.934 -19.767 1.00 70.50 326 LEU A N 1
ATOM 2522 C CA . LEU A 1 326 ? 5.056 20.155 -20.206 1.00 70.50 326 LEU A CA 1
ATOM 2523 C C . LEU A 1 326 ? 5.333 21.653 -20.392 1.00 70.50 326 LEU A C 1
ATOM 2525 O O . LEU A 1 326 ? 4.956 22.263 -21.396 1.00 70.50 326 LEU A O 1
ATOM 2529 N N . ILE A 1 327 ? 6.042 22.253 -19.436 1.00 62.94 327 ILE A N 1
ATOM 2530 C CA . ILE A 1 327 ? 6.533 23.628 -19.553 1.00 62.94 327 ILE A CA 1
ATOM 2531 C C . ILE A 1 327 ? 7.884 23.593 -20.271 1.00 62.94 327 ILE A C 1
ATOM 2533 O O . ILE A 1 327 ? 8.934 23.443 -19.652 1.00 62.94 327 ILE A O 1
ATOM 2537 N N . LEU A 1 328 ? 7.867 23.754 -21.594 1.00 58.25 328 LEU A N 1
ATOM 2538 C CA . LEU A 1 328 ? 9.091 23.860 -22.387 1.00 58.25 328 LEU A CA 1
ATOM 2539 C C . LEU A 1 328 ? 9.819 25.174 -22.054 1.00 58.25 328 LEU A C 1
ATOM 2541 O O . LEU A 1 328 ? 9.406 26.251 -22.492 1.00 58.25 328 LEU A O 1
ATOM 2545 N N . ARG A 1 329 ? 10.916 25.103 -21.292 1.00 54.56 329 ARG A N 1
ATOM 2546 C CA . ARG A 1 329 ? 11.827 26.245 -21.117 1.00 54.56 329 ARG A CA 1
ATOM 2547 C C . ARG A 1 329 ? 12.803 26.286 -22.301 1.00 54.56 329 ARG A C 1
ATOM 2549 O O . ARG A 1 329 ? 13.504 25.302 -22.525 1.00 54.56 329 ARG A O 1
ATOM 2556 N N . PRO A 1 330 ? 12.891 27.389 -23.063 1.00 51.06 330 PRO A N 1
ATOM 2557 C CA . PRO A 1 330 ? 13.958 27.540 -24.043 1.00 51.06 330 PRO A CA 1
ATOM 2558 C C . PRO A 1 330 ? 15.301 27.653 -23.309 1.00 51.06 330 PRO A C 1
ATOM 2560 O O . PRO A 1 330 ? 15.498 28.563 -22.505 1.00 51.06 330 PRO A O 1
ATOM 2563 N N . SER A 1 331 ? 16.224 26.731 -23.585 1.00 49.81 331 SER A N 1
ATOM 2564 C CA . SER A 1 331 ? 17.592 26.712 -23.044 1.00 49.81 331 SER A CA 1
ATOM 2565 C C . SER A 1 331 ? 18.423 27.919 -23.493 1.00 49.81 331 SER A C 1
ATOM 2567 O O . SER A 1 331 ? 19.320 28.357 -22.774 1.00 49.81 331 SER A O 1
ATOM 2569 N N . THR A 1 332 ? 18.097 28.491 -24.656 1.00 49.28 332 THR A N 1
ATOM 2570 C CA . THR A 1 332 ? 18.838 29.605 -25.254 1.00 49.28 332 THR A CA 1
ATOM 2571 C C . THR A 1 332 ? 17.925 30.502 -26.106 1.00 49.28 332 THR A C 1
ATOM 2573 O O . THR A 1 332 ? 17.058 29.985 -26.818 1.00 49.28 332 THR A O 1
ATOM 2576 N N . PRO A 1 333 ? 18.102 31.840 -26.105 1.00 44.56 333 PRO A N 1
ATOM 2577 C CA . PRO A 1 333 ? 17.371 32.727 -27.009 1.00 44.56 333 PRO A CA 1
ATOM 2578 C C . PRO A 1 333 ? 17.720 32.412 -28.473 1.00 44.56 333 PRO A C 1
ATOM 2580 O O . PRO A 1 333 ? 18.866 32.578 -28.883 1.00 44.56 333 PRO A O 1
ATOM 2583 N N . GLY A 1 334 ? 16.737 31.970 -29.262 1.00 50.28 334 GLY A N 1
ATOM 2584 C CA . GLY A 1 334 ? 16.898 31.695 -30.698 1.00 50.28 334 GLY A CA 1
ATOM 2585 C C . GLY A 1 334 ? 16.787 30.223 -31.110 1.00 50.28 334 GLY A C 1
ATOM 2586 O O . GLY A 1 334 ? 16.693 29.951 -32.306 1.00 50.28 334 GLY A O 1
ATOM 2587 N N . GLU A 1 335 ? 16.721 29.276 -30.169 1.00 49.00 335 GLU A N 1
ATOM 2588 C CA . GLU A 1 335 ? 16.324 27.903 -30.501 1.00 49.00 335 GLU A CA 1
ATOM 2589 C C . GLU A 1 335 ? 14.820 27.855 -30.796 1.00 49.00 335 GLU A C 1
ATOM 2591 O O . GLU A 1 335 ? 13.983 28.189 -29.956 1.00 49.00 335 GLU A O 1
ATOM 2596 N N . THR A 1 336 ? 14.448 27.417 -32.001 1.00 45.72 336 THR A N 1
ATOM 2597 C CA . THR A 1 336 ? 13.074 26.974 -32.261 1.00 45.72 336 THR A CA 1
ATOM 2598 C C . THR A 1 336 ? 12.754 25.825 -31.310 1.00 45.72 336 THR A C 1
ATOM 2600 O O . THR A 1 336 ? 13.546 24.886 -31.246 1.00 45.72 336 THR A O 1
ATOM 2603 N N . LEU A 1 337 ? 11.605 25.888 -30.624 1.00 49.28 337 LEU A N 1
ATOM 2604 C CA . LEU A 1 337 ? 11.009 24.861 -29.749 1.00 49.28 337 LEU A CA 1
ATOM 2605 C C . LEU A 1 337 ? 10.753 23.535 -30.502 1.00 49.28 337 LEU A C 1
ATOM 2607 O O . LEU A 1 337 ? 9.623 23.104 -30.696 1.00 49.28 337 LEU A O 1
ATOM 2611 N N . ARG A 1 338 ? 11.818 22.901 -30.987 1.00 43.00 338 ARG A N 1
ATOM 2612 C CA . ARG A 1 338 ? 11.852 21.596 -31.649 1.00 43.00 338 ARG A CA 1
ATOM 2613 C C . ARG A 1 338 ? 12.583 20.577 -30.776 1.00 43.00 338 ARG A C 1
ATOM 2615 O O . ARG A 1 338 ? 13.138 19.609 -31.292 1.00 43.00 338 ARG A O 1
ATOM 2622 N N . ARG A 1 339 ? 12.571 20.753 -29.448 1.00 50.44 339 ARG A N 1
ATOM 2623 C CA . ARG A 1 339 ? 12.781 19.600 -28.569 1.00 50.44 339 ARG A CA 1
ATOM 2624 C C . ARG A 1 339 ? 11.664 18.612 -28.887 1.00 50.44 339 ARG A C 1
ATOM 2626 O O . ARG A 1 339 ? 10.491 18.975 -28.820 1.00 50.44 339 ARG A O 1
ATOM 2633 N N . LYS A 1 340 ? 12.039 17.406 -29.326 1.00 57.69 340 LYS A N 1
ATOM 2634 C CA . LYS A 1 340 ? 11.106 16.284 -29.435 1.00 57.69 340 LYS A CA 1
ATOM 2635 C C . LYS A 1 340 ? 10.429 16.170 -28.074 1.00 57.69 340 LYS A C 1
ATOM 2637 O O . LYS A 1 340 ? 11.130 15.996 -27.081 1.00 57.69 340 LYS A O 1
ATOM 2642 N N . GLN A 1 341 ? 9.111 16.352 -28.039 1.00 62.03 341 GLN A N 1
ATOM 2643 C CA . GLN A 1 341 ? 8.343 16.059 -26.836 1.00 62.03 341 GLN A CA 1
ATOM 2644 C C . GLN A 1 341 ? 8.713 14.638 -26.380 1.00 62.03 341 GLN A C 1
ATOM 2646 O O . GLN A 1 341 ? 8.890 13.768 -27.247 1.00 62.03 341 GLN A O 1
ATOM 2651 N N . PRO A 1 342 ? 8.912 14.411 -25.071 1.00 65.62 342 PRO A N 1
ATOM 2652 C CA . PRO A 1 342 ? 9.092 13.056 -24.570 1.00 65.62 342 PRO A CA 1
ATOM 2653 C C . PRO A 1 342 ? 7.874 12.213 -24.988 1.00 65.62 342 PRO A C 1
ATOM 2655 O O . PRO A 1 342 ? 6.778 12.757 -25.130 1.00 65.62 342 PRO A O 1
ATOM 2658 N N . PRO A 1 343 ? 8.040 10.910 -25.238 1.00 68.88 343 PRO A N 1
ATOM 2659 C CA . PRO A 1 343 ? 6.907 10.049 -25.537 1.00 68.88 343 PRO A CA 1
ATOM 2660 C C . PRO A 1 343 ? 5.949 10.000 -24.344 1.00 68.88 343 PRO A C 1
ATOM 2662 O O . PRO A 1 343 ? 6.375 9.731 -23.221 1.00 68.88 343 PRO A O 1
ATOM 2665 N N . ALA A 1 344 ? 4.668 10.281 -24.583 1.00 74.94 344 ALA A N 1
ATOM 2666 C CA . ALA A 1 344 ? 3.636 10.159 -23.563 1.00 74.94 344 ALA A CA 1
ATOM 2667 C C . ALA A 1 344 ? 3.259 8.689 -23.379 1.00 74.94 344 ALA A C 1
ATOM 2669 O O . ALA A 1 344 ? 3.259 7.916 -24.341 1.00 74.94 344 ALA A O 1
ATOM 2670 N N . SER A 1 345 ? 2.929 8.313 -22.147 1.00 76.50 345 SER A N 1
ATOM 2671 C CA . SER A 1 345 ? 2.511 6.960 -21.811 1.00 76.50 345 SER A CA 1
ATOM 2672 C C . SER A 1 345 ? 1.189 6.914 -21.045 1.00 76.50 345 SER A C 1
ATOM 2674 O O . SER A 1 345 ? 0.834 7.807 -20.270 1.00 76.50 345 SER A O 1
ATOM 2676 N N . GLU A 1 346 ? 0.446 5.844 -21.291 1.00 82.88 346 GLU A N 1
ATOM 2677 C CA . GLU A 1 346 ? -0.757 5.445 -20.571 1.00 82.88 346 GLU A CA 1
ATOM 2678 C C . GLU A 1 346 ? -0.602 3.966 -20.205 1.00 82.88 346 GLU A C 1
ATOM 2680 O O . GLU A 1 346 ? -0.154 3.166 -21.026 1.00 82.88 346 GLU A O 1
ATOM 2685 N N . ASN A 1 347 ? -0.913 3.600 -18.966 1.00 82.12 347 ASN A N 1
ATOM 2686 C CA . ASN A 1 347 ? -0.863 2.221 -18.498 1.00 82.12 347 ASN A CA 1
ATOM 2687 C C . ASN A 1 347 ? -2.141 1.889 -17.733 1.00 82.12 347 ASN A C 1
ATOM 2689 O O . ASN A 1 347 ? -2.381 2.445 -16.658 1.00 82.12 347 ASN A O 1
ATOM 2693 N N . ASP A 1 348 ? -2.919 0.964 -18.280 1.00 89.81 348 ASP A N 1
ATOM 2694 C CA . ASP A 1 348 ? -4.137 0.443 -17.681 1.00 89.81 348 ASP A CA 1
ATOM 2695 C C . ASP A 1 348 ? -3.888 -0.952 -17.112 1.00 89.81 348 ASP A C 1
ATOM 2697 O O . ASP A 1 348 ? -3.379 -1.845 -17.786 1.00 89.81 348 ASP A O 1
ATOM 2701 N N . ILE A 1 349 ? -4.287 -1.163 -15.863 1.00 90.00 349 ILE A N 1
ATOM 2702 C CA . ILE A 1 349 ? -4.138 -2.431 -15.159 1.00 90.00 349 ILE A CA 1
ATOM 2703 C C . ILE A 1 349 ? -5.498 -2.881 -14.654 1.00 90.00 349 ILE A C 1
ATOM 2705 O O . ILE A 1 349 ? -6.174 -2.161 -13.921 1.00 90.00 349 ILE A O 1
ATOM 2709 N N . ILE A 1 350 ? -5.865 -4.115 -14.988 1.00 95.06 350 ILE A N 1
ATOM 2710 C CA . ILE A 1 350 ? -7.047 -4.792 -14.460 1.00 95.06 350 ILE A CA 1
ATOM 2711 C C . ILE A 1 350 ? -6.579 -6.023 -13.704 1.00 95.06 350 ILE A C 1
ATOM 2713 O O . ILE A 1 350 ? -5.936 -6.912 -14.251 1.00 95.06 350 ILE A O 1
ATOM 2717 N N . ASN A 1 351 ? -6.923 -6.093 -12.431 1.00 95.19 351 ASN A N 1
ATOM 2718 C CA . ASN A 1 351 ? -6.484 -7.127 -11.519 1.00 95.19 351 ASN A CA 1
ATOM 2719 C C . ASN A 1 351 ? -7.684 -7.825 -10.887 1.00 95.19 351 ASN A C 1
ATOM 2721 O O . ASN A 1 351 ? -8.610 -7.176 -10.410 1.00 95.19 351 ASN A O 1
ATOM 2725 N N . LEU A 1 352 ? -7.638 -9.151 -10.851 1.00 97.50 352 LEU A N 1
ATOM 2726 C CA . LEU A 1 352 ? -8.561 -9.999 -10.118 1.00 97.50 352 LEU A CA 1
ATOM 2727 C C . LEU A 1 352 ? -7.772 -10.763 -9.066 1.00 97.50 352 LEU A C 1
ATOM 2729 O O . LEU A 1 352 ? -6.840 -11.493 -9.399 1.00 97.50 352 LEU A O 1
ATOM 2733 N N . ASP A 1 353 ? -8.158 -10.637 -7.805 1.00 96.94 353 ASP A N 1
ATOM 2734 C CA . ASP A 1 353 ? -7.489 -11.317 -6.705 1.00 96.94 353 ASP A CA 1
ATOM 2735 C C . ASP A 1 353 ? -8.483 -12.041 -5.805 1.00 96.94 353 ASP A C 1
ATOM 2737 O O . ASP A 1 353 ? -9.653 -11.683 -5.711 1.00 96.94 353 ASP A O 1
ATOM 2741 N N . PHE A 1 354 ? -8.054 -13.114 -5.158 1.00 96.94 354 PHE A N 1
ATOM 2742 C CA . PHE A 1 354 ? -8.923 -13.860 -4.265 1.00 96.94 354 PHE A CA 1
ATOM 2743 C C . PHE A 1 354 ? -8.160 -14.450 -3.095 1.00 96.94 354 PHE A C 1
ATOM 2745 O O . PHE A 1 354 ? -6.974 -14.773 -3.171 1.00 96.94 354 PHE A O 1
ATOM 2752 N N . ARG A 1 355 ? -8.896 -14.659 -2.008 1.00 96.56 355 ARG A N 1
ATOM 2753 C CA . ARG A 1 355 ? -8.425 -15.373 -0.829 1.00 96.56 355 ARG A CA 1
ATOM 2754 C C . ARG A 1 355 ? -9.540 -16.266 -0.314 1.00 96.56 355 ARG A C 1
ATOM 2756 O O . ARG A 1 355 ? -10.605 -15.784 0.062 1.00 96.56 355 ARG A O 1
ATOM 2763 N N . VAL A 1 356 ? -9.286 -17.568 -0.278 1.00 96.00 356 VAL A N 1
ATOM 2764 C CA . VAL A 1 356 ? -10.245 -18.598 0.124 1.00 96.00 356 VAL A CA 1
ATOM 2765 C C . VAL A 1 356 ? -9.616 -19.470 1.214 1.00 96.00 356 VAL A C 1
ATOM 2767 O O . VAL A 1 356 ? -8.805 -20.350 0.912 1.00 96.00 356 VAL A O 1
ATOM 2770 N N . PRO A 1 357 ? -9.952 -19.246 2.496 1.00 94.12 357 PRO A N 1
ATOM 2771 C CA . PRO A 1 357 ? -9.580 -20.170 3.554 1.00 94.12 357 PRO A CA 1
ATOM 2772 C C . PRO A 1 357 ? -10.361 -21.478 3.395 1.00 94.12 357 PRO A C 1
ATOM 2774 O O . PRO A 1 357 ? -11.589 -21.479 3.372 1.00 94.12 357 PRO A O 1
ATOM 2777 N N . LEU A 1 358 ? -9.648 -22.596 3.278 1.00 92.50 358 LEU A N 1
ATOM 2778 C CA . LEU A 1 358 ? -10.239 -23.933 3.176 1.00 92.50 358 LEU A CA 1
ATOM 2779 C C . LEU A 1 358 ? -10.522 -24.512 4.566 1.00 92.50 358 LEU A C 1
ATOM 2781 O O . LEU A 1 358 ? -11.551 -25.142 4.791 1.00 92.50 358 LEU A O 1
ATOM 2785 N N . THR A 1 359 ? -9.618 -24.269 5.517 1.00 89.69 359 THR A N 1
ATOM 2786 C CA . THR A 1 359 ? -9.743 -24.662 6.930 1.00 89.69 359 THR A CA 1
ATOM 2787 C C . THR A 1 359 ? -9.060 -23.612 7.815 1.00 89.69 359 THR A C 1
ATOM 2789 O O . THR A 1 359 ? -8.567 -22.606 7.311 1.00 89.69 359 THR A O 1
ATOM 2792 N N . LYS A 1 360 ? -8.998 -23.823 9.138 1.00 86.88 360 LYS A N 1
ATOM 2793 C CA . LYS A 1 360 ? -8.247 -22.936 10.051 1.00 86.88 360 LYS A CA 1
ATOM 2794 C C . LYS A 1 360 ? -6.751 -22.851 9.731 1.00 86.88 360 LYS A C 1
ATOM 2796 O O . LYS A 1 360 ? -6.138 -21.829 10.002 1.00 86.88 360 LYS A O 1
ATOM 2801 N N . GLY A 1 361 ? -6.181 -23.918 9.174 1.00 89.19 361 GLY A N 1
ATOM 2802 C CA . GLY A 1 361 ? -4.758 -23.996 8.855 1.00 89.19 361 GLY A CA 1
ATOM 2803 C C . GLY A 1 361 ? -4.448 -23.863 7.371 1.00 89.19 361 GLY A C 1
ATOM 2804 O O . GLY A 1 361 ? -3.283 -23.774 7.038 1.00 89.19 361 GLY A O 1
ATOM 2805 N N . PHE A 1 362 ? -5.436 -23.859 6.471 1.00 93.00 362 PHE A N 1
ATOM 2806 C CA . PHE A 1 362 ? -5.194 -23.883 5.024 1.00 93.00 362 PHE A CA 1
ATOM 2807 C C . PHE A 1 362 ? -5.891 -22.732 4.309 1.00 93.00 362 PHE A C 1
ATOM 2809 O O . PHE A 1 362 ? -7.095 -22.523 4.465 1.00 93.00 362 PHE A O 1
ATOM 2816 N N . LEU A 1 363 ? -5.139 -22.037 3.464 1.00 94.75 363 LEU A N 1
ATOM 2817 C CA . LEU A 1 363 ? -5.567 -20.876 2.701 1.00 94.75 363 LEU A CA 1
ATOM 2818 C C . LEU A 1 363 ? -5.088 -21.007 1.260 1.00 94.75 363 LEU A C 1
ATOM 2820 O O . LEU A 1 363 ? -3.914 -21.278 1.029 1.00 94.75 363 LEU A O 1
ATOM 2824 N N . VAL A 1 364 ? -5.976 -20.766 0.303 1.00 96.19 364 VAL A N 1
ATOM 2825 C CA . VAL A 1 364 ? -5.610 -20.577 -1.104 1.00 96.19 364 VAL A CA 1
ATOM 2826 C C . VAL A 1 364 ? -5.792 -19.108 -1.438 1.00 96.19 364 VAL A C 1
ATOM 2828 O O . VAL A 1 364 ? -6.792 -18.498 -1.061 1.00 96.19 364 VAL A O 1
ATOM 2831 N N . GLU A 1 365 ? -4.828 -18.528 -2.129 1.00 95.81 365 GLU A N 1
ATOM 2832 C CA . GLU A 1 365 ? -4.910 -17.164 -2.629 1.00 95.81 365 GLU A CA 1
ATOM 2833 C C . GLU A 1 365 ? -4.353 -17.102 -4.042 1.00 95.81 365 GLU A C 1
ATOM 2835 O O . GLU A 1 365 ? -3.497 -17.898 -4.426 1.00 95.81 365 GLU A O 1
ATOM 2840 N N . GLY A 1 366 ? -4.860 -16.175 -4.833 1.00 95.62 366 GLY A N 1
ATOM 2841 C CA . GLY A 1 366 ? -4.400 -16.012 -6.195 1.00 95.62 366 GLY A CA 1
ATOM 2842 C C . GLY A 1 366 ? -4.692 -14.626 -6.714 1.00 95.62 366 GLY A C 1
ATOM 2843 O O . GLY A 1 366 ? -5.504 -13.890 -6.160 1.00 95.62 366 GLY A O 1
ATOM 2844 N N . GLU A 1 367 ? -3.986 -14.287 -7.774 1.00 95.56 367 GLU A N 1
ATOM 2845 C CA . GLU A 1 367 ? -4.003 -12.986 -8.403 1.00 95.56 367 GLU A CA 1
ATOM 2846 C C . GLU A 1 367 ? -3.784 -13.169 -9.904 1.00 95.56 367 GLU A C 1
ATOM 2848 O O . GLU A 1 367 ? -2.874 -13.883 -10.315 1.00 95.56 367 GLU A O 1
ATOM 2853 N N . CYS A 1 368 ? -4.614 -12.534 -10.719 1.00 95.69 368 CYS A N 1
ATOM 2854 C CA . CYS A 1 368 ? -4.491 -12.489 -12.165 1.00 95.69 368 CYS A CA 1
ATOM 2855 C C . CYS A 1 368 ? -4.590 -11.031 -12.599 1.00 95.69 368 CYS A C 1
ATOM 2857 O O . CYS A 1 368 ? -5.587 -10.370 -12.317 1.00 95.69 368 CYS A O 1
ATOM 2859 N N . THR A 1 369 ? -3.571 -10.537 -13.285 1.00 93.50 369 THR A N 1
ATOM 2860 C CA . THR A 1 369 ? -3.471 -9.137 -13.689 1.00 93.50 369 THR A CA 1
ATOM 2861 C C . THR A 1 369 ? -3.269 -9.056 -15.184 1.00 93.50 369 THR A C 1
ATOM 2863 O O . THR A 1 369 ? -2.365 -9.689 -15.714 1.00 93.50 369 THR A O 1
ATOM 2866 N N . TYR A 1 370 ? -4.093 -8.263 -15.845 1.00 93.31 370 TYR A N 1
ATOM 2867 C CA . TYR A 1 370 ? -3.877 -7.791 -17.199 1.00 93.31 370 TYR A CA 1
ATOM 2868 C C . TYR A 1 370 ? -3.315 -6.373 -17.138 1.00 93.31 370 TYR A C 1
ATOM 2870 O O . TYR A 1 370 ? -3.763 -5.570 -16.317 1.00 93.31 370 TYR A O 1
ATOM 2878 N N . SER A 1 371 ? -2.357 -6.081 -18.003 1.00 88.81 371 SER A N 1
ATOM 2879 C CA . SER A 1 371 ? -1.812 -4.742 -18.197 1.00 88.81 371 SER A CA 1
ATOM 2880 C C . SER A 1 371 ? -1.830 -4.380 -19.670 1.00 88.81 371 SER A C 1
ATOM 2882 O O . SER A 1 371 ? -1.455 -5.218 -20.489 1.00 88.81 371 SER A O 1
ATOM 2884 N N . GLU A 1 372 ? -2.159 -3.134 -19.977 1.00 88.75 372 GLU A N 1
ATOM 2885 C CA . GLU A 1 372 ? -2.038 -2.547 -21.303 1.00 88.75 372 GLU A CA 1
ATOM 2886 C C . GLU A 1 372 ? -1.293 -1.219 -21.193 1.00 88.75 372 GLU A C 1
ATOM 2888 O O . GLU A 1 372 ? -1.823 -0.230 -20.688 1.00 88.75 372 GLU A O 1
ATOM 2893 N N . MET A 1 373 ? -0.055 -1.197 -21.678 1.00 83.25 373 MET A N 1
ATOM 2894 C CA . MET A 1 373 ? 0.742 0.016 -21.778 1.00 83.25 373 MET A CA 1
ATOM 2895 C C . MET A 1 373 ? 0.708 0.520 -23.215 1.00 83.25 373 MET A C 1
ATOM 2897 O O . MET A 1 373 ? 1.037 -0.212 -24.148 1.00 83.25 373 MET A O 1
ATOM 2901 N N . ARG A 1 374 ? 0.345 1.785 -23.395 1.00 83.12 374 ARG A N 1
ATOM 2902 C CA . ARG A 1 374 ? 0.441 2.512 -24.659 1.00 83.12 374 ARG A CA 1
ATOM 2903 C C . ARG A 1 374 ? 1.480 3.603 -24.491 1.00 83.12 374 ARG A C 1
ATOM 2905 O O . ARG A 1 374 ? 1.378 4.410 -23.573 1.00 83.12 374 ARG A O 1
ATOM 2912 N N . ALA A 1 375 ? 2.479 3.618 -25.358 1.00 75.56 375 ALA A N 1
ATOM 2913 C CA . ALA A 1 375 ? 3.511 4.640 -25.352 1.00 75.56 375 ALA A CA 1
ATOM 2914 C C . ALA A 1 375 ? 3.682 5.199 -26.760 1.00 75.56 375 ALA A C 1
ATOM 2916 O O . ALA A 1 375 ? 3.764 4.450 -27.735 1.00 75.56 375 ALA A O 1
ATOM 2917 N N . ASP A 1 376 ? 3.751 6.519 -26.872 1.00 73.44 376 ASP A N 1
ATOM 2918 C CA . ASP A 1 376 ? 4.127 7.140 -28.134 1.00 73.44 376 ASP A CA 1
ATOM 2919 C C . ASP A 1 376 ? 5.582 6.783 -28.466 1.00 73.44 376 ASP A C 1
ATOM 2921 O O . ASP A 1 376 ? 6.443 6.696 -27.595 1.00 73.44 376 ASP A O 1
ATOM 2925 N N . SER A 1 377 ? 5.889 6.546 -29.737 1.00 62.22 377 SER A N 1
ATOM 2926 C CA . SER A 1 377 ? 7.245 6.211 -30.160 1.00 62.22 377 SER A CA 1
ATOM 2927 C C . SER A 1 377 ? 8.019 7.472 -30.553 1.00 62.22 377 SER A C 1
ATOM 2929 O O . SER A 1 377 ? 7.499 8.406 -31.167 1.00 62.22 377 SER A O 1
ATOM 2931 N N . VAL A 1 378 ? 9.327 7.482 -30.281 1.00 58.44 378 VAL A N 1
ATOM 2932 C CA . VAL A 1 378 ? 10.240 8.596 -30.627 1.00 58.44 378 VAL A CA 1
ATOM 2933 C C . VAL A 1 378 ? 10.394 8.794 -32.154 1.00 58.44 378 VAL A C 1
ATOM 2935 O O . VAL A 1 378 ? 10.925 9.818 -32.616 1.00 58.44 378 VAL A O 1
ATOM 2938 N N . ILE A 1 379 ? 9.958 7.807 -32.946 1.00 54.53 379 ILE A N 1
ATOM 2939 C CA . ILE A 1 379 ? 10.075 7.742 -34.414 1.00 54.53 379 ILE A CA 1
ATOM 2940 C C . ILE A 1 379 ? 8.710 7.989 -35.100 1.00 54.53 379 ILE A C 1
ATOM 2942 O O . ILE A 1 379 ? 8.658 8.165 -36.316 1.00 54.53 379 ILE A O 1
ATOM 2946 N N . GLY A 1 380 ? 7.627 8.129 -34.327 1.00 56.41 380 GLY A N 1
ATOM 2947 C CA . GLY A 1 380 ? 6.258 8.280 -34.817 1.00 56.41 380 GLY A CA 1
ATOM 2948 C C . GLY A 1 380 ? 5.524 6.938 -34.850 1.00 56.41 380 GLY A C 1
ATOM 2949 O O . GLY A 1 380 ? 6.003 5.972 -35.441 1.00 56.41 380 GLY A O 1
ATOM 2950 N N . GLY A 1 381 ? 4.363 6.886 -34.197 1.00 63.16 381 GLY A N 1
ATOM 2951 C CA . GLY A 1 381 ? 3.578 5.671 -33.953 1.00 63.16 381 GLY A CA 1
ATOM 2952 C C . GLY A 1 381 ? 3.255 5.520 -32.466 1.00 63.16 381 GLY A C 1
ATOM 2953 O O . GLY A 1 381 ? 3.871 6.188 -31.643 1.00 63.16 381 GLY A O 1
ATOM 2954 N N . THR A 1 382 ? 2.294 4.664 -32.132 1.00 69.44 382 THR A N 1
ATOM 2955 C CA . THR A 1 382 ? 1.964 4.308 -30.745 1.00 69.44 382 THR A CA 1
ATOM 2956 C C . THR A 1 382 ? 2.266 2.826 -30.583 1.00 69.44 382 THR A C 1
ATOM 2958 O O . THR A 1 382 ? 1.651 2.000 -31.261 1.00 69.44 382 THR A O 1
ATOM 2961 N N . ASP A 1 383 ? 3.231 2.502 -29.729 1.00 77.31 383 ASP A N 1
ATOM 2962 C CA . ASP A 1 383 ? 3.536 1.126 -29.359 1.00 77.31 383 ASP A CA 1
ATOM 2963 C C . ASP A 1 383 ? 2.568 0.697 -28.251 1.00 77.31 383 ASP A C 1
ATOM 2965 O O . ASP A 1 383 ? 2.275 1.461 -27.327 1.00 77.31 383 ASP A O 1
ATOM 2969 N N . SER A 1 384 ? 2.041 -0.520 -28.362 1.00 81.25 384 SER A N 1
ATOM 2970 C CA . SER A 1 384 ? 1.163 -1.117 -27.359 1.00 81.25 384 SER A CA 1
ATOM 2971 C C . SER A 1 384 ? 1.779 -2.419 -26.868 1.00 81.25 384 SER A C 1
ATOM 2973 O O . SER A 1 384 ? 2.218 -3.243 -27.671 1.00 81.25 384 SER A O 1
ATOM 2975 N N . TYR A 1 385 ? 1.828 -2.568 -25.549 1.00 82.62 385 TYR A N 1
ATOM 2976 C CA . TYR A 1 385 ? 2.326 -3.746 -24.856 1.00 82.62 385 TYR A CA 1
ATOM 2977 C C . TYR A 1 385 ? 1.221 -4.253 -23.940 1.00 82.62 385 TYR A C 1
ATOM 2979 O O . TYR A 1 385 ? 0.865 -3.581 -22.968 1.00 82.62 385 TYR A O 1
ATOM 2987 N N . ASP A 1 386 ? 0.673 -5.417 -24.260 1.00 88.69 386 ASP A N 1
ATOM 2988 C CA . ASP A 1 386 ? -0.366 -6.074 -23.487 1.00 88.69 386 ASP A CA 1
ATOM 2989 C C . ASP A 1 386 ? 0.127 -7.411 -22.936 1.00 88.69 386 ASP A C 1
ATOM 2991 O O . ASP A 1 386 ? 0.813 -8.179 -23.605 1.00 88.69 386 ASP A O 1
ATOM 2995 N N . GLY A 1 387 ? -0.212 -7.722 -21.690 1.00 88.56 387 GLY A N 1
ATOM 2996 C CA . GLY A 1 387 ? 0.244 -8.974 -21.104 1.00 88.56 387 GLY A CA 1
ATOM 2997 C C . GLY A 1 387 ? -0.442 -9.340 -19.809 1.00 88.56 387 GLY A C 1
ATOM 2998 O O . GLY A 1 387 ? -1.080 -8.515 -19.150 1.00 88.56 387 GLY A O 1
ATOM 2999 N N . TYR A 1 388 ? -0.280 -10.609 -19.441 1.00 92.06 388 TYR A N 1
ATOM 3000 C CA . TYR A 1 388 ? -0.877 -11.175 -18.240 1.00 92.06 388 TYR A CA 1
ATOM 3001 C C . TYR A 1 388 ? 0.177 -11.591 -17.206 1.00 92.06 388 TYR A C 1
ATOM 3003 O O . TYR A 1 388 ? 1.227 -12.159 -17.521 1.00 92.06 388 TYR A O 1
ATOM 3011 N N . GLY A 1 389 ? -0.142 -11.348 -15.940 1.00 90.88 389 GLY A N 1
ATOM 3012 C CA . GLY A 1 389 ? 0.545 -11.876 -14.773 1.00 90.88 389 GLY A CA 1
ATOM 3013 C C . GLY A 1 389 ? -0.393 -12.766 -13.963 1.00 90.88 389 GLY A C 1
ATOM 3014 O O . GLY A 1 389 ? -1.565 -12.447 -13.786 1.00 90.88 389 GLY A O 1
ATOM 3015 N N . LEU A 1 390 ? 0.120 -13.879 -13.449 1.00 93.69 390 LEU A N 1
ATOM 3016 C CA . LEU A 1 390 ? -0.609 -14.822 -12.609 1.00 93.69 390 LEU A CA 1
ATOM 3017 C C . LEU A 1 390 ? 0.235 -15.196 -11.394 1.00 93.69 390 LEU A C 1
ATOM 3019 O O . LEU A 1 390 ? 1.381 -15.622 -11.535 1.00 93.69 390 LEU A O 1
ATOM 3023 N N . ILE A 1 391 ? -0.372 -15.124 -10.214 1.00 92.69 391 ILE A N 1
ATOM 3024 C CA . ILE A 1 391 ? 0.114 -15.744 -8.985 1.00 92.69 391 ILE A CA 1
ATOM 3025 C C . ILE A 1 391 ? -0.972 -16.681 -8.474 1.00 92.69 391 ILE A C 1
ATOM 3027 O O . ILE A 1 391 ? -2.130 -16.297 -8.346 1.00 92.69 391 ILE A O 1
ATOM 3031 N N . LEU A 1 392 ? -0.601 -17.907 -8.134 1.00 95.19 392 LEU A N 1
ATOM 3032 C CA . LEU A 1 392 ? -1.474 -18.829 -7.419 1.00 95.19 392 LEU A CA 1
ATOM 3033 C C . LEU A 1 392 ? -0.689 -19.451 -6.279 1.00 95.19 392 LEU A C 1
ATOM 3035 O O . LEU A 1 392 ? 0.344 -20.070 -6.514 1.00 95.19 392 LEU A O 1
ATOM 3039 N N . GLY A 1 393 ? -1.175 -19.304 -5.055 1.00 93.44 393 GLY A N 1
ATOM 3040 C CA . GLY A 1 393 ? -0.494 -19.798 -3.876 1.00 93.44 393 GLY A CA 1
ATOM 3041 C C . GLY A 1 393 ? -1.409 -20.503 -2.896 1.00 93.44 393 GLY A C 1
ATOM 3042 O O . GLY A 1 393 ? -2.619 -20.287 -2.835 1.00 93.44 393 GLY A O 1
ATOM 3043 N N . PHE A 1 394 ? -0.789 -21.350 -2.089 1.00 93.94 394 PHE A N 1
ATOM 3044 C CA . PHE A 1 394 ? -1.398 -21.910 -0.904 1.00 93.94 394 PHE A CA 1
ATOM 3045 C C . PHE A 1 394 ? -0.505 -21.667 0.307 1.00 93.94 394 PHE A C 1
ATOM 3047 O O . PHE A 1 394 ? 0.726 -21.718 0.244 1.00 93.94 394 PHE A O 1
ATOM 3054 N N . LYS A 1 395 ? -1.156 -21.397 1.429 1.00 92.81 395 LYS A N 1
ATOM 3055 C CA . LYS A 1 395 ? -0.549 -21.236 2.741 1.00 92.81 395 LYS A CA 1
ATOM 3056 C C . LYS A 1 395 ? -1.125 -22.304 3.655 1.00 92.81 395 LYS A C 1
ATOM 3058 O O . LYS A 1 395 ? -2.335 -22.528 3.668 1.00 92.81 395 LYS A O 1
ATOM 3063 N N . SER A 1 396 ? -0.249 -22.968 4.393 1.00 92.69 396 SER A N 1
ATOM 3064 C CA . SER A 1 396 ? -0.596 -23.967 5.392 1.00 92.69 396 SER A CA 1
ATOM 3065 C C . SER A 1 396 ? 0.047 -23.601 6.724 1.00 92.69 396 SER A C 1
ATOM 3067 O O . SER A 1 396 ? 1.202 -23.191 6.760 1.00 92.69 396 SER A O 1
ATOM 3069 N N . GLN A 1 397 ? -0.669 -23.797 7.821 1.00 89.06 397 GLN A N 1
ATOM 3070 C CA . GLN A 1 397 ? -0.170 -23.679 9.183 1.00 89.06 397 GLN A CA 1
ATOM 3071 C C . GLN A 1 397 ? -0.456 -24.994 9.916 1.00 89.06 397 GLN A C 1
ATOM 3073 O O . GLN A 1 397 ? -1.604 -25.441 9.956 1.00 89.06 397 GLN A O 1
ATOM 3078 N N . TYR A 1 398 ? 0.592 -25.642 10.430 1.00 77.94 398 TYR A N 1
ATOM 3079 C CA . TYR A 1 398 ? 0.543 -27.000 10.980 1.00 77.94 398 TYR A CA 1
ATOM 3080 C C . TYR A 1 398 ? 1.255 -27.068 12.341 1.00 77.94 398 TYR A C 1
ATOM 3082 O O . TYR A 1 398 ? 2.457 -26.827 12.430 1.00 77.94 398 TYR A O 1
ATOM 3090 N N . PRO A 1 399 ? 0.536 -27.450 13.412 1.00 76.12 399 PRO A N 1
ATOM 3091 C CA . PRO A 1 399 ? 0.432 -26.642 14.648 1.00 76.12 399 PRO A CA 1
ATOM 3092 C C . PRO A 1 399 ? 0.807 -25.142 14.547 1.00 76.12 399 PRO A C 1
ATOM 3094 O O . PRO A 1 399 ? 1.239 -24.645 13.514 1.00 76.12 399 PRO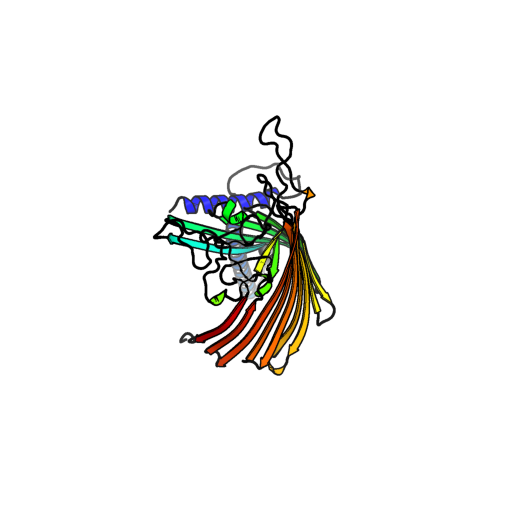 A O 1
ATOM 3097 N N . GLU A 1 400 ? 0.623 -24.355 15.610 1.00 74.00 400 GLU A N 1
ATOM 3098 C CA . GLU A 1 400 ? 0.889 -22.900 15.553 1.00 74.00 400 GLU A CA 1
ATOM 3099 C C . GLU A 1 400 ? 2.344 -22.537 15.186 1.00 74.00 400 GLU A C 1
ATOM 3101 O O . GLU A 1 400 ? 2.606 -21.398 14.812 1.00 74.00 400 GLU A O 1
ATOM 3106 N N . CYS A 1 401 ? 3.263 -23.506 15.224 1.00 82.44 401 CYS A N 1
ATOM 3107 C CA . CYS A 1 401 ? 4.691 -23.328 15.008 1.00 82.44 401 CYS A CA 1
ATOM 3108 C C . CYS A 1 401 ? 5.170 -23.452 13.553 1.00 82.44 401 CYS A C 1
ATOM 3110 O O . CYS A 1 401 ? 6.172 -22.829 13.231 1.00 82.44 401 CYS A O 1
ATOM 3112 N N . LEU A 1 402 ? 4.537 -24.224 12.657 1.00 89.06 402 LEU A N 1
ATOM 3113 C CA . LEU A 1 402 ? 5.042 -24.382 11.281 1.00 89.06 402 LEU A CA 1
ATOM 3114 C C . LEU A 1 402 ? 4.132 -23.682 10.276 1.00 89.06 402 LEU A C 1
ATOM 3116 O O . LEU A 1 402 ? 2.984 -24.079 10.083 1.00 89.06 402 LEU A O 1
ATOM 3120 N N . LYS A 1 403 ? 4.674 -22.682 9.582 1.00 91.44 403 LYS A N 1
ATOM 3121 C CA . LYS A 1 403 ? 4.021 -21.985 8.469 1.00 91.44 403 LYS A CA 1
ATOM 3122 C C . LYS A 1 403 ? 4.687 -22.403 7.166 1.00 91.44 403 LYS A C 1
ATOM 3124 O O . LYS A 1 403 ? 5.896 -22.284 7.021 1.00 91.44 403 LYS A O 1
ATOM 3129 N N . PHE A 1 404 ? 3.903 -22.890 6.217 1.00 92.12 404 PHE A N 1
ATOM 3130 C CA . PHE A 1 404 ? 4.339 -23.242 4.873 1.00 92.12 404 PHE A CA 1
ATOM 3131 C C . PHE A 1 404 ? 3.613 -22.370 3.854 1.00 92.12 404 PHE A C 1
ATOM 3133 O O . PHE A 1 404 ? 2.402 -22.168 3.948 1.00 92.12 404 PHE A O 1
ATOM 3140 N N . ARG A 1 405 ? 4.337 -21.888 2.851 1.00 91.75 405 ARG A N 1
ATOM 3141 C CA . ARG A 1 405 ? 3.791 -21.150 1.714 1.00 91.75 405 ARG A CA 1
ATOM 3142 C C . ARG A 1 405 ? 4.376 -21.722 0.440 1.00 91.75 405 ARG A C 1
ATOM 3144 O O . ARG A 1 405 ? 5.586 -21.885 0.351 1.00 91.75 405 ARG A O 1
ATOM 3151 N N . CYS A 1 406 ? 3.540 -21.970 -0.555 1.00 92.12 406 CYS A N 1
ATOM 3152 C CA . CYS A 1 406 ? 3.994 -22.292 -1.897 1.00 92.12 406 CYS A CA 1
ATOM 3153 C C . CYS A 1 406 ? 3.155 -21.529 -2.909 1.00 92.12 406 CYS A C 1
ATOM 3155 O O . CYS A 1 406 ? 1.928 -21.553 -2.834 1.00 92.12 406 CYS A O 1
ATOM 3157 N N . SER A 1 407 ? 3.825 -20.856 -3.835 1.00 91.94 407 SER A N 1
ATOM 3158 C CA . SER A 1 407 ? 3.205 -20.027 -4.857 1.00 91.94 407 SER A CA 1
ATOM 3159 C C . SER A 1 407 ? 3.826 -20.314 -6.214 1.00 91.94 407 SER A C 1
ATOM 3161 O O . SER A 1 407 ? 5.040 -20.457 -6.331 1.00 91.94 407 SER A O 1
ATOM 3163 N N . TYR A 1 408 ? 2.995 -20.371 -7.244 1.00 91.94 408 TYR A N 1
ATOM 3164 C CA . TYR A 1 408 ? 3.401 -20.366 -8.639 1.00 91.94 408 TYR A CA 1
ATOM 3165 C C . TYR A 1 408 ? 3.206 -18.966 -9.216 1.00 91.94 408 TYR A C 1
ATOM 3167 O O . TYR A 1 408 ? 2.150 -18.365 -9.022 1.00 91.94 408 TYR A O 1
ATOM 3175 N N . LEU A 1 409 ? 4.215 -18.471 -9.925 1.00 90.25 409 LEU A N 1
ATOM 3176 C CA . LEU A 1 409 ? 4.198 -17.218 -10.667 1.00 90.25 409 LEU A CA 1
ATOM 3177 C C . LEU A 1 409 ? 4.311 -17.518 -12.160 1.00 90.25 409 LEU A C 1
ATOM 3179 O O . LEU A 1 409 ? 5.110 -18.365 -12.568 1.00 90.25 409 LEU A O 1
ATOM 3183 N N . ARG A 1 410 ? 3.581 -16.761 -12.974 1.00 90.75 410 ARG A N 1
ATOM 3184 C CA . ARG A 1 410 ? 3.790 -16.662 -14.417 1.00 90.75 410 ARG A CA 1
ATOM 3185 C C . ARG A 1 410 ? 3.560 -15.227 -14.869 1.00 90.75 410 ARG A C 1
ATOM 3187 O O . ARG A 1 410 ? 2.496 -14.679 -14.627 1.00 90.75 410 ARG A O 1
ATOM 3194 N N . LEU A 1 411 ? 4.541 -14.654 -15.546 1.00 86.94 411 LEU A N 1
ATOM 3195 C CA . LEU A 1 411 ? 4.491 -13.341 -16.174 1.00 86.94 411 LEU A CA 1
ATOM 3196 C C . LEU A 1 411 ? 4.715 -13.532 -17.667 1.00 86.94 411 LEU A C 1
ATOM 3198 O O . LEU A 1 411 ? 5.676 -14.191 -18.068 1.00 86.94 411 LEU A O 1
ATOM 3202 N N . GLU A 1 412 ? 3.842 -12.976 -18.491 1.00 86.88 412 GLU A N 1
ATOM 3203 C CA . GLU A 1 412 ? 4.049 -12.945 -19.934 1.00 86.88 412 GLU A CA 1
ATOM 3204 C C . GLU A 1 412 ? 5.120 -11.930 -20.336 1.00 86.88 412 GLU A C 1
ATOM 3206 O O . GLU A 1 412 ? 5.629 -11.177 -19.506 1.00 86.88 412 GLU A O 1
ATOM 3211 N N . ARG A 1 413 ? 5.522 -11.966 -21.610 1.00 79.88 413 ARG A N 1
ATOM 3212 C CA . ARG A 1 413 ? 6.612 -11.146 -22.155 1.00 79.88 413 ARG A CA 1
ATOM 3213 C C . ARG A 1 413 ? 6.312 -9.645 -22.133 1.00 79.88 413 ARG A C 1
ATOM 3215 O O . ARG A 1 413 ? 7.235 -8.858 -21.951 1.00 79.88 413 ARG A O 1
ATOM 3222 N N . ASP A 1 414 ? 5.054 -9.275 -22.294 1.00 81.94 414 ASP A N 1
ATOM 3223 C CA . ASP A 1 414 ? 4.649 -7.881 -22.472 1.00 81.94 414 ASP A CA 1
ATOM 3224 C C . ASP A 1 414 ? 3.828 -7.365 -21.277 1.00 81.94 414 ASP A C 1
ATOM 3226 O O . ASP A 1 414 ? 3.249 -6.287 -21.329 1.00 81.94 414 ASP A O 1
ATOM 3230 N N . PHE A 1 415 ? 3.825 -8.103 -20.157 1.00 82.12 415 PHE A N 1
ATOM 3231 C CA . PHE A 1 415 ? 3.213 -7.657 -18.905 1.00 82.12 415 PHE A CA 1
ATOM 3232 C C . PHE A 1 415 ? 3.950 -6.438 -18.324 1.00 82.12 415 PHE A C 1
ATOM 3234 O O . PHE A 1 415 ? 5.156 -6.503 -18.073 1.00 82.12 415 PHE A O 1
ATOM 3241 N N . GLN A 1 416 ? 3.213 -5.355 -18.058 1.00 75.88 416 GLN A N 1
ATOM 3242 C CA . GLN A 1 416 ? 3.711 -4.081 -17.539 1.00 75.88 416 GLN A CA 1
ATOM 3243 C C . GLN A 1 416 ? 2.964 -3.639 -16.277 1.00 75.88 416 GLN A C 1
ATOM 3245 O O . GLN A 1 416 ? 1.790 -3.295 -16.304 1.00 75.88 416 GLN A O 1
ATOM 3250 N N . SER A 1 417 ? 3.663 -3.568 -15.150 1.00 70.75 417 SER A N 1
ATOM 3251 C CA . SER A 1 417 ? 3.115 -2.969 -13.927 1.00 70.75 417 SER A CA 1
ATOM 3252 C C . SER A 1 417 ? 3.401 -1.469 -13.856 1.00 70.75 417 SER A C 1
ATOM 3254 O O . SER A 1 417 ? 4.313 -0.971 -14.517 1.00 70.75 417 SER A O 1
ATOM 3256 N N . THR A 1 418 ? 2.648 -0.759 -13.013 1.00 65.50 418 THR A N 1
ATOM 3257 C CA . THR A 1 418 ? 2.901 0.645 -12.655 1.00 65.50 418 THR A CA 1
ATOM 3258 C C . THR A 1 418 ? 4.238 0.815 -11.931 1.00 65.50 418 THR A C 1
ATOM 3260 O O . THR A 1 418 ? 4.887 1.833 -12.120 1.00 65.50 418 THR A O 1
ATOM 3263 N N . TYR A 1 419 ? 4.658 -0.190 -11.155 1.00 64.75 419 TYR A N 1
ATOM 3264 C CA . TYR A 1 419 ? 5.927 -0.232 -10.416 1.00 64.75 419 TYR A CA 1
ATOM 3265 C C . TYR A 1 419 ? 6.774 -1.389 -10.952 1.00 64.75 419 TYR A C 1
ATOM 3267 O O . TYR A 1 419 ? 6.229 -2.486 -11.079 1.00 64.75 419 TYR A O 1
ATOM 3275 N N . ARG A 1 420 ? 8.065 -1.189 -11.266 1.00 58.31 420 ARG A N 1
ATOM 3276 C CA . ARG A 1 420 ? 8.949 -2.234 -11.830 1.00 58.31 420 ARG A CA 1
ATOM 3277 C C . ARG A 1 420 ? 10.124 -2.580 -10.907 1.00 58.31 420 ARG A C 1
ATOM 3279 O O . ARG A 1 420 ? 10.751 -1.699 -10.345 1.00 58.31 420 ARG A O 1
ATOM 3286 N N . ALA A 1 421 ? 10.460 -3.871 -10.821 1.00 56.41 421 ALA A N 1
ATOM 3287 C CA . ALA A 1 421 ? 11.692 -4.375 -10.202 1.00 56.41 421 ALA A CA 1
ATOM 3288 C C . ALA A 1 421 ? 12.292 -5.531 -11.035 1.00 56.41 421 ALA A C 1
ATOM 3290 O O . ALA A 1 421 ? 11.574 -6.269 -11.707 1.00 56.41 421 ALA A O 1
ATOM 3291 N N . VAL A 1 422 ? 13.609 -5.749 -10.985 1.00 50.03 422 VAL A N 1
ATOM 3292 C CA . VAL A 1 422 ? 14.317 -6.774 -11.797 1.00 50.03 422 VAL A CA 1
ATOM 3293 C C . VAL A 1 422 ? 14.014 -8.226 -11.421 1.00 50.03 422 VAL A C 1
ATOM 3295 O O . VAL A 1 422 ? 14.175 -9.137 -12.244 1.00 50.03 422 VAL A O 1
ATOM 3298 N N . SER A 1 423 ? 13.469 -8.493 -10.232 1.00 52.62 423 SER A N 1
ATOM 3299 C CA . SER A 1 423 ? 12.891 -9.813 -9.938 1.00 52.62 423 SER A CA 1
ATOM 3300 C C . SER A 1 423 ? 11.714 -10.169 -10.876 1.00 52.62 423 SER A C 1
ATOM 3302 O O . SER A 1 423 ? 11.330 -11.339 -10.944 1.00 52.62 423 SER A O 1
ATOM 3304 N N . TYR A 1 424 ? 11.251 -9.220 -11.706 1.00 55.56 424 TYR A N 1
ATOM 3305 C CA . TYR A 1 424 ? 10.091 -9.296 -12.600 1.00 55.56 424 TYR A CA 1
ATOM 3306 C C . TYR A 1 424 ? 10.424 -9.117 -14.082 1.00 55.56 424 TYR A C 1
ATOM 3308 O O . TYR A 1 424 ? 9.569 -8.647 -14.833 1.00 55.56 424 TYR A O 1
ATOM 3316 N N . TYR A 1 425 ? 11.622 -9.498 -14.545 1.00 61.59 425 TYR A N 1
ATOM 3317 C CA . TYR A 1 425 ? 11.813 -9.603 -15.996 1.00 61.59 425 TYR A CA 1
ATOM 3318 C C . TYR A 1 425 ? 10.672 -10.419 -16.608 1.00 61.59 425 TYR A C 1
ATOM 3320 O O . TYR A 1 425 ? 10.259 -11.450 -16.069 1.00 61.59 425 TYR A O 1
ATOM 3328 N N . THR A 1 426 ? 10.132 -9.908 -17.703 1.00 63.09 426 THR A N 1
ATOM 3329 C CA . THR A 1 426 ? 8.968 -10.485 -18.353 1.00 63.09 426 THR A CA 1
ATOM 3330 C C . THR A 1 426 ? 9.272 -11.885 -18.892 1.00 63.09 426 THR A C 1
ATOM 3332 O O . THR A 1 426 ? 10.432 -12.295 -18.991 1.00 63.09 426 THR A O 1
ATOM 3335 N N . ASN A 1 427 ? 8.229 -12.659 -19.207 1.00 68.25 427 ASN A N 1
ATOM 3336 C CA . ASN A 1 427 ? 8.363 -14.063 -19.621 1.00 68.25 427 ASN A CA 1
ATOM 3337 C C . ASN A 1 427 ? 9.017 -14.968 -18.547 1.00 68.25 427 ASN A C 1
ATOM 3339 O O . ASN A 1 427 ? 9.710 -15.939 -18.861 1.00 68.25 427 ASN A O 1
ATOM 3343 N N . ARG A 1 428 ? 8.813 -14.649 -17.261 1.00 73.31 428 ARG A N 1
ATOM 3344 C CA . ARG A 1 428 ? 9.270 -15.461 -16.123 1.00 73.31 428 ARG A CA 1
ATOM 3345 C C . ARG A 1 428 ? 8.148 -16.315 -15.567 1.00 73.31 428 ARG A C 1
ATOM 3347 O O . ARG A 1 428 ? 7.027 -15.857 -15.373 1.00 73.31 428 ARG A O 1
ATOM 3354 N N . HIS A 1 429 ? 8.477 -17.550 -15.222 1.00 86.69 429 HIS A N 1
ATOM 3355 C CA . HIS A 1 429 ? 7.592 -18.429 -14.476 1.00 86.69 429 HIS A CA 1
ATOM 3356 C C . HIS A 1 429 ? 8.370 -19.244 -13.450 1.00 86.69 429 HIS A C 1
ATOM 3358 O O . HIS A 1 429 ? 9.568 -19.476 -13.605 1.00 86.69 429 HIS A O 1
ATOM 3364 N N . GLY A 1 430 ? 7.710 -19.680 -12.386 1.00 86.31 430 GLY A N 1
ATOM 3365 C CA . GLY A 1 430 ? 8.395 -20.459 -11.369 1.00 86.31 430 GLY A CA 1
ATOM 3366 C C . GLY A 1 430 ? 7.532 -20.790 -10.174 1.00 86.31 430 GLY A C 1
ATOM 3367 O O . GLY A 1 430 ? 6.460 -20.227 -9.976 1.00 86.31 430 GLY A O 1
ATOM 3368 N N . ILE A 1 431 ? 8.029 -21.728 -9.378 1.00 87.75 431 ILE A N 1
ATOM 3369 C CA . ILE A 1 431 ? 7.461 -22.085 -8.085 1.00 87.75 431 ILE A CA 1
ATOM 3370 C C . ILE A 1 431 ? 8.374 -21.506 -7.015 1.00 87.75 431 ILE A C 1
ATOM 3372 O O . ILE A 1 431 ? 9.595 -21.621 -7.103 1.00 87.75 431 ILE A O 1
ATOM 3376 N N . ARG A 1 432 ? 7.773 -20.937 -5.978 1.00 83.44 432 ARG A N 1
ATOM 3377 C CA . ARG A 1 432 ? 8.461 -20.512 -4.769 1.00 83.44 432 ARG A CA 1
ATOM 3378 C C . ARG A 1 432 ? 7.811 -21.182 -3.581 1.00 83.44 432 ARG A C 1
ATOM 3380 O O . ARG A 1 432 ? 6.602 -21.075 -3.404 1.00 83.44 432 ARG A O 1
ATOM 3387 N N . ALA A 1 433 ? 8.619 -21.834 -2.760 1.00 88.25 433 ALA A N 1
ATOM 3388 C CA . ALA A 1 433 ? 8.184 -22.414 -1.505 1.00 88.25 433 ALA A CA 1
ATOM 3389 C C . ALA A 1 433 ? 8.999 -21.817 -0.358 1.00 88.25 433 ALA A C 1
ATOM 3391 O O . ALA A 1 433 ? 10.205 -21.627 -0.485 1.00 88.25 433 ALA A O 1
ATOM 3392 N N . ALA A 1 434 ? 8.333 -21.531 0.752 1.00 88.31 434 ALA A N 1
ATOM 3393 C CA . ALA A 1 434 ? 8.940 -21.059 1.983 1.00 88.31 434 ALA A CA 1
ATOM 3394 C C . ALA A 1 434 ? 8.338 -21.827 3.160 1.00 88.31 434 ALA A C 1
ATOM 3396 O O . ALA A 1 434 ? 7.145 -22.146 3.168 1.00 88.31 434 ALA A O 1
ATOM 3397 N N . ALA A 1 435 ? 9.168 -22.120 4.155 1.00 89.25 435 ALA A N 1
ATOM 3398 C CA . ALA A 1 435 ? 8.748 -22.727 5.405 1.00 89.25 435 ALA A CA 1
ATOM 3399 C C . ALA A 1 435 ? 9.374 -21.956 6.568 1.00 89.25 435 ALA A C 1
ATOM 3401 O O . ALA A 1 435 ? 10.579 -21.710 6.575 1.00 89.25 435 ALA A O 1
ATOM 3402 N N . THR A 1 436 ? 8.560 -21.596 7.553 1.00 89.12 436 THR A N 1
ATOM 3403 C CA . THR A 1 436 ? 8.980 -20.871 8.750 1.00 89.12 436 THR A CA 1
ATOM 3404 C C . THR A 1 436 ? 8.581 -21.677 9.973 1.00 89.12 436 THR A C 1
ATOM 3406 O O . THR A 1 436 ? 7.410 -22.028 10.131 1.00 89.12 436 THR A O 1
ATOM 3409 N N . LEU A 1 437 ? 9.558 -21.966 10.831 1.00 88.94 437 LEU A N 1
ATOM 3410 C CA . LEU A 1 437 ? 9.342 -22.596 12.127 1.00 88.94 437 LEU A CA 1
ATOM 3411 C C . LEU A 1 437 ? 9.420 -21.526 13.220 1.00 88.94 437 LEU A C 1
ATOM 3413 O O . LEU A 1 437 ? 10.495 -21.028 13.543 1.00 88.94 437 LEU A O 1
ATOM 3417 N N . GLU A 1 438 ? 8.276 -21.185 13.794 1.00 87.06 438 GLU A N 1
ATOM 3418 C CA . GLU A 1 438 ? 8.155 -20.337 14.972 1.00 87.06 438 GLU A CA 1
ATOM 3419 C C . GLU A 1 438 ? 8.276 -21.212 16.218 1.00 87.06 438 GLU A C 1
ATOM 3421 O O . GLU A 1 438 ? 7.388 -21.998 16.551 1.00 87.06 438 GLU A O 1
ATOM 3426 N N . ILE A 1 439 ? 9.412 -21.097 16.904 1.00 82.88 439 ILE A N 1
ATOM 3427 C CA . ILE A 1 439 ? 9.623 -21.762 18.187 1.00 82.88 439 ILE A CA 1
ATOM 3428 C C . ILE A 1 439 ? 8.947 -20.886 19.249 1.00 82.88 439 ILE A C 1
ATOM 3430 O O . ILE A 1 439 ? 9.388 -19.749 19.443 1.00 82.88 439 ILE A O 1
ATOM 3434 N N . PRO A 1 440 ? 7.883 -21.357 19.927 1.00 77.00 440 PRO A N 1
ATOM 3435 C CA . PRO A 1 440 ? 7.257 -20.578 20.984 1.00 77.00 440 PRO A CA 1
ATOM 3436 C C . PRO A 1 440 ? 8.309 -20.251 22.045 1.00 77.00 440 PRO A C 1
ATOM 3438 O O . PRO A 1 440 ? 9.063 -21.131 22.471 1.00 77.00 440 PRO A O 1
ATOM 3441 N N . GLN A 1 441 ? 8.379 -18.979 22.447 1.00 73.69 441 GLN A N 1
ATOM 3442 C CA . GLN A 1 441 ? 9.252 -18.569 23.541 1.00 73.69 441 GLN A CA 1
ATOM 3443 C C . GLN A 1 441 ? 8.927 -19.437 24.760 1.00 73.69 441 GLN A C 1
ATOM 3445 O O . GLN A 1 441 ? 7.765 -19.535 25.163 1.00 73.69 441 GLN A O 1
ATOM 3450 N N . TRP A 1 442 ? 9.947 -20.105 25.302 1.00 58.44 442 TRP A N 1
ATOM 3451 C CA . TRP A 1 442 ? 9.822 -20.822 26.565 1.00 58.44 442 TRP A CA 1
ATOM 3452 C C . TRP A 1 442 ? 9.420 -19.790 27.622 1.00 58.44 442 TRP A C 1
ATOM 3454 O O . TRP A 1 442 ? 10.162 -18.835 27.853 1.00 58.44 442 TRP A O 1
ATOM 3464 N N . LYS A 1 443 ? 8.206 -19.934 28.160 1.00 51.25 443 LYS A N 1
ATOM 3465 C CA . LYS A 1 443 ? 7.685 -19.084 29.233 1.00 51.25 443 LYS A CA 1
ATOM 3466 C C . LYS A 1 443 ? 8.342 -19.408 30.562 1.00 51.25 443 LYS A C 1
ATOM 3468 O O . LYS A 1 443 ? 8.563 -20.615 30.813 1.00 51.25 443 LYS A O 1
#

Radius of gyration: 29.58 Å; Cα contacts (8 Å, |Δi|>4): 880; chains: 1; bounding box: 59×68×106 Å

Nearest PDB structures (foldseek):
  4rdt-assembly2_B  TM=4.693E-01  e=5.234E-03  Neisseria meningitidis MC58
  4rdt-assembly1_A  TM=4.693E-01  e=7.226E-03  Neisseria meningitidis MC58
  6r2q-assembly1_B  TM=3.578E-01  e=6.848E-03  Shewanella baltica
  6z9y-assembly3_C  TM=2.765E-01  e=2.512E-01  Pseudomonas aeruginosa PAO1
  5fq6-assembly2_B  TM=2.405E-01  e=5.626E-01  Bacteroides thetaiotaomicron

Secondary structure (DSSP, 8-state):
--HHHHHHHHHHHHHHHHHHHT----TT--S---S--S-HHHHHHHHHHHHHHHHHHHHHHHHHHHHHHHH--SSS-HHHHHHHHHHHHHHHHHHHHHHHHHHHHHHTEEEEEEEEEEEEEE---STT-B-TTSPBPP-EEEEEEEEEEEEEEEEETTEEEEEEEEEE-S-HHHHHHSS-B-SSSSEEEEEEEEETTEEEEEEEEEEE--HHHHT-TTTTTS-S-B----SS-TTS------B-TT------SEEEEEEEEEEEEETTTEEEEEEEEPPP--SSSS-PEEEEEEEEEEEEEEEGGGTEEEEEEEEEEEEEEEGGG-----SSTT--S-PPPPPPEEEEEEEEEEEEE-SSSEEEEEEEEEEEEEEE-TTSSEEEEEEEEEEEEEEEEETTTEEEEEEEEEE-TT---SS--GGG-SS-EEEEEEEEE------